Protein 9C0Z (pdb70)

Nearest PDB structures (foldseek):
  5ods-assembly2_B  TM=9.819E-01  e=1.131E-63  Mus musculus
  5ods-assembly1_A  TM=9.819E-01  e=9.928E-63  Mus musculus
  1bpo-assembly1_B  TM=9.802E-01  e=6.627E-63  Rattus norvegicus
  3iyv-assembly1_A  TM=9.802E-01  e=5.651E-61  Bos taurus
  6qnp-assembly3_C  TM=9.916E-01  e=7.432E-60  Homo sapiens

B-factor: mean 15.0, std 8.66, range [6.13, 69.0]

Organism: Homo sapiens (NCBI:txid9606)

Solvent-accessible surface area: 17523 Å² total; per-residue (Å²): 106,182,60,78,0,9,130,80,35,90,58,24,59,0,79,127,39,55,6,81,61,87,22,4,18,89,89,27,2,27,1,23,15,16,68,14,0,2,0,51,8,144,76,61,163,89,42,26,8,0,18,0,48,34,137,66,35,83,88,42,99,88,143,61,66,93,14,78,24,3,2,5,1,20,55,46,73,9,9,0,24,28,56,39,82,62,0,48,0,50,36,28,138,129,149,53,130,64,18,54,41,90,14,122,51,77,6,85,26,15,38,9,32,33,116,51,15,0,0,0,0,0,104,76,1,0,40,16,2,34,27,100,59,169,54,118,21,88,111,46,10,86,33,58,95,54,0,81,73,22,99,12,40,33,1,47,23,4,83,127,60,80,35,0,0,0,2,0,32,34,89,82,172,138,95,56,26,2,16,0,1,16,27,6,39,99,136,160,86,37,107,66,26,90,0,2,5,7,4,18,14,45,5,117,25,124,78,5,87,90,84,0,14,0,0,0,22,0,14,48,24,153,86,26,9,68,0,51,0,38,27,12,30,110,37,43,143,78,20,117,81,9,83,166,44,70,39,96,5,111,20,22,108,131,0,124,107,2,24,1,35,16,3,12,20,2,164,91,11,13,1,0,0,0,3,0,85,72,0,39,0,3,0,0,1,0,19,51,0,36,40,2,22,77,69,115,24,6,58,54,29,2,37,25,15,2,74,20,126,94,35,18,3,4,3,2,0,5,113,83,0,30,0,4,1,0,8,6,47,48,138,36,0,36,56,24,0,62,94,68,60,133,38,86,105,7,11,116,90,9,54,118,54,117,63,37,61,66,98,175,148,179,237

Secondary structure (DSSP, 8-state):
----SEEEEEEEEGGGGT--GGG-STTTEEEEETTEEEEEEEETTEEEEEEEETTSTTS-EEEE---SEEEE-SSSSEEEEEETTEEEEEETTTTEEEEEEE-SS---EEEE-SSSEEEEE-SSEEEEEESSTTPPPEEEEEPPGGGTTPEEEEEEE-TTS-EEEEEEEEEETTEEEEEEEEEETTTTEEEEE--SEEEEEEE--TT-SS-EEEEEEEEEETTEEEEEEEE-SS--TTPPPPPPEEEE----TT-TT--EEEEEEETTTTEEEEEETTSEEEEEETTT--EEEEEE--SS-EEEEEEEGGGTEEEEEETT-EEEEEEE-TTTHHHHIIIII--HHHHHHHHHHT-S--S----

Foldseek 3Di:
DPDDQKDKDFQDFVVVLVDDLVFQFDQAWADQAVQWIKGWDCDPNFIKIWIAGSVHRNDIDIDRDDASDKDQQHDAQWIWGHDFQKIWIAHPVVRGTQAIDGDPFGFLDKGHQDNFWIWTDGQWFIWIHGSDDHDDTHTQATDDPVCHPFRWQDWYAFPVRQKIKTKGWDDDPNAIWIWMWIAGSVVRDIDIDTFAEKDWAWAADVVHPGTFIWIWTWWQDPVGIKIKIAGPDDDDPRDDGQDIEMDGDDDDPVPPRKIWHYWDAQHLQQWIWTAIQQQKIWIARNRHRHTQDIDRDDNFGFRHWHQDVVQSWIWTAGSSRTIMIMHGPLVCSLVCCCPPVVDVVVSVVSVVSVSRDDDDDPD

GO terms:
  GO:0150093 amyloid-beta clearance by transcytosis (P, IMP)
  GO:0072583 clathrin-dependent endocytosis (P, IMP)
  GO:0050750 low-density lipoprotein particle receptor binding (F, IPI)
  GO:0005515 protein binding (F, IPI)
  GO:0003725 double-stranded RNA binding (F, IDA)
  GO:0032991 protein-containing complex (C, IDA)
  GO:1990498 mitotic spindle microtubule (C, IDA)
  GO:0005819 spindle (C, IDA)
  GO:0030136 clathrin-coated vesicle (C, IDA)
  GO:1900126 negative regulation of hyaluronan biosynthetic process (P, IDA)
  GO:1900126 negative regulation of hyaluronan biosynthetic process (P, IMP)
  GO:0060236 regulation of mitotic spindle organization (P, IMP)
  GO:0006898 receptor-mediated endocytosis (P, IMP)
  GO:0000278 mitotic cell cycle (P, IMP)
  GO:0071439 clathrin complex (C, IDA)
  GO:0032051 clathrin light chain binding (F, IPI)
  GO:0032588 trans-Golgi network membrane (C, TAS)
  GO:0036020 endolysosome membrane (C, TAS)
  GO:0005829 cytosol (C, TAS)
  GO:0005886 plasma membrane (C, TAS)

Sequence (363 aa):
AQILPIRFQEHLQLQNLGINPANIGFSTLTMESDKFICIREKVGEQAQVVIIDMNDPSSNPIRRPISADDSAIMNPASSKVIALKAGKTTLQIFNIEMKSKMKAHTMTDDVTFWKWISLNTVVALVTDDNAVYHWSMEGESQPVKMFDRHSSLAGCCQIINYRTDAKQKWLLLTGISAQQQNRVVGAMQLYSVDRKVSQPIEGHAASFAQFKMEGNAEESTLFCCFAVRGQAGGKLHIIEVGTTPPTGNQPFPKKAVDVFFPPEAQNDFPVAMQISEKHDVVVFLITKYGYIHLYDLETGTCIYMNRISGETTIFVTAPHEATAGIIGVNRKGQVLSVCVEEENIIPYITNVLQNPDLALRRMAVRNNLAGAEELF

InterPro domains:
  IPR000547 Clathrin, heavy chain/VPS, 7-fold repeat [PS50236] (537-683)
  IPR000547 Clathrin, heavy chain/VPS, 7-fold repeat [PS50236] (686-828)
  IPR000547 Clathrin, heavy chain/VPS, 7-fold repeat [PS50236] (833-972)
  IPR000547 Clathrin, heavy chain/VPS, 7-fold repeat [PS50236] (979-1124)
  IPR000547 Clathrin, heavy chain/VPS, 7-fold repeat [PS50236] (1128-1269)
  IPR000547 Clathrin, heavy chain/VPS, 7-fold repeat [PS50236] (1274-1420)
  IPR000547 Clathrin, heavy chain/VPS, 7-fold repeat [PS50236] (1423-1566)
  IPR000547 Clathrin, heavy chain/VPS, 7-fold repeat [SM00299] (537-679)
  IPR000547 Clathrin, heavy chain/VPS, 7-fold repeat [SM00299] (686-828)
  IPR000547 Clathrin, heavy chain/VPS, 7-fold repeat [SM00299] (833-972)
  IPR000547 Clathrin, heavy chain/VPS, 7-fold repeat [SM00299] (979-1124)
  IPR000547 Clathrin, heavy chain/VPS, 7-fold repeat [SM00299] (1128-1269)
  IPR000547 Clathrin, heavy chain/VPS, 7-fold repeat [SM00299] (1274-1420)
  IPR000547 Clathrin, heavy chain/VPS, 7-fold repeat [SM00299] (1423-1582)
  IPR011990 Tetratricopeptide-like helical domain superfamily [G3DSA:1.25.40.10] (444-655)
  IPR011990 Tetratricopeptide-like helical domain superfamily [G3DSA:1.25.40.10] (656-912)
  IPR011990 Tetratricopeptide-like helical domain superfamily [G3DSA:1.25.40.10] (1037-1182)
  IPR011990 Tetratricopeptide-like helical domain superfamily [G3DSA:1.25.40.10] (1183-1522)
  IPR015348 Clathrin, heavy chain, linker, core motif [PF09268] (331-354)
  IPR016024 Armadillo-type fold [SSF48371] (332-487)

Structure (mmCIF, N/CA/C/O backbone):
data_9C0Z
#
_entry.id   9C0Z
#
_cell.length_a   70.826
_cell.length_b   74.486
_cell.length_c   82.297
_cell.angle_alpha   90.00
_cell.angle_beta   90.00
_cell.angle_gamma   90.00
#
_symmetry.space_group_name_H-M   'P 21 21 21'
#
loop_
_entity.id
_entity.type
_entity.pdbx_description
1 polymer 'Clathrin heavy chain 1'
2 non-polymer 'DIMETHYL SULFOXIDE'
3 non-polymer 2-AMINO-2-HYDROXYMETHYL-PROPANE-1,3-DIOL
4 non-polymer DI(HYDROXYETHYL)ETHER
5 non-polymer 'ACETATE ION'
6 non-polymer 1,2-ETHANEDIOL
7 non-polymer GLYCEROL
8 non-polymer ~{N}-[4-oxidanylidene-5-[(2-phenoxyphenyl)methylidene]-1,3-thiazol-2-yl]naphthalene-1-sulfonamide
9 water water
#
loop_
_atom_site.group_PDB
_atom_site.id
_atom_site.type_symbol
_atom_site.label_atom_id
_atom_site.label_alt_id
_atom_site.label_comp_id
_atom_site.label_asym_id
_atom_site.label_entity_id
_atom_site.label_seq_id
_atom_site.pdbx_PDB_ins_code
_atom_site.Cartn_x
_atom_site.Cartn_y
_atom_site.Cartn_z
_atom_site.occupancy
_atom_site.B_iso_or_equiv
_atom_site.auth_seq_id
_atom_site.auth_comp_id
_atom_site.auth_asym_id
_atom_site.auth_atom_id
_atom_site.pdbx_PDB_model_num
ATOM 1 N N . ALA A 1 1 ? 16.415 29.725 6.365 1.00 42.04 2 ALA A N 1
ATOM 2 C CA . ALA A 1 1 ? 16.640 28.709 7.432 1.00 42.94 2 ALA A CA 1
ATOM 3 C C . ALA A 1 1 ? 18.153 28.542 7.676 1.00 42.68 2 ALA A C 1
ATOM 4 O O . ALA A 1 1 ? 18.897 28.667 6.708 1.00 46.34 2 ALA A O 1
ATOM 6 N N . GLN A 1 2 ? 18.604 28.393 8.961 1.00 33.33 3 GLN A N 1
ATOM 7 C CA . GLN A 1 2 ? 20.008 28.136 9.371 1.00 26.99 3 GLN A CA 1
ATOM 8 C C . GLN A 1 2 ? 20.175 26.708 9.954 1.00 17.42 3 GLN A C 1
ATOM 9 O O . GLN A 1 2 ? 21.185 26.330 10.534 1.00 19.84 3 GLN A O 1
ATOM 15 N N . ILE A 1 3 ? 19.113 25.944 9.920 1.00 15.73 4 ILE A N 1
ATOM 16 C CA . ILE A 1 3 ? 19.117 24.546 10.330 1.00 14.42 4 ILE A CA 1
ATOM 17 C C . ILE A 1 3 ? 19.802 23.742 9.229 1.00 12.89 4 ILE A C 1
ATOM 18 O O . ILE A 1 3 ? 19.861 24.114 8.065 1.00 12.85 4 ILE A O 1
ATOM 23 N N . LEU A 1 4 ? 20.416 22.651 9.680 1.00 9.87 5 LEU A N 1
ATOM 24 C CA . LEU A 1 4 ? 21.051 21.674 8.807 1.00 9.34 5 LEU A CA 1
ATOM 25 C C . LEU A 1 4 ? 20.327 20.339 8.875 1.00 8.00 5 LEU A C 1
ATOM 26 O O . LEU A 1 4 ? 19.699 19.991 9.868 1.00 8.06 5 LEU A O 1
ATOM 31 N N . PRO A 1 5 ? 20.500 19.480 7.853 1.00 7.63 6 PRO A N 1
ATOM 32 C CA . PRO A 1 5 ? 19.943 18.134 7.919 1.00 7.78 6 PRO A CA 1
ATOM 33 C C . PRO A 1 5 ? 20.838 17.159 8.671 1.00 7.57 6 PRO A C 1
ATOM 34 O O . PRO A 1 5 ? 20.455 16.022 8.835 1.00 7.64 6 PRO A O 1
ATOM 38 N N . ILE A 1 6 ? 21.979 17.645 9.169 1.00 7.71 7 ILE A N 1
ATOM 39 C CA . ILE A 1 6 ? 22.975 16.812 9.824 1.00 7.54 7 ILE A CA 1
ATOM 40 C C . ILE A 1 6 ? 23.363 17.442 11.156 1.00 7.94 7 ILE A C 1
ATOM 41 O O . ILE A 1 6 ? 23.156 18.663 11.396 1.00 7.79 7 ILE A O 1
ATOM 46 N N . ARG A 1 7 ? 23.966 16.604 12.001 1.00 7.43 8 ARG A N 1
ATOM 47 C CA . ARG A 1 7 ? 24.735 17.066 13.167 1.00 7.25 8 ARG A CA 1
ATOM 48 C C . ARG A 1 7 ? 26.171 16.602 13.004 1.00 7.36 8 ARG A C 1
ATOM 49 O O . ARG A 1 7 ? 26.419 15.396 12.828 1.00 7.86 8 ARG A O 1
ATOM 57 N N . PHE A 1 8 ? 27.099 17.550 13.085 1.00 7.30 9 PHE A N 1
ATOM 58 C CA . PHE A 1 8 ? 28.528 17.301 13.098 1.00 7.90 9 PHE A CA 1
ATOM 59 C C . PHE A 1 8 ? 28.981 17.220 14.552 1.00 8.84 9 PHE A C 1
ATOM 60 O O . PHE A 1 8 ? 28.596 18.059 15.390 1.00 8.66 9 PHE A O 1
ATOM 68 N N . GLN A 1 9 ? 29.848 16.256 14.872 1.00 8.48 10 GLN A N 1
ATOM 69 C CA . GLN A 1 9 ? 30.439 16.161 16.196 1.00 8.80 10 GLN A CA 1
ATOM 70 C C . GLN A 1 9 ? 31.928 15.905 16.097 1.00 9.70 10 GLN A C 1
ATOM 71 O O . GLN A 1 9 ? 32.407 15.219 15.179 1.00 9.48 10 GLN A O 1
ATOM 77 N N . GLU A 1 10 ? 32.667 16.527 17.020 1.00 8.38 11 GLU A N 1
ATOM 78 C CA . GLU A 1 10 ? 34.047 16.157 17.321 1.00 8.81 11 GLU A CA 1
ATOM 79 C C . GLU A 1 10 ? 34.054 15.321 18.583 1.00 8.84 11 GLU A C 1
ATOM 80 O O . GLU A 1 10 ? 33.523 15.731 19.606 1.00 10.42 11 GLU A O 1
ATOM 86 N N . HIS A 1 11 ? 34.617 14.119 18.513 1.00 8.45 12 HIS A N 1
ATOM 87 C CA . HIS A 1 11 ? 34.649 13.215 19.651 1.00 9.59 12 HIS A CA 1
ATOM 88 C C . HIS A 1 11 ? 35.970 13.252 20.408 1.00 9.57 12 HIS A C 1
ATOM 89 O O . HIS A 1 11 ? 35.963 13.134 21.649 1.00 11.55 12 HIS A O 1
ATOM 96 N N . LEU A 1 12 ? 37.082 13.429 19.695 1.00 9.79 13 LEU A N 1
ATOM 97 C CA . LEU A 1 12 ? 38.399 13.319 20.320 1.00 10.50 13 LEU A CA 1
ATOM 98 C C . LEU A 1 12 ? 39.405 14.070 19.458 1.00 9.74 13 LEU A C 1
ATOM 99 O O . LEU A 1 12 ? 39.180 14.243 18.258 1.00 8.89 13 LEU A O 1
ATOM 104 N N . GLN A 1 13 ? 40.536 14.472 20.070 1.00 9.62 14 GLN A N 1
ATOM 105 C CA . GLN A 1 13 ? 41.740 14.858 19.371 1.00 9.50 14 GLN A CA 1
ATOM 106 C C . GLN A 1 13 ? 42.845 13.926 19.812 1.00 9.68 14 GLN A C 1
ATOM 107 O O . GLN A 1 13 ? 43.300 13.987 20.970 1.00 10.51 14 GLN A O 1
ATOM 113 N N . LEU A 1 14 ? 43.251 13.019 18.929 1.00 9.17 15 LEU A N 1
ATOM 114 C CA . LEU A 1 14 ? 44.219 12.011 19.301 1.00 9.93 15 LEU A CA 1
ATOM 115 C C . LEU A 1 14 ? 45.541 12.638 19.739 1.00 9.95 15 LEU A C 1
ATOM 116 O O . LEU A 1 14 ? 46.250 12.013 20.539 1.00 10.86 15 LEU A O 1
ATOM 121 N N . GLN A 1 15 ? 45.928 13.781 19.169 1.00 9.25 16 GLN A N 1
ATOM 122 C CA . GLN A 1 15 ? 47.191 14.368 19.636 1.00 11.65 16 GLN A CA 1
ATOM 123 C C . GLN A 1 15 ? 47.103 14.737 21.124 1.00 13.67 16 GLN A C 1
ATOM 124 O O . GLN A 1 15 ? 48.151 14.826 21.802 1.00 14.56 16 GLN A O 1
ATOM 130 N N . ASN A 1 16 ? 45.903 14.978 21.659 1.00 13.58 17 ASN A N 1
ATOM 131 C CA . ASN A 1 16 ? 45.758 15.266 23.075 1.00 14.73 17 ASN A CA 1
ATOM 132 C C . ASN A 1 16 ? 45.803 14.023 23.951 1.00 17.18 17 ASN A C 1
ATOM 133 O O . ASN A 1 16 ? 45.769 14.136 25.179 1.00 19.45 17 ASN A O 1
ATOM 138 N N . LEU A 1 17 ? 45.913 12.825 23.347 1.00 14.36 18 LEU A N 1
ATOM 139 C CA . LEU A 1 17 ? 45.960 11.581 24.097 1.00 17.71 18 LEU A CA 1
ATOM 140 C C . LEU A 1 17 ? 47.330 10.960 23.905 1.00 18.13 18 LEU A C 1
ATOM 141 O O . LEU A 1 17 ? 47.440 9.760 24.079 1.00 25.73 18 LEU A O 1
ATOM 146 N N . GLY A 1 18 ? 48.312 11.746 23.462 1.00 16.66 19 GLY A N 1
ATOM 147 C CA . GLY A 1 18 ? 49.676 11.277 23.423 1.00 20.43 19 GLY A CA 1
ATOM 148 C C . GLY A 1 18 ? 50.052 10.496 22.170 1.00 18.04 19 GLY A C 1
ATOM 149 O O . GLY A 1 18 ? 51.037 9.759 22.179 1.00 18.06 19 GLY A O 1
ATOM 150 N N . ILE A 1 19 ? 49.290 10.669 21.087 1.00 13.59 20 ILE A N 1
ATOM 151 C CA . ILE A 1 19 ? 49.599 10.038 19.821 1.00 12.48 20 ILE A CA 1
ATOM 152 C C . ILE A 1 19 ? 50.450 10.982 18.989 1.00 12.00 20 ILE A C 1
ATOM 153 O O . ILE A 1 19 ? 50.077 12.152 18.822 1.00 13.32 20 ILE A O 1
ATOM 158 N N . ASN A 1 20 ? 51.542 10.465 18.432 1.00 11.63 21 ASN A N 1
ATOM 159 C CA . ASN A 1 20 ? 52.418 11.211 17.536 1.00 12.18 21 ASN A CA 1
ATOM 160 C C . ASN A 1 20 ? 51.684 11.424 16.214 1.00 13.43 21 ASN A C 1
ATOM 161 O O . ASN A 1 20 ? 51.238 10.456 15.624 1.00 12.51 21 ASN A O 1
ATOM 166 N N . PRO A 1 21 ? 51.530 12.663 15.689 1.00 14.68 22 PRO A N 1
ATOM 167 C CA . PRO A 1 21 ? 50.858 12.846 14.406 1.00 14.51 22 PRO A CA 1
ATOM 168 C C . PRO A 1 21 ? 51.466 12.058 13.260 1.00 12.35 22 PRO A C 1
ATOM 169 O O . PRO A 1 21 ? 50.787 11.736 12.284 1.00 12.91 22 PRO A O 1
ATOM 173 N N . ALA A 1 22 ? 52.733 11.663 13.396 1.00 13.07 23 ALA A N 1
ATOM 174 C CA . ALA A 1 22 ? 53.346 10.886 12.343 1.00 13.14 23 ALA A CA 1
ATOM 175 C C . ALA A 1 22 ? 52.679 9.517 12.172 1.00 12.52 23 ALA A C 1
ATOM 176 O O . ALA A 1 22 ? 52.800 8.899 11.134 1.00 14.74 23 ALA A O 1
ATOM 178 N N . ASN A 1 23 ? 52.013 9.040 13.218 1.00 10.50 24 ASN A N 1
ATOM 179 C CA . ASN A 1 23 ? 51.365 7.753 13.219 1.00 10.57 24 ASN A CA 1
ATOM 180 C C . ASN A 1 23 ? 49.863 7.860 12.961 1.00 9.40 24 ASN A C 1
ATOM 181 O O . ASN A 1 23 ? 49.150 6.865 13.033 1.00 8.79 24 ASN A O 1
ATOM 186 N N . ILE A 1 24 ? 49.356 9.055 12.649 1.00 9.45 25 ILE A N 1
ATOM 187 C CA . ILE A 1 24 ? 47.949 9.206 12.381 1.00 8.92 25 ILE A CA 1
ATOM 188 C C . ILE A 1 24 ? 47.744 9.111 10.859 1.00 9.79 25 ILE A C 1
ATOM 189 O O . ILE A 1 24 ? 47.808 10.109 10.109 1.00 10.94 25 ILE A O 1
ATOM 194 N N . GLY A 1 25 ? 47.613 7.881 10.366 1.00 8.26 26 GLY A N 1
ATOM 195 C CA . GLY A 1 25 ? 47.518 7.625 8.954 1.00 8.07 26 GLY A CA 1
ATOM 196 C C . GLY A 1 25 ? 47.189 6.162 8.701 1.00 8.13 26 GLY A C 1
ATOM 197 O O . GLY A 1 25 ? 47.172 5.345 9.621 1.00 7.12 26 GLY A O 1
ATOM 198 N N . PHE A 1 26 ? 46.913 5.884 7.439 1.00 7.78 27 PHE A N 1
ATOM 199 C CA . PHE A 1 26 ? 46.336 4.614 7.036 1.00 8.75 27 PHE A CA 1
ATOM 200 C C . PHE A 1 26 ? 47.200 3.423 7.388 1.00 9.15 27 PHE A C 1
ATOM 201 O O . PHE A 1 26 ? 46.662 2.351 7.631 1.00 11.29 27 PHE A O 1
ATOM 209 N N . SER A 1 27 ? 48.524 3.572 7.336 1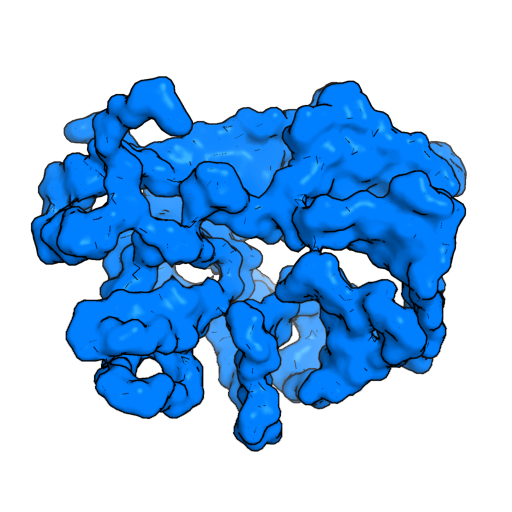.00 9.83 28 SER A N 1
ATOM 210 C CA . SER A 1 27 ? 49.382 2.421 7.569 1.00 10.56 28 SER A CA 1
ATOM 211 C C . SER A 1 27 ? 49.590 2.076 9.058 1.00 11.45 28 SER A C 1
ATOM 212 O O . SER A 1 27 ? 50.110 0.983 9.316 1.00 12.48 28 SER A O 1
ATOM 215 N N . THR A 1 28 ? 49.188 2.940 9.997 1.00 8.63 29 THR A N 1
ATOM 216 C CA . THR A 1 28 ? 49.498 2.803 11.413 1.00 8.83 29 THR A CA 1
ATOM 217 C C . THR A 1 28 ? 48.302 2.962 12.326 1.00 8.48 29 THR A C 1
ATOM 218 O O . THR A 1 28 ? 48.434 2.658 13.497 1.00 9.22 29 THR A O 1
ATOM 222 N N . LEU A 1 29 ? 47.130 3.409 11.824 1.00 7.29 30 LEU A N 1
ATOM 223 C CA . LEU A 1 29 ? 45.986 3.693 12.659 1.00 7.44 30 LEU A CA 1
ATOM 224 C C . LEU A 1 29 ? 44.817 2.985 12.000 1.00 7.25 30 LEU A C 1
ATOM 225 O O . LEU A 1 29 ? 44.571 3.208 10.795 1.00 8.11 30 LEU A O 1
ATOM 230 N N . THR A 1 30 ? 44.104 2.184 12.796 1.00 6.71 31 THR A N 1
ATOM 231 C CA . THR A 1 30 ? 42.937 1.460 12.299 1.00 6.54 31 THR A CA 1
ATOM 232 C C . THR A 1 30 ? 41.741 1.742 13.185 1.00 6.47 31 THR A C 1
ATOM 233 O O . THR A 1 30 ? 41.856 2.036 14.381 1.00 6.45 31 THR A O 1
ATOM 237 N N . MET A 1 31 ? 40.574 1.747 12.554 1.00 6.40 32 MET A N 1
ATOM 238 C CA . MET A 1 31 ? 39.322 2.027 13.236 1.00 7.26 32 MET A CA 1
ATOM 239 C C . MET A 1 31 ? 38.296 1.133 12.542 1.00 7.78 32 MET A C 1
ATOM 240 O O . MET A 1 31 ? 37.661 1.523 11.558 1.00 9.02 32 MET A O 1
ATOM 245 N N . GLU A 1 32 ? 38.181 -0.103 13.037 1.00 7.25 33 GLU A N 1
ATOM 246 C CA . GLU A 1 32 ? 37.396 -1.145 12.388 1.00 7.31 33 GLU A CA 1
ATOM 247 C C . GLU A 1 32 ? 35.916 -1.085 12.736 1.00 7.56 33 GLU A C 1
ATOM 248 O O . GLU A 1 32 ? 35.125 -1.824 12.174 1.00 8.44 33 GLU A O 1
ATOM 254 N N . SER A 1 33 ? 35.599 -0.249 13.716 1.00 7.41 34 SER A N 1
ATOM 255 C CA . SER A 1 33 ? 34.256 0.074 14.138 1.00 7.59 34 SER A CA 1
ATOM 256 C C . SER A 1 33 ? 34.351 1.322 14.985 1.00 7.56 34 SER A C 1
ATOM 257 O O . SER A 1 33 ? 35.470 1.773 15.314 1.00 8.81 34 SER A O 1
ATOM 260 N N . ASP A 1 34 ? 33.198 1.802 15.452 1.00 7.80 35 ASP A N 1
ATOM 261 C CA . ASP A 1 34 ? 33.183 2.983 16.282 1.00 8.21 35 ASP A CA 1
ATOM 262 C C . ASP A 1 34 ? 33.593 2.705 17.735 1.00 8.88 35 ASP A C 1
ATOM 263 O O . ASP A 1 34 ? 33.560 3.614 18.565 1.00 9.49 35 ASP A O 1
ATOM 268 N N . LYS A 1 35 ? 34.000 1.471 18.060 1.00 8.54 36 LYS A N 1
ATOM 269 C CA . LYS A 1 35 ? 34.241 1.124 19.463 1.00 8.99 36 LYS A CA 1
ATOM 270 C C . LYS A 1 35 ? 35.692 1.290 19.902 1.00 8.26 36 LYS A C 1
ATOM 271 O O . LYS A 1 35 ? 35.933 1.565 21.092 1.00 9.22 36 LYS A O 1
ATOM 277 N N . PHE A 1 36 ? 36.649 1.268 18.961 1.00 7.18 37 PHE A N 1
ATOM 278 C CA . PHE A 1 36 ? 38.046 1.320 19.305 1.00 6.85 37 PHE A CA 1
ATOM 279 C C . PHE A 1 36 ? 38.819 1.986 18.173 1.00 6.69 37 PHE A C 1
ATOM 280 O O . PHE A 1 36 ? 38.434 1.877 17.012 1.00 6.94 37 PHE A O 1
ATOM 288 N N . ILE A 1 37 ? 39.930 2.630 18.548 1.00 7.21 38 ILE A N 1
ATOM 289 C CA . ILE A 1 37 ? 40.967 3.015 17.596 1.00 7.69 38 ILE A CA 1
ATOM 290 C C . ILE A 1 37 ? 42.273 2.387 18.049 1.00 7.90 38 ILE A C 1
ATOM 291 O O . ILE A 1 37 ? 42.596 2.425 19.233 1.00 9.12 38 ILE A O 1
ATOM 296 N N . CYS A 1 38 ? 43.054 1.862 17.086 1.00 7.48 39 CYS A N 1
ATOM 297 C CA . CYS A 1 38 ? 44.300 1.193 17.398 1.00 7.96 39 CYS A CA 1
ATOM 298 C C . CYS A 1 38 ? 45.426 1.852 16.613 1.00 8.25 39 CYS A C 1
ATOM 299 O O . CYS A 1 38 ? 45.323 1.968 15.397 1.00 7.51 39 CYS A O 1
ATOM 302 N N . ILE A 1 39 ? 46.509 2.228 17.297 1.00 8.19 40 ILE A N 1
ATOM 303 C CA . ILE A 1 39 ? 47.625 2.926 16.685 1.00 8.32 40 ILE A CA 1
ATOM 304 C C . ILE A 1 39 ? 48.909 2.166 16.985 1.00 8.86 40 ILE A C 1
ATOM 305 O O . ILE A 1 39 ? 49.161 1.884 18.142 1.00 8.93 40 ILE A O 1
ATOM 310 N N . ARG A 1 40 ? 49.717 1.949 15.967 1.00 8.59 41 ARG A N 1
ATOM 311 C CA . ARG A 1 40 ? 51.070 1.418 16.090 1.00 9.36 41 ARG A CA 1
ATOM 312 C C . ARG A 1 40 ? 52.065 2.574 16.082 1.00 9.92 41 ARG A C 1
ATOM 313 O O . ARG A 1 40 ? 52.055 3.397 15.162 1.00 10.42 41 ARG A O 1
ATOM 321 N N . GLU A 1 41 ? 52.915 2.634 17.126 1.00 9.49 42 GLU A N 1
ATOM 322 C CA . GLU A 1 41 ? 53.878 3.725 17.244 1.00 11.21 42 GLU A CA 1
ATOM 323 C C . GLU A 1 41 ? 55.230 3.115 17.568 1.00 13.58 42 GLU A C 1
ATOM 324 O O . GLU A 1 41 ? 55.300 2.259 18.422 1.00 16.32 42 GLU A O 1
ATOM 330 N N . LYS A 1 42 ? 56.271 3.618 16.945 1.00 13.58 43 LYS A N 1
ATOM 331 C CA . LYS A 1 42 ? 57.621 3.207 17.315 1.00 16.04 43 LYS A CA 1
ATOM 332 C C . LYS A 1 42 ? 58.196 4.341 18.148 1.00 15.87 43 LYS A C 1
ATOM 333 O O . LYS A 1 42 ? 58.351 5.453 17.647 1.00 17.09 43 LYS A O 1
ATOM 339 N N . VAL A 1 43 ? 58.499 4.059 19.415 1.00 19.11 44 VAL A N 1
ATOM 340 C CA . VAL A 1 43 ? 58.977 5.081 20.334 1.00 19.18 44 VAL A CA 1
ATOM 341 C C . VAL A 1 43 ? 60.365 4.686 20.815 1.00 20.08 44 VAL A C 1
ATOM 342 O O . VAL A 1 43 ? 60.529 3.626 21.403 1.00 20.68 44 VAL A O 1
ATOM 346 N N . GLY A 1 44 ? 61.375 5.506 20.493 1.00 25.40 45 GLY A N 1
ATOM 347 C CA . GLY A 1 44 ? 62.741 5.011 20.532 1.00 27.20 45 GLY A CA 1
ATOM 348 C C . GLY A 1 44 ? 62.910 3.792 19.626 1.00 29.34 45 GLY A C 1
ATOM 349 O O . GLY A 1 44 ? 62.566 3.834 18.458 1.00 28.78 45 GLY A O 1
ATOM 350 N N . GLU A 1 45 ? 63.422 2.675 20.154 1.00 31.52 46 GLU A N 1
ATOM 351 C CA . GLU A 1 45 ? 63.572 1.507 19.309 1.00 32.72 46 GLU A CA 1
ATOM 352 C C . GLU A 1 45 ? 62.414 0.548 19.551 1.00 28.31 46 GLU A C 1
ATOM 353 O O . GLU A 1 45 ? 62.365 -0.501 18.931 1.00 31.66 46 GLU A O 1
ATOM 359 N N . GLN A 1 46 ? 61.434 0.947 20.364 1.00 22.89 47 GLN A N 1
ATOM 360 C CA . GLN A 1 46 ? 60.441 -0.007 20.817 1.00 20.13 47 GLN A CA 1
ATOM 361 C C . GLN A 1 46 ? 59.114 0.139 20.069 1.00 18.68 47 GLN A C 1
ATOM 362 O O . GLN A 1 46 ? 58.454 1.183 20.148 1.00 18.86 47 GLN A O 1
ATOM 368 N N . ALA A 1 47 ? 58.686 -0.957 19.464 1.00 16.21 48 ALA A N 1
ATOM 369 C CA . ALA A 1 47 ? 57.348 -1.002 18.891 1.00 15.16 48 ALA A CA 1
ATOM 370 C C . ALA A 1 47 ? 56.289 -1.008 19.991 1.00 15.11 48 ALA A C 1
ATOM 371 O O . ALA A 1 47 ? 56.286 -1.861 20.890 1.00 14.91 48 ALA A O 1
ATOM 373 N N . GLN A 1 48 ? 55.323 -0.070 19.899 1.00 12.70 49 GLN A N 1
ATOM 374 C CA . GLN A 1 48 ? 54.238 0.008 20.837 1.00 12.03 49 GLN A CA 1
ATOM 375 C C . GLN A 1 48 ? 52.914 -0.016 20.092 1.00 12.40 49 GLN A C 1
ATOM 376 O O . GLN A 1 48 ? 52.838 0.451 18.983 1.00 12.80 49 GLN A O 1
ATOM 382 N N . VAL A 1 49 ? 51.902 -0.594 20.721 1.00 10.76 50 VAL A N 1
ATOM 383 C CA . VAL A 1 49 ? 50.546 -0.499 20.198 1.00 11.31 50 VAL A CA 1
ATOM 384 C C . VAL A 1 49 ? 49.669 0.168 21.256 1.00 11.31 50 VAL A C 1
ATOM 385 O O . VAL A 1 49 ? 49.745 -0.143 22.458 1.00 12.05 50 VAL A O 1
ATOM 389 N N . VAL A 1 50 ? 48.785 1.082 20.787 1.00 9.65 51 VAL A N 1
ATOM 390 C CA . VAL A 1 50 ? 47.847 1.808 21.627 1.00 9.99 51 VAL A CA 1
ATOM 391 C C . VAL A 1 50 ? 46.423 1.427 21.209 1.00 9.52 51 VAL A C 1
ATOM 392 O O . VAL A 1 50 ? 46.083 1.475 20.004 1.00 10.21 51 VAL A O 1
ATOM 396 N N . ILE A 1 51 ? 45.606 1.026 22.189 1.00 9.54 52 ILE A N 1
ATOM 397 C CA . ILE A 1 51 ? 44.172 0.835 22.000 1.00 9.02 52 ILE A CA 1
ATOM 398 C C . ILE A 1 51 ? 43.409 1.942 22.747 1.00 10.38 52 ILE A C 1
ATOM 399 O O . ILE A 1 51 ? 43.584 2.106 23.958 1.00 12.68 52 ILE A O 1
ATOM 404 N N . ILE A 1 52 ? 42.617 2.729 21.993 1.00 9.33 53 ILE A N 1
ATOM 405 C CA . ILE A 1 52 ? 41.716 3.709 22.550 1.00 10.72 53 ILE A CA 1
ATOM 406 C C . ILE A 1 52 ? 40.323 3.112 22.534 1.00 11.66 53 ILE A C 1
ATOM 407 O O . ILE A 1 52 ? 39.788 2.777 21.476 1.00 10.67 53 ILE A O 1
ATOM 412 N N . ASP A 1 53 ? 39.774 2.953 23.740 1.00 11.07 54 ASP A N 1
ATOM 413 C CA . ASP A 1 53 ? 38.410 2.506 23.938 1.00 11.58 54 ASP A CA 1
ATOM 414 C C . ASP A 1 53 ? 37.525 3.737 23.854 1.00 12.23 54 ASP A C 1
ATOM 415 O O . ASP A 1 53 ? 37.744 4.670 24.628 1.00 13.65 54 ASP A O 1
ATOM 420 N N . MET A 1 54 ? 36.618 3.790 22.869 1.00 11.03 55 MET A N 1
ATOM 421 C CA . MET A 1 54 ? 35.933 5.054 22.623 1.00 12.01 55 MET A CA 1
ATOM 422 C C . MET A 1 54 ? 34.954 5.362 23.747 1.00 15.20 55 MET A C 1
ATOM 423 O O . MET A 1 54 ? 34.471 6.490 23.812 1.00 17.86 55 MET A O 1
ATOM 428 N N . ASN A 1 55 ? 34.671 4.390 24.605 1.00 16.09 56 ASN A N 1
ATOM 429 C CA . ASN A 1 55 ? 33.873 4.613 25.802 1.00 19.67 56 ASN A CA 1
ATOM 430 C C . ASN A 1 55 ? 34.722 5.071 26.985 1.00 20.41 56 ASN A C 1
ATOM 431 O O . ASN A 1 55 ? 34.155 5.511 27.990 1.00 22.36 56 ASN A O 1
ATOM 436 N N . ASP A 1 56 ? 36.042 5.053 26.858 1.00 17.60 57 ASP A N 1
ATOM 437 C CA . ASP A 1 56 ? 36.939 5.448 27.937 1.00 19.00 57 ASP A CA 1
ATOM 438 C C . ASP A 1 56 ? 38.213 6.046 27.342 1.00 17.06 57 ASP A C 1
ATOM 439 O O . ASP A 1 56 ? 39.320 5.592 27.609 1.00 16.96 57 ASP A O 1
ATOM 444 N N . PRO A 1 57 ? 38.079 7.102 26.520 1.00 17.23 58 PRO A N 1
ATOM 445 C CA . PRO A 1 57 ? 39.180 7.585 25.692 1.00 18.67 58 PRO A CA 1
ATOM 446 C C . PRO A 1 57 ? 40.349 8.212 26.406 1.00 21.19 58 PRO A C 1
ATOM 447 O O . PRO A 1 57 ? 41.444 8.234 25.869 1.00 20.00 58 PRO A O 1
ATOM 451 N N A SER A 1 58 ? 40.126 8.691 27.638 0.42 21.27 59 SER A N 1
ATOM 452 N N B SER A 1 58 ? 40.117 8.678 27.637 0.58 22.39 59 SER A N 1
ATOM 453 C CA A SER A 1 58 ? 41.179 9.355 28.385 0.42 22.57 59 SER A CA 1
ATOM 454 C CA B SER A 1 58 ? 41.162 9.345 28.384 0.58 24.82 59 SER A CA 1
ATOM 455 C C A SER A 1 58 ? 42.158 8.350 28.979 0.42 23.33 59 SER A C 1
ATOM 456 C C B SER A 1 58 ? 42.132 8.354 29.009 0.58 24.76 59 SER A C 1
ATOM 457 O O A SER A 1 58 ? 43.205 8.752 29.480 0.42 24.86 59 SER A O 1
ATOM 458 O O B SER A 1 58 ? 43.167 8.765 29.528 0.58 26.87 59 SER A O 1
ATOM 463 N N . ASN A 1 59 ? 41.816 7.053 28.918 1.00 23.35 60 ASN A N 1
ATOM 464 C CA . ASN A 1 59 ? 42.660 5.998 29.454 1.00 23.55 60 ASN A CA 1
ATOM 465 C C . ASN A 1 59 ? 43.064 5.016 28.350 1.00 19.21 60 ASN A C 1
ATOM 466 O O . ASN A 1 59 ? 42.692 3.847 28.401 1.00 20.54 60 ASN A O 1
ATOM 471 N N . PRO A 1 60 ? 43.902 5.456 27.386 1.00 18.89 61 PRO A N 1
ATOM 472 C CA . PRO A 1 60 ? 44.414 4.558 26.347 1.00 19.09 61 PRO A CA 1
ATOM 473 C C . PRO A 1 60 ? 45.278 3.488 26.986 1.00 20.06 61 PRO A C 1
ATOM 474 O O . PRO A 1 60 ? 45.900 3.719 28.035 1.00 19.69 61 PRO A O 1
ATOM 478 N N . ILE A 1 61 ? 45.264 2.308 26.371 1.00 16.13 62 ILE A N 1
ATOM 479 C CA . ILE A 1 61 ? 46.089 1.199 26.823 1.00 15.75 62 ILE A CA 1
ATOM 480 C C . ILE A 1 61 ? 47.241 1.064 25.851 1.00 14.53 62 ILE A C 1
ATOM 481 O O . ILE A 1 61 ? 47.029 0.805 24.668 1.00 13.17 62 ILE A O 1
ATOM 486 N N . ARG A 1 62 ? 48.470 1.225 26.353 1.00 13.63 63 ARG A N 1
ATOM 487 C CA . ARG A 1 62 ? 49.637 1.230 25.501 1.00 12.33 63 ARG A CA 1
ATOM 488 C C . ARG A 1 62 ? 50.562 0.119 26.002 1.00 13.44 63 ARG A C 1
ATOM 489 O O . ARG A 1 62 ? 50.824 0.062 27.218 1.00 14.17 63 ARG A O 1
ATOM 497 N N . ARG A 1 63 ? 51.051 -0.718 25.090 1.00 12.43 64 ARG A N 1
ATOM 498 C CA . ARG A 1 63 ? 51.892 -1.856 25.452 1.00 12.37 64 ARG A CA 1
ATOM 499 C C . ARG A 1 63 ? 52.944 -2.059 24.389 1.00 13.32 64 ARG A C 1
ATOM 500 O O . ARG A 1 63 ? 52.772 -1.713 23.209 1.00 12.69 64 ARG A O 1
ATOM 508 N N . PRO A 1 64 ? 54.088 -2.664 24.775 1.00 13.46 65 PRO A N 1
ATOM 509 C CA . PRO A 1 64 ? 55.136 -3.037 23.829 1.00 14.62 65 PRO A CA 1
ATOM 510 C C . PRO A 1 64 ? 54.759 -4.326 23.097 1.00 15.79 65 PRO A C 1
ATOM 511 O O . PRO A 1 64 ? 54.885 -5.442 23.605 1.00 21.09 65 PRO A O 1
ATOM 515 N N . ILE A 1 65 ? 54.233 -4.186 21.899 1.00 13.82 66 ILE A N 1
ATOM 516 C CA . ILE A 1 65 ? 53.700 -5.283 21.107 1.00 15.50 66 ILE A CA 1
ATOM 517 C C . ILE A 1 65 ? 54.291 -5.102 19.709 1.00 16.86 66 ILE A C 1
ATOM 518 O O . ILE A 1 65 ? 54.206 -4.007 19.132 1.00 17.84 66 ILE A O 1
ATOM 523 N N . SER A 1 66 ? 54.972 -6.115 19.201 1.00 19.27 67 SER A N 1
ATOM 524 C CA . SER A 1 66 ? 55.520 -6.021 17.859 1.00 21.00 67 SER A CA 1
ATOM 525 C C . SER A 1 66 ? 54.504 -6.617 16.873 1.00 17.87 67 SER A C 1
ATOM 526 O O . SER A 1 66 ? 53.940 -7.687 17.048 1.00 23.81 67 SER A O 1
ATOM 529 N N . ALA A 1 67 ? 54.090 -5.787 15.935 1.00 15.34 68 ALA A N 1
ATOM 530 C CA . ALA A 1 67 ? 53.142 -6.180 14.897 1.00 13.14 68 ALA A CA 1
ATOM 531 C C . ALA A 1 67 ? 53.353 -5.233 13.725 1.00 12.63 68 ALA A C 1
ATOM 532 O O . ALA A 1 67 ? 53.577 -4.056 13.964 1.00 13.61 68 ALA A O 1
ATOM 534 N N . ASP A 1 68 ? 53.275 -5.735 12.493 1.00 11.44 69 ASP A N 1
ATOM 535 C CA A ASP A 1 68 ? 53.289 -4.975 11.252 0.58 11.00 69 ASP A CA 1
ATOM 536 C CA B ASP A 1 68 ? 53.327 -4.788 11.389 0.42 11.31 69 ASP A CA 1
ATOM 537 C C . ASP A 1 68 ? 51.931 -4.302 11.007 1.00 10.95 69 ASP A C 1
ATOM 538 O O . ASP A 1 68 ? 51.825 -3.416 10.164 1.00 11.10 69 ASP A O 1
ATOM 547 N N . SER A 1 69 ? 50.865 -4.872 11.611 1.00 9.58 70 SER A N 1
ATOM 548 C CA . SER A 1 69 ? 49.508 -4.382 11.400 1.00 8.95 70 SER A CA 1
ATOM 549 C C . SER A 1 69 ? 48.688 -4.883 12.581 1.00 8.85 70 SER A C 1
ATOM 550 O O . SER A 1 69 ? 48.952 -5.999 13.069 1.00 9.36 70 SER A O 1
ATOM 553 N N . ALA A 1 70 ? 47.711 -4.088 13.034 1.00 8.77 71 ALA A N 1
ATOM 554 C CA . ALA A 1 70 ? 46.889 -4.418 14.198 1.00 8.15 71 ALA A CA 1
ATOM 555 C C . ALA A 1 70 ? 45.461 -3.934 13.961 1.00 8.90 71 ALA A C 1
ATOM 556 O O . ALA A 1 70 ? 45.288 -2.752 13.691 1.00 8.84 71 ALA A O 1
ATOM 558 N N . ILE A 1 71 ? 44.465 -4.813 14.091 1.00 7.64 72 ILE A N 1
ATOM 559 C CA . ILE A 1 71 ? 43.070 -4.441 13.896 1.00 7.60 72 ILE A CA 1
ATOM 560 C C . ILE A 1 71 ? 42.246 -5.041 15.016 1.00 7.89 72 ILE A C 1
ATOM 561 O O . ILE A 1 71 ? 42.177 -6.272 15.168 1.00 7.99 72 ILE A O 1
ATOM 566 N N . MET A 1 72 ? 41.591 -4.157 15.775 1.00 7.38 73 MET A N 1
ATOM 567 C CA . MET A 1 72 ? 40.656 -4.578 16.799 1.00 7.91 73 MET A CA 1
ATOM 568 C C . MET A 1 72 ? 39.382 -5.133 16.160 1.00 7.68 73 MET A C 1
ATOM 569 O O . MET A 1 72 ? 38.816 -4.649 15.173 1.00 8.39 73 MET A O 1
ATOM 574 N N . ASN A 1 73 ? 38.856 -6.171 16.816 1.00 7.85 74 ASN A N 1
ATOM 575 C CA . ASN A 1 73 ? 37.527 -6.675 16.551 1.00 7.91 74 ASN A CA 1
ATOM 576 C C . ASN A 1 73 ? 36.496 -5.536 16.612 1.00 7.11 74 ASN A C 1
ATOM 577 O O . ASN A 1 73 ? 36.653 -4.584 17.347 1.00 7.38 74 ASN A O 1
ATOM 582 N N . PRO A 1 74 ? 35.413 -5.597 15.830 1.00 7.41 75 PRO A N 1
ATOM 583 C CA . PRO A 1 74 ? 34.383 -4.551 15.879 1.00 7.69 75 PRO A CA 1
ATOM 584 C C . PRO A 1 74 ? 33.672 -4.372 17.193 1.00 8.73 75 PRO A C 1
ATOM 585 O O . PRO A 1 74 ? 33.150 -3.289 17.440 1.00 8.88 75 PRO A O 1
ATOM 589 N N . ALA A 1 75 ? 33.641 -5.415 18.030 1.00 9.81 76 ALA A N 1
ATOM 590 C CA . ALA A 1 75 ? 32.857 -5.359 19.256 1.00 11.74 76 ALA A CA 1
ATOM 591 C C . ALA A 1 75 ? 33.593 -5.901 20.476 1.00 12.47 76 ALA A C 1
ATOM 592 O O . ALA A 1 75 ? 33.472 -5.338 21.559 1.00 15.43 76 ALA A O 1
ATOM 594 N N . SER A 1 76 ? 34.294 -7.030 20.338 1.00 12.18 77 SER A N 1
ATOM 595 C CA A SER A 1 76 ? 34.916 -7.725 21.456 0.68 12.54 77 SER A CA 1
ATOM 596 C CA B SER A 1 76 ? 34.874 -7.643 21.526 0.32 11.38 77 SER A CA 1
ATOM 597 C C . SER A 1 76 ? 36.313 -7.177 21.753 1.00 11.29 77 SER A C 1
ATOM 598 O O . SER A 1 76 ? 36.945 -6.604 20.858 1.00 10.22 77 SER A O 1
ATOM 603 N N . LYS A 1 77 ? 36.816 -7.486 22.955 1.00 10.98 78 LYS A N 1
ATOM 604 C CA . LYS A 1 77 ? 38.192 -7.209 23.340 1.00 11.60 78 LYS A CA 1
ATOM 605 C C . LYS A 1 77 ? 39.091 -8.304 22.766 1.00 10.71 78 LYS A C 1
ATOM 606 O O . LYS A 1 77 ? 39.646 -9.154 23.481 1.00 11.42 78 LYS A O 1
ATOM 612 N N . VAL A 1 78 ? 39.197 -8.268 21.426 1.00 8.91 79 VAL A N 1
ATOM 613 C CA . VAL A 1 78 ? 39.869 -9.241 20.584 1.00 8.29 79 VAL A CA 1
ATOM 614 C C . VAL A 1 78 ? 40.638 -8.429 19.534 1.00 8.78 79 VAL A C 1
ATOM 615 O O . VAL A 1 78 ? 40.071 -7.462 18.975 1.00 8.73 79 VAL A O 1
ATOM 619 N N . ILE A 1 79 ? 41.885 -8.812 19.268 1.00 7.62 80 ILE A N 1
ATOM 620 C CA . ILE A 1 79 ? 42.703 -8.093 18.292 1.00 7.80 80 ILE A CA 1
ATOM 621 C C . ILE A 1 79 ? 43.397 -9.050 17.363 1.00 7.72 80 ILE A C 1
ATOM 622 O O . ILE A 1 79 ? 43.785 -10.139 17.809 1.00 8.67 80 ILE A O 1
ATOM 627 N N . ALA A 1 80 ? 43.478 -8.682 16.074 1.00 7.69 81 ALA A N 1
ATOM 628 C CA . ALA A 1 80 ? 44.266 -9.448 15.123 1.00 7.58 81 ALA A CA 1
ATOM 629 C C . ALA A 1 80 ? 45.566 -8.705 14.872 1.00 8.15 81 ALA A C 1
ATOM 630 O O . ALA A 1 80 ? 45.564 -7.500 14.649 1.00 8.05 81 ALA A O 1
ATOM 632 N N . LEU A 1 81 ? 46.667 -9.488 14.916 1.00 7.58 82 LEU A N 1
ATOM 633 C CA . LEU A 1 81 ? 48.024 -8.974 14.815 1.00 8.93 82 LEU A CA 1
ATOM 634 C C . LEU A 1 81 ? 48.779 -9.754 13.753 1.00 8.98 82 LEU A C 1
ATOM 635 O O . LEU A 1 81 ? 48.667 -10.964 13.684 1.00 10.12 82 LEU A O 1
ATOM 640 N N . LYS A 1 82 ? 49.546 -9.058 12.916 1.00 9.98 83 LYS A N 1
ATOM 641 C CA . LYS A 1 82 ? 50.309 -9.686 11.851 1.00 12.35 83 LYS A CA 1
ATOM 642 C C . LYS A 1 82 ? 51.782 -9.354 12.007 1.00 12.53 83 LYS A C 1
ATOM 643 O O . LYS A 1 82 ? 52.095 -8.229 12.361 1.00 13.22 83 LYS A O 1
ATOM 649 N N . ALA A 1 83 ? 52.648 -10.347 11.769 1.00 13.77 84 ALA A N 1
ATOM 650 C CA . ALA A 1 83 ? 54.085 -10.089 11.681 1.00 17.19 84 ALA A CA 1
ATOM 651 C C . ALA A 1 83 ? 54.619 -10.982 10.567 1.00 16.07 84 ALA A C 1
ATOM 652 O O . ALA A 1 83 ? 54.595 -12.218 10.670 1.00 15.91 84 ALA A O 1
ATOM 654 N N . GLY A 1 84 ? 54.965 -10.337 9.461 1.00 18.01 85 GLY A N 1
ATOM 655 C CA . GLY A 1 84 ? 55.338 -11.063 8.271 1.00 18.15 85 GLY A CA 1
ATOM 656 C C . GLY A 1 84 ? 54.133 -11.809 7.715 1.00 16.42 85 GLY A C 1
ATOM 657 O O . GLY A 1 84 ? 53.042 -11.257 7.584 1.00 19.13 85 GLY A O 1
ATOM 658 N N . LYS A 1 85 ? 54.296 -13.104 7.500 1.00 15.07 86 LYS A N 1
ATOM 659 C CA . LYS A 1 85 ? 53.204 -13.920 7.001 1.00 15.84 86 LYS A CA 1
ATOM 660 C C . LYS A 1 85 ? 52.473 -14.639 8.143 1.00 12.00 86 LYS A C 1
ATOM 661 O O . LYS A 1 85 ? 51.564 -15.421 7.843 1.00 13.82 86 LYS A O 1
ATOM 667 N N . THR A 1 86 ? 52.841 -14.379 9.395 1.00 13.69 87 THR A N 1
ATOM 668 C CA A THR A 1 86 ? 52.144 -15.033 10.485 0.64 12.11 87 THR A CA 1
ATOM 669 C CA B THR A 1 86 ? 52.245 -14.977 10.587 0.36 12.27 87 THR A CA 1
ATOM 670 C C . THR A 1 86 ? 51.123 -14.074 11.117 1.00 11.24 87 THR A C 1
ATOM 671 O O . THR A 1 86 ? 51.381 -12.937 11.432 1.00 13.32 87 THR A O 1
ATOM 678 N N . LEU A 1 87 ? 49.900 -14.584 11.238 1.00 9.83 88 LEU A N 1
ATOM 679 C CA . LEU A 1 87 ? 48.742 -13.871 11.770 1.00 9.84 88 LEU A CA 1
ATOM 680 C C . LEU A 1 87 ? 48.330 -14.503 13.104 1.00 10.32 88 LEU A C 1
ATOM 681 O O . LEU A 1 87 ? 48.349 -15.730 13.230 1.00 12.37 88 LEU A O 1
ATOM 686 N N . GLN A 1 88 ? 47.886 -13.682 14.059 1.00 9.50 89 GLN A N 1
ATOM 687 C CA . GLN A 1 88 ? 47.355 -14.170 15.314 1.00 10.97 89 GLN A CA 1
ATOM 688 C C . GLN A 1 88 ? 46.083 -13.418 15.641 1.00 10.72 89 GLN A C 1
ATOM 689 O O . GLN A 1 88 ? 46.009 -12.206 15.388 1.00 11.62 89 GLN A O 1
ATOM 695 N N . ILE A 1 89 ? 45.116 -14.110 16.214 1.00 7.89 90 ILE A N 1
ATOM 696 C CA . ILE A 1 89 ? 43.982 -13.457 16.841 1.00 8.21 90 ILE A CA 1
ATOM 697 C C . ILE A 1 89 ? 44.102 -13.693 18.339 1.00 8.66 90 ILE A C 1
ATOM 698 O O . ILE A 1 89 ? 44.250 -14.851 18.734 1.00 8.07 90 ILE A O 1
ATOM 703 N N . PHE A 1 90 ? 44.017 -12.623 19.129 1.00 8.76 91 PHE A N 1
ATOM 704 C CA . PHE A 1 90 ? 44.363 -12.659 20.540 1.00 8.65 91 PHE A CA 1
ATOM 705 C C . PHE A 1 90 ? 43.182 -12.139 21.349 1.00 9.34 91 PHE A C 1
ATOM 706 O O . PHE A 1 90 ? 42.596 -11.102 21.032 1.00 8.84 91 PHE A O 1
ATOM 714 N N . ASN A 1 91 ? 42.813 -12.879 22.387 1.00 7.68 92 ASN A N 1
ATOM 715 C CA . ASN A 1 91 ? 41.773 -12.491 23.319 1.00 9.11 92 ASN A CA 1
ATOM 716 C C . ASN A 1 91 ? 42.392 -11.628 24.421 1.00 9.57 92 ASN A C 1
ATOM 717 O O . ASN A 1 91 ? 43.117 -12.138 25.267 1.00 8.64 92 ASN A O 1
ATOM 722 N N . ILE A 1 92 ? 42.166 -10.317 24.364 1.00 9.10 93 ILE A N 1
ATOM 723 C CA . ILE A 1 92 ? 42.804 -9.404 25.305 1.00 8.87 93 ILE A CA 1
ATOM 724 C C . ILE A 1 92 ? 42.290 -9.635 26.735 1.00 9.50 93 ILE A C 1
ATOM 725 O O . ILE A 1 92 ? 43.090 -9.640 27.660 1.00 11.15 93 ILE A O 1
ATOM 730 N N . GLU A 1 93 ? 40.980 -9.783 26.919 1.00 11.33 94 GLU A N 1
ATOM 731 C CA . GLU A 1 93 ? 40.407 -9.918 28.235 1.00 14.21 94 GLU A CA 1
ATOM 732 C C . GLU A 1 93 ? 41.006 -11.134 28.963 1.00 12.37 94 GLU A C 1
ATOM 733 O O . GLU A 1 93 ? 41.327 -11.103 30.145 1.00 13.96 94 GLU A O 1
ATOM 739 N N . MET A 1 94 ? 41.198 -12.227 28.208 1.00 10.46 95 MET A N 1
ATOM 740 C CA . MET A 1 94 ? 41.697 -13.465 28.762 1.00 10.50 95 MET A CA 1
ATOM 741 C C . MET A 1 94 ? 43.190 -13.669 28.556 1.00 9.11 95 MET A C 1
ATOM 742 O O . MET A 1 94 ? 43.717 -14.751 28.884 1.00 9.21 95 MET A O 1
ATOM 747 N N . LYS A 1 95 ? 43.893 -12.648 28.036 1.00 8.58 96 LYS A N 1
ATOM 748 C CA . LYS A 1 95 ? 45.323 -12.651 27.806 1.00 9.20 96 LYS A CA 1
ATOM 749 C C . LYS A 1 95 ? 45.760 -13.961 27.175 1.00 9.48 96 LYS A C 1
ATOM 750 O O . LYS A 1 95 ? 46.775 -14.542 27.560 1.00 9.67 96 LYS A O 1
ATOM 756 N N . SER A 1 96 ? 45.044 -14.369 26.112 1.00 8.00 97 SER A N 1
ATOM 757 C CA . SER A 1 96 ? 45.271 -15.699 25.533 1.00 7.75 97 SER A CA 1
ATOM 758 C C . SER A 1 96 ? 45.164 -15.668 24.021 1.00 8.04 97 SER A C 1
ATOM 759 O O . SER A 1 96 ? 44.249 -15.058 23.487 1.00 8.55 97 SER A O 1
ATOM 762 N N . LYS A 1 97 ? 46.056 -16.374 23.358 1.00 8.46 98 LYS A N 1
ATOM 763 C CA . LYS A 1 97 ? 45.965 -16.614 21.927 1.00 9.30 98 LYS A CA 1
ATOM 764 C C . LYS A 1 97 ? 44.719 -17.422 21.588 1.00 8.79 98 LYS A C 1
ATOM 765 O O . LYS A 1 97 ? 44.420 -18.458 22.196 1.00 9.08 98 LYS A O 1
ATOM 771 N N . MET A 1 98 ? 43.921 -16.924 20.613 1.00 8.15 99 MET A N 1
ATOM 772 C CA . MET A 1 98 ? 42.753 -17.647 20.108 1.00 8.14 99 MET A CA 1
ATOM 773 C C . MET A 1 98 ? 43.188 -18.547 18.951 1.00 9.72 99 MET A C 1
ATOM 774 O O . MET A 1 98 ? 42.955 -19.755 18.977 1.00 9.82 99 MET A O 1
ATOM 779 N N . LYS A 1 99 ? 43.794 -17.977 17.910 1.00 9.97 100 LYS A N 1
ATOM 780 C CA . LYS A 1 99 ? 44.140 -18.696 16.701 1.00 10.79 100 LYS A CA 1
ATOM 781 C C . LYS A 1 99 ? 45.378 -18.062 16.082 1.00 10.13 100 LYS A C 1
ATOM 782 O O . LYS A 1 99 ? 45.646 -16.883 16.290 1.00 9.28 100 LYS A O 1
ATOM 788 N N . ALA A 1 100 ? 46.111 -18.847 15.286 1.00 10.30 101 ALA A N 1
ATOM 789 C CA . ALA A 1 100 ? 47.237 -18.339 14.525 1.00 10.29 101 ALA A CA 1
ATOM 790 C C . ALA A 1 100 ? 47.304 -19.098 13.210 1.00 10.12 101 ALA A C 1
ATOM 791 O O . ALA A 1 100 ? 46.806 -20.215 13.115 1.00 12.36 101 ALA A O 1
ATOM 793 N N . HIS A 1 101 ? 47.862 -18.429 12.199 1.00 9.25 102 HIS A N 1
ATOM 794 C CA . HIS A 1 101 ? 47.956 -18.997 10.883 1.00 10.12 102 HIS A CA 1
ATOM 795 C C . HIS A 1 101 ? 49.155 -18.380 10.193 1.00 10.99 102 HIS A C 1
ATOM 796 O O . HIS A 1 101 ? 49.382 -17.190 10.326 1.00 12.53 102 HIS A O 1
ATOM 803 N N . THR A 1 102 ? 49.907 -19.199 9.430 1.00 11.15 103 THR A N 1
ATOM 804 C CA . THR A 1 102 ? 50.984 -18.691 8.604 1.00 12.35 103 THR A CA 1
ATOM 805 C C . THR A 1 102 ? 50.603 -18.826 7.126 1.00 12.48 103 THR A C 1
ATOM 806 O O . THR A 1 102 ? 50.315 -19.916 6.615 1.00 12.58 103 THR A O 1
ATOM 810 N N . MET A 1 103 ? 50.434 -17.68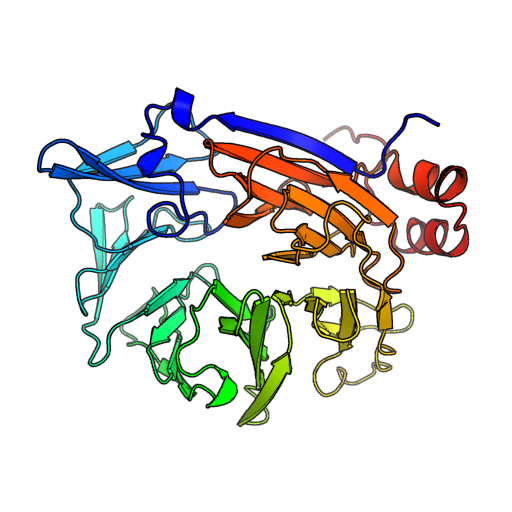4 6.454 1.00 13.83 104 MET A N 1
ATOM 811 C CA . MET A 1 103 ? 50.093 -17.597 5.035 1.00 14.69 104 MET A CA 1
ATOM 812 C C . MET A 1 103 ? 51.340 -17.898 4.179 1.00 13.47 104 MET A C 1
ATOM 813 O O . MET A 1 103 ? 52.439 -17.723 4.670 1.00 16.05 104 MET A O 1
ATOM 818 N N . THR A 1 104 ? 51.105 -18.378 2.968 1.00 14.57 105 THR A N 1
ATOM 819 C CA . THR A 1 104 ? 52.135 -18.551 1.953 1.00 15.85 105 THR A CA 1
ATOM 820 C C . THR A 1 104 ? 52.440 -17.215 1.285 1.00 15.94 105 THR A C 1
ATOM 821 O O . THR A 1 104 ? 53.593 -16.836 1.085 1.00 15.83 105 THR A O 1
ATOM 825 N N . ASP A 1 105 ? 51.380 -16.430 1.039 1.00 14.31 106 ASP A N 1
ATOM 826 C CA . ASP A 1 105 ? 51.491 -15.128 0.385 1.00 14.97 106 ASP A CA 1
ATOM 827 C C . ASP A 1 105 ? 51.302 -14.022 1.420 1.00 14.21 106 ASP A C 1
ATOM 828 O O . ASP A 1 105 ? 50.511 -14.150 2.354 1.00 14.73 106 ASP A O 1
ATOM 833 N N . ASP A 1 106 ? 51.946 -12.879 1.185 1.00 14.00 107 ASP A N 1
ATOM 834 C CA . ASP A 1 106 ? 51.816 -11.724 2.038 1.00 14.32 107 ASP A CA 1
ATOM 835 C C . ASP A 1 106 ? 50.372 -11.204 2.011 1.00 12.86 107 ASP A C 1
ATOM 836 O O . ASP A 1 106 ? 49.706 -11.172 0.969 1.00 13.39 107 ASP A O 1
ATOM 841 N N . VAL A 1 107 ? 49.921 -10.815 3.201 1.00 11.47 108 VAL A N 1
ATOM 842 C CA . VAL A 1 107 ? 48.604 -10.214 3.336 1.00 11.37 108 VAL A CA 1
ATOM 843 C C . VAL A 1 107 ? 48.842 -8.713 3.229 1.00 10.22 108 VAL A C 1
ATOM 844 O O . VAL A 1 107 ? 49.521 -8.125 4.062 1.00 13.39 108 VAL A O 1
ATOM 848 N N . THR A 1 108 ? 48.324 -8.092 2.155 1.00 9.99 109 THR A N 1
ATOM 849 C CA . THR A 1 108 ? 48.576 -6.687 1.903 1.00 10.26 109 THR A CA 1
ATOM 850 C C . THR A 1 108 ? 47.511 -5.795 2.501 1.00 10.24 109 THR A C 1
ATOM 851 O O . THR A 1 108 ? 47.753 -4.608 2.683 1.00 12.76 109 THR A O 1
ATOM 855 N N . PHE A 1 109 ? 46.358 -6.365 2.844 1.00 9.58 110 PHE A N 1
ATOM 856 C CA . PHE A 1 109 ? 45.282 -5.597 3.451 1.00 8.59 110 PHE A CA 1
ATOM 857 C C . PHE A 1 109 ? 44.424 -6.588 4.206 1.00 8.04 110 PHE A C 1
ATOM 858 O O . PHE A 1 109 ? 44.199 -7.699 3.702 1.00 7.57 110 PHE A O 1
ATOM 866 N N . TRP A 1 110 ? 43.947 -6.189 5.369 1.00 7.37 111 TRP A N 1
ATOM 867 C CA . TRP A 1 110 ? 43.000 -7.034 6.069 1.00 7.53 111 TRP A CA 1
ATOM 868 C C . TRP A 1 110 ? 42.021 -6.175 6.866 1.00 7.21 111 TRP A C 1
ATOM 869 O O . TRP A 1 110 ? 42.322 -5.026 7.192 1.00 6.88 111 TRP A O 1
ATOM 880 N N . LYS A 1 111 ? 40.875 -6.769 7.191 1.00 7.51 112 LYS A N 1
ATOM 881 C CA . LYS A 1 111 ? 39.802 -6.015 7.813 1.00 7.09 112 LYS A CA 1
ATOM 882 C C . LYS A 1 111 ? 38.782 -6.948 8.432 1.00 7.24 112 LYS A C 1
ATOM 883 O O . LYS A 1 111 ? 38.392 -7.937 7.782 1.00 7.76 112 LYS A O 1
ATOM 889 N N . TRP A 1 112 ? 38.264 -6.579 9.619 1.00 6.42 113 TRP A N 1
ATOM 890 C CA . TRP A 1 112 ? 37.126 -7.307 10.169 1.00 6.88 113 TRP A CA 1
ATOM 891 C C . TRP A 1 112 ? 35.886 -6.996 9.345 1.00 7.40 113 TRP A C 1
ATOM 892 O O . TRP A 1 112 ? 35.521 -5.835 9.237 1.00 9.62 113 TRP A O 1
ATOM 903 N N . ILE A 1 113 ? 35.184 -8.004 8.852 1.00 7.42 114 ILE A N 1
ATOM 904 C CA . ILE A 1 113 ? 33.990 -7.799 8.026 1.00 8.55 114 ILE A CA 1
ATOM 905 C C . ILE A 1 113 ? 32.721 -8.112 8.820 1.00 9.40 114 ILE A C 1
ATOM 906 O O . ILE A 1 113 ? 31.611 -7.869 8.320 1.00 11.15 114 ILE A O 1
ATOM 911 N N . SER A 1 114 ? 32.849 -8.621 10.029 1.00 8.82 115 SER A N 1
ATOM 912 C CA . SER A 1 114 ? 31.748 -8.963 10.896 1.00 10.02 115 SER A CA 1
ATOM 913 C C . SER A 1 114 ? 32.274 -9.028 12.321 1.00 10.00 115 SER A C 1
ATOM 914 O O . SER A 1 114 ? 33.472 -8.840 12.573 1.00 9.95 115 SER A O 1
ATOM 917 N N . LEU A 1 115 ? 31.388 -9.350 13.253 1.00 10.88 116 LEU A N 1
ATOM 918 C CA . LEU A 1 115 ? 31.820 -9.527 14.630 1.00 11.19 116 LEU A CA 1
ATOM 919 C C . LEU A 1 115 ? 32.782 -10.690 14.842 1.00 10.54 116 LEU A C 1
ATOM 920 O O . LEU A 1 115 ? 33.400 -10.757 15.905 1.00 10.81 116 LEU A O 1
ATOM 925 N N . ASN A 1 116 ? 32.863 -11.629 13.902 1.00 9.98 117 ASN A N 1
ATOM 926 C CA . ASN A 1 116 ? 33.687 -12.789 14.141 1.00 9.78 117 ASN A CA 1
ATOM 927 C C . ASN A 1 116 ? 34.556 -13.216 12.976 1.00 9.50 117 ASN A C 1
ATOM 928 O O . ASN A 1 116 ? 35.236 -14.245 13.135 1.00 10.71 117 ASN A O 1
ATOM 933 N N . THR A 1 117 ? 34.652 -12.411 11.895 1.00 9.05 118 THR A N 1
ATOM 934 C CA . THR A 1 117 ? 35.429 -12.846 10.734 1.00 7.88 118 THR A CA 1
ATOM 935 C C . THR A 1 117 ? 36.313 -11.716 10.242 1.00 7.86 118 THR A C 1
ATOM 936 O O . THR A 1 117 ? 35.843 -10.576 10.117 1.00 7.66 118 THR A O 1
ATOM 940 N N . VAL A 1 118 ? 37.556 -12.095 9.921 1.00 7.83 119 VAL A N 1
ATOM 941 C CA A VAL A 1 118 ? 38.480 -11.158 9.331 0.50 7.98 119 VAL A CA 1
ATOM 942 C CA B VAL A 1 118 ? 38.594 -11.232 9.362 0.50 8.13 119 VAL A CA 1
ATOM 943 C C . VAL A 1 118 ? 38.745 -11.595 7.893 1.00 8.49 119 VAL A C 1
ATOM 944 O O . VAL A 1 118 ? 38.896 -12.782 7.569 1.00 9.35 119 VAL A O 1
ATOM 951 N N . ALA A 1 119 ? 38.764 -10.596 7.004 1.00 7.86 120 ALA A N 1
ATOM 952 C CA . ALA A 1 119 ? 39.053 -10.827 5.616 1.00 8.28 120 ALA A CA 1
ATOM 953 C C . ALA A 1 119 ? 40.533 -10.547 5.396 1.00 7.47 120 ALA A C 1
ATOM 954 O O . ALA A 1 119 ? 41.090 -9.561 5.881 1.00 7.38 120 ALA A O 1
ATOM 956 N N . LEU A 1 120 ? 41.156 -11.403 4.589 1.00 8.10 121 LEU A N 1
ATOM 957 C CA . LEU A 1 120 ? 42.569 -11.318 4.247 1.00 7.61 121 LEU A CA 1
ATOM 958 C C . LEU A 1 120 ? 42.706 -11.128 2.734 1.00 7.73 121 LEU A C 1
ATOM 959 O O . LEU A 1 120 ? 42.192 -11.949 1.986 1.00 9.23 121 LEU A O 1
ATOM 964 N N . VAL A 1 121 ? 43.407 -10.090 2.302 1.00 7.76 122 VAL A N 1
ATOM 965 C CA . VAL A 1 121 ? 43.666 -9.839 0.890 1.00 8.09 122 VAL A CA 1
ATOM 966 C C . VAL A 1 121 ? 45.157 -10.062 0.669 1.00 8.96 122 VAL A C 1
ATOM 967 O O . VAL A 1 121 ? 45.983 -9.417 1.325 1.00 9.26 122 VAL A O 1
ATOM 971 N N . THR A 1 122 ? 45.472 -10.910 -0.326 1.00 9.58 123 THR A N 1
ATOM 972 C CA . THR A 1 122 ? 46.836 -11.126 -0.821 1.00 10.05 123 THR A CA 1
ATOM 973 C C . THR A 1 122 ? 46.896 -10.489 -2.203 1.00 11.11 123 THR A C 1
ATOM 974 O O . THR A 1 122 ? 45.932 -9.920 -2.660 1.00 11.16 123 THR A O 1
ATOM 978 N N A ASP A 1 123 ? 48.048 -10.617 -2.857 0.50 11.03 124 ASP A N 1
ATOM 979 N N B ASP A 1 123 ? 48.030 -10.588 -2.894 0.50 12.24 124 ASP A N 1
ATOM 980 C CA A ASP A 1 123 ? 48.232 -10.075 -4.185 0.50 11.93 124 ASP A CA 1
ATOM 981 C CA B ASP A 1 123 ? 48.121 -10.058 -4.244 0.50 14.24 124 ASP A CA 1
ATOM 982 C C A ASP A 1 123 ? 47.312 -10.762 -5.184 0.50 12.71 124 ASP A C 1
ATOM 983 C C B ASP A 1 123 ? 47.156 -10.744 -5.188 0.50 14.25 124 ASP A C 1
ATOM 984 O O A ASP A 1 123 ? 47.026 -10.136 -6.208 0.50 14.39 124 ASP A O 1
ATOM 985 O O B ASP A 1 123 ? 46.735 -10.165 -6.193 0.50 16.28 124 ASP A O 1
ATOM 994 N N . ASN A 1 124 ? 46.837 -11.993 -4.897 1.00 13.52 125 ASN A N 1
ATOM 995 C CA . ASN A 1 124 ? 46.056 -12.715 -5.877 1.00 14.60 125 ASN A CA 1
ATOM 996 C C . ASN A 1 124 ? 44.723 -13.270 -5.415 1.00 12.11 125 ASN A C 1
ATOM 997 O O . ASN A 1 124 ? 44.008 -13.797 -6.264 1.00 11.32 125 ASN A O 1
ATOM 1002 N N . ALA A 1 125 ? 44.302 -13.055 -4.146 1.00 11.35 126 ALA A N 1
ATOM 1003 C CA . ALA A 1 125 ? 43.065 -13.686 -3.711 1.00 10.01 126 ALA A CA 1
ATOM 1004 C C . ALA A 1 125 ? 42.548 -12.993 -2.458 1.00 8.78 126 ALA A C 1
ATOM 1005 O O . ALA A 1 125 ? 43.296 -12.248 -1.812 1.00 9.83 126 ALA A O 1
ATOM 1007 N N . VAL A 1 126 ? 41.314 -13.302 -2.089 1.00 8.84 127 VAL A N 1
ATOM 1008 C CA . VAL A 1 126 ? 40.702 -12.825 -0.853 1.00 8.55 127 VAL A CA 1
ATOM 1009 C C . VAL A 1 126 ? 40.190 -14.037 -0.074 1.00 8.09 127 VAL A C 1
ATOM 1010 O O . VAL A 1 126 ? 39.602 -14.980 -0.642 1.00 9.75 127 VAL A O 1
ATOM 1014 N N . TYR A 1 127 ? 40.498 -14.059 1.224 1.00 7.57 128 TYR A N 1
ATOM 1015 C CA . TYR A 1 127 ? 40.112 -15.126 2.136 1.00 8.32 128 TYR A CA 1
ATOM 1016 C C . TYR A 1 127 ? 39.260 -14.550 3.264 1.00 7.97 128 TYR A C 1
ATOM 1017 O O . TYR A 1 127 ? 39.405 -13.374 3.621 1.00 8.89 128 TYR A O 1
ATOM 1026 N N . HIS A 1 128 ? 38.418 -15.416 3.864 1.00 7.74 129 HIS A N 1
ATOM 1027 C CA . HIS A 1 128 ? 37.688 -15.118 5.082 1.00 8.34 129 HIS A CA 1
ATOM 1028 C C . HIS A 1 128 ? 38.185 -16.042 6.188 1.00 9.39 129 HIS A C 1
ATOM 1029 O O . HIS A 1 128 ? 38.329 -17.238 5.924 1.00 9.48 129 HIS A O 1
ATOM 1036 N N . TRP A 1 129 ? 38.474 -15.483 7.356 1.00 9.11 130 TRP A N 1
ATOM 1037 C CA . TRP A 1 129 ? 39.019 -16.260 8.480 1.00 8.64 130 TRP A CA 1
ATOM 1038 C C . TRP A 1 129 ? 38.175 -16.027 9.729 1.00 8.19 130 TRP A C 1
ATOM 1039 O O . TRP A 1 129 ? 38.145 -14.914 10.263 1.00 8.42 130 TRP A O 1
ATOM 1050 N N . SER A 1 130 ? 37.472 -17.062 10.200 1.00 8.32 131 SER A N 1
ATOM 1051 C CA . SER A 1 130 ? 36.712 -16.985 11.424 1.00 8.74 131 SER A CA 1
ATOM 1052 C C . SER A 1 130 ? 37.663 -16.892 12.611 1.00 8.86 131 SER A C 1
ATOM 1053 O O . SER A 1 130 ? 38.686 -17.580 12.666 1.00 10.45 131 SER A O 1
ATOM 1056 N N . MET A 1 131 ? 37.283 -16.119 13.635 1.00 9.25 132 MET A N 1
ATOM 1057 C CA . MET A 1 131 ? 38.017 -16.097 14.877 1.00 9.49 132 MET A CA 1
ATOM 1058 C C . MET A 1 131 ? 37.660 -17.274 15.789 1.00 10.15 132 MET A C 1
ATOM 1059 O O . MET A 1 131 ? 38.308 -17.445 16.861 1.00 11.66 132 MET A O 1
ATOM 1064 N N . GLU A 1 132 ? 36.624 -18.041 15.407 1.00 10.20 133 GLU A N 1
ATOM 1065 C CA . GLU A 1 132 ? 36.116 -19.111 16.244 1.00 11.88 133 GLU A CA 1
ATOM 1066 C C . GLU A 1 132 ? 36.723 -20.439 15.801 1.00 11.24 133 GLU A C 1
ATOM 1067 O O . GLU A 1 132 ? 36.972 -20.703 14.614 1.00 11.22 133 GLU A O 1
ATOM 1073 N N . GLY A 1 133 ? 36.831 -21.359 16.765 1.00 11.22 134 GLY A N 1
ATOM 1074 C CA . GLY A 1 133 ? 37.142 -22.746 16.394 1.00 11.13 134 GLY A CA 1
ATOM 1075 C C . GLY A 1 133 ? 38.531 -22.906 15.782 1.00 10.98 134 GLY A C 1
ATOM 1076 O O . GLY A 1 133 ? 39.420 -22.110 15.998 1.00 11.27 134 GLY A O 1
ATOM 1077 N N . GLU A 1 134 ? 38.692 -24.005 15.034 1.00 10.92 135 GLU A N 1
ATOM 1078 C CA . GLU A 1 134 ? 39.981 -24.378 14.484 1.00 12.38 135 GLU A CA 1
ATOM 1079 C C . GLU A 1 134 ? 40.150 -23.917 13.034 1.00 11.82 135 GLU A C 1
ATOM 1080 O O . GLU A 1 134 ? 41.255 -24.050 12.527 1.00 12.72 135 GLU A O 1
ATOM 1086 N N . SER A 1 135 ? 39.105 -23.378 12.385 1.00 11.33 136 SER A N 1
ATOM 1087 C CA . SER A 1 135 ? 39.134 -23.235 10.938 1.00 10.54 136 SER A CA 1
ATOM 1088 C C . SER A 1 135 ? 40.269 -22.298 10.504 1.00 9.76 136 SER A C 1
ATOM 1089 O O . SER A 1 135 ? 40.609 -21.315 11.147 1.00 11.19 136 SER A O 1
ATOM 1092 N N . GLN A 1 136 ? 40.869 -22.670 9.382 1.00 9.15 137 GLN A N 1
ATOM 1093 C CA . GLN A 1 136 ? 41.887 -21.873 8.738 1.00 9.43 137 GLN A CA 1
ATOM 1094 C C . GLN A 1 136 ? 41.208 -20.862 7.811 1.00 9.06 137 GLN A C 1
ATOM 1095 O O . GLN A 1 136 ? 40.015 -20.985 7.525 1.00 10.50 137 GLN A O 1
ATOM 1101 N N . PRO A 1 137 ? 41.962 -19.896 7.246 1.00 9.63 138 PRO A N 1
ATOM 1102 C CA . PRO A 1 137 ? 41.348 -18.989 6.261 1.00 9.29 138 PRO A CA 1
ATOM 1103 C C . PRO A 1 137 ? 40.806 -19.790 5.079 1.00 10.29 138 PRO A C 1
ATOM 1104 O O . PRO A 1 137 ? 41.443 -20.763 4.648 1.00 10.70 138 PRO A O 1
ATOM 1108 N N . VAL A 1 138 ? 39.681 -19.326 4.509 1.00 9.92 139 VAL A N 1
ATOM 1109 C CA . VAL A 1 138 ? 38.981 -19.954 3.407 1.00 11.06 139 VAL A CA 1
ATOM 1110 C C . VAL A 1 138 ? 39.048 -18.998 2.221 1.00 10.52 139 VAL A C 1
ATOM 1111 O O . VAL A 1 138 ? 38.633 -17.824 2.356 1.00 9.80 139 VAL A O 1
ATOM 1115 N N . LYS A 1 139 ? 39.540 -19.468 1.065 1.00 10.31 140 LYS A N 1
ATOM 1116 C CA . LYS A 1 139 ? 39.566 -18.608 -0.106 1.00 10.18 140 LYS A CA 1
ATOM 1117 C C . LYS A 1 139 ? 38.163 -18.379 -0.653 1.00 11.13 140 LYS A C 1
ATOM 1118 O O . LYS A 1 139 ? 37.387 -19.330 -0.818 1.00 10.90 140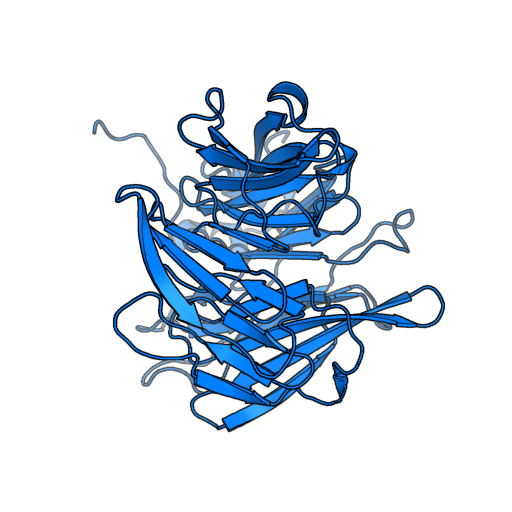 LYS A O 1
ATOM 1124 N N . MET A 1 140 ? 37.785 -17.092 -0.751 1.00 10.32 141 MET A N 1
ATOM 1125 C CA . MET A 1 140 ? 36.503 -16.692 -1.283 1.00 10.34 141 MET A CA 1
ATOM 1126 C C . MET A 1 140 ? 36.503 -16.508 -2.808 1.00 9.80 141 MET A C 1
ATOM 1127 O O . MET A 1 140 ? 35.539 -16.890 -3.471 1.00 11.39 141 MET A O 1
ATOM 1132 N N . PHE A 1 141 ? 37.544 -15.885 -3.357 1.00 9.23 142 PHE A N 1
ATOM 1133 C CA . PHE A 1 141 ? 37.639 -15.649 -4.786 1.00 9.79 142 PHE A CA 1
ATOM 1134 C C . PHE A 1 141 ? 39.087 -15.305 -5.116 1.00 10.24 142 PHE A C 1
ATOM 1135 O O . PHE A 1 141 ? 39.880 -14.853 -4.289 1.00 10.28 142 PHE A O 1
ATOM 1143 N N . ASP A 1 142 ? 39.423 -15.433 -6.405 1.00 11.60 143 ASP A N 1
ATOM 1144 C CA . ASP A 1 142 ? 40.670 -14.952 -6.949 1.00 11.22 143 ASP A CA 1
ATOM 1145 C C . ASP A 1 142 ? 40.506 -13.507 -7.426 1.00 9.80 143 ASP A C 1
ATOM 1146 O O . ASP A 1 142 ? 39.486 -13.148 -7.998 1.00 10.39 143 ASP A O 1
ATOM 1151 N N . ARG A 1 143 ? 41.534 -12.713 -7.214 1.00 10.20 144 ARG A N 1
ATOM 1152 C CA . ARG A 1 143 ? 41.515 -11.313 -7.615 1.00 10.81 144 ARG A CA 1
ATOM 1153 C C . ARG A 1 143 ? 41.464 -11.163 -9.137 1.00 11.64 144 ARG A C 1
ATOM 1154 O O . ARG A 1 143 ? 42.112 -11.942 -9.861 1.00 13.22 144 ARG A O 1
ATOM 1162 N N . HIS A 1 144 ? 40.738 -10.135 -9.570 1.00 10.56 145 HIS A N 1
ATOM 1163 C CA . HIS A 1 144 ? 40.604 -9.838 -10.999 1.00 11.19 145 HIS A CA 1
ATOM 1164 C C . HIS A 1 144 ? 41.792 -9.026 -11.474 1.00 12.40 145 HIS A C 1
ATOM 1165 O O . HIS A 1 144 ? 42.318 -8.194 -10.740 1.00 11.55 145 HIS A O 1
ATOM 1172 N N . SER A 1 145 ? 42.222 -9.247 -12.730 1.00 13.19 146 SER A N 1
ATOM 1173 C CA . SER A 1 145 ? 43.420 -8.598 -13.265 1.00 13.51 146 SER A CA 1
ATOM 1174 C C . SER A 1 145 ? 43.309 -7.073 -13.284 1.00 13.06 146 SER A C 1
ATOM 1175 O O . SER A 1 145 ? 44.344 -6.374 -13.273 1.00 12.82 146 SER A O 1
ATOM 1178 N N . SER A 1 146 ? 42.079 -6.531 -13.351 1.00 11.29 147 SER A N 1
ATOM 1179 C CA . SER A 1 146 ? 41.899 -5.080 -13.350 1.00 11.16 147 SER A CA 1
ATOM 1180 C C . SER A 1 146 ? 42.411 -4.411 -12.059 1.00 10.78 147 SER A C 1
ATOM 1181 O O . SER A 1 146 ? 42.594 -3.188 -12.024 1.00 12.21 147 SER A O 1
ATOM 1184 N N . LEU A 1 147 ? 42.555 -5.174 -10.960 1.00 10.50 148 LEU A N 1
ATOM 1185 C CA . LEU A 1 147 ? 43.094 -4.626 -9.721 1.00 10.64 148 LEU A CA 1
ATOM 1186 C C . LEU A 1 147 ? 44.589 -4.861 -9.537 1.00 10.41 148 LEU A C 1
ATOM 1187 O O . LEU A 1 147 ? 45.151 -4.583 -8.460 1.00 10.61 148 LEU A O 1
ATOM 1192 N N . ALA A 1 148 ? 45.271 -5.403 -10.563 1.00 11.19 149 ALA A N 1
ATOM 1193 C CA . ALA A 1 148 ? 46.655 -5.777 -10.434 1.00 11.39 149 ALA A CA 1
ATOM 1194 C C . ALA A 1 148 ? 47.484 -4.537 -10.150 1.00 12.36 149 ALA A C 1
ATOM 1195 O O . ALA A 1 148 ? 47.458 -3.550 -10.902 1.00 13.61 149 ALA A O 1
ATOM 1197 N N . GLY A 1 149 ? 48.268 -4.624 -9.070 1.00 12.19 150 GLY A N 1
ATOM 1198 C CA . GLY A 1 149 ? 49.170 -3.539 -8.738 1.00 13.27 150 GLY A CA 1
ATOM 1199 C C . GLY A 1 149 ? 48.518 -2.363 -8.019 1.00 13.97 150 GLY A C 1
ATOM 1200 O O . GLY A 1 149 ? 49.184 -1.372 -7.708 1.00 16.25 150 GLY A O 1
ATOM 1201 N N A CYS A 1 150 ? 47.219 -2.466 -7.767 0.72 12.60 151 CYS A N 1
ATOM 1202 N N B CYS A 1 150 ? 47.213 -2.416 -7.772 0.28 12.72 151 CYS A N 1
ATOM 1203 C CA A CYS A 1 150 ? 46.546 -1.392 -7.039 0.72 11.56 151 CYS A CA 1
ATOM 1204 C CA B CYS A 1 150 ? 46.578 -1.281 -7.117 0.28 11.55 151 CYS A CA 1
ATOM 1205 C C A CYS A 1 150 ? 47.032 -1.324 -5.583 0.72 10.73 151 CYS A C 1
ATOM 1206 C C B CYS A 1 150 ? 46.796 -1.356 -5.603 0.28 11.06 151 CYS A C 1
ATOM 1207 O O A CYS A 1 150 ? 47.552 -2.280 -5.003 0.72 12.40 151 CYS A O 1
ATOM 1208 O O B CYS A 1 150 ? 46.924 -2.450 -5.031 0.28 11.13 151 CYS A O 1
ATOM 1213 N N . GLN A 1 151 ? 46.774 -0.178 -4.960 1.00 10.78 152 GLN A N 1
ATOM 1214 C CA . GLN A 1 151 ? 46.746 -0.110 -3.524 1.00 10.16 152 GLN A CA 1
ATOM 1215 C C . GLN A 1 151 ? 45.321 -0.440 -3.067 1.00 9.62 152 GLN A C 1
ATOM 1216 O O . GLN A 1 151 ? 44.418 0.316 -3.390 1.00 9.95 152 GLN A O 1
ATOM 1222 N N . ILE A 1 152 ? 45.190 -1.516 -2.293 1.00 8.90 153 ILE A N 1
ATOM 1223 C CA . ILE A 1 152 ? 43.889 -1.901 -1.774 1.00 9.10 153 ILE A CA 1
ATOM 1224 C C . ILE A 1 152 ? 43.534 -0.930 -0.658 1.00 9.29 153 ILE A C 1
ATOM 1225 O O . ILE A 1 152 ? 44.314 -0.683 0.272 1.00 10.37 153 ILE A O 1
ATOM 1230 N N . ILE A 1 153 ? 42.332 -0.413 -0.732 1.00 8.32 154 ILE A N 1
ATOM 1231 C CA . ILE A 1 153 ? 41.864 0.559 0.244 1.00 8.43 154 ILE A CA 1
ATOM 1232 C C . ILE A 1 153 ? 40.629 0.103 1.010 1.00 7.68 154 ILE A C 1
ATOM 1233 O O . ILE A 1 153 ? 40.319 0.723 2.026 1.00 8.67 154 ILE A O 1
ATOM 1238 N N . ASN A 1 154 ? 39.887 -0.911 0.544 1.00 7.33 155 ASN A N 1
ATOM 1239 C CA . ASN A 1 154 ? 38.732 -1.350 1.303 1.00 7.96 155 ASN A CA 1
ATOM 1240 C C . ASN A 1 154 ? 38.370 -2.762 0.848 1.00 7.61 155 ASN A C 1
ATOM 1241 O O . ASN A 1 154 ? 38.674 -3.157 -0.289 1.00 6.71 155 ASN A O 1
ATOM 1246 N N . TYR A 1 155 ? 37.690 -3.493 1.717 1.00 7.25 156 TYR A N 1
ATOM 1247 C CA . TYR A 1 155 ? 37.007 -4.733 1.403 1.00 7.82 156 TYR A CA 1
ATOM 1248 C C . TYR A 1 155 ? 35.772 -4.790 2.292 1.00 9.08 156 TYR A C 1
ATOM 1249 O O . TYR A 1 155 ? 35.871 -4.509 3.484 1.00 9.75 156 TYR A O 1
ATOM 1258 N N . ARG A 1 156 ? 34.622 -5.132 1.709 1.00 8.74 157 ARG A N 1
ATOM 1259 C CA . ARG A 1 156 ? 33.407 -5.187 2.513 1.00 9.53 157 ARG A CA 1
ATOM 1260 C C . ARG A 1 156 ? 32.398 -6.120 1.843 1.00 9.09 157 ARG A C 1
ATOM 1261 O O . ARG A 1 156 ? 32.547 -6.514 0.688 1.00 8.09 157 ARG A O 1
ATOM 1269 N N . THR A 1 157 ? 31.392 -6.478 2.623 1.00 8.62 158 THR A N 1
ATOM 1270 C CA . THR A 1 157 ? 30.360 -7.402 2.154 1.00 9.05 158 THR A CA 1
ATOM 1271 C C . THR A 1 157 ? 28.980 -6.827 2.448 1.00 9.12 158 THR A C 1
ATOM 1272 O O . THR A 1 157 ? 28.815 -5.912 3.224 1.00 10.50 158 THR A O 1
ATOM 1276 N N . ASP A 1 158 ? 27.983 -7.428 1.813 1.00 9.58 159 ASP A N 1
ATOM 1277 C CA . ASP A 1 158 ? 26.620 -7.218 2.254 1.00 10.39 159 ASP A CA 1
ATOM 1278 C C . ASP A 1 158 ? 26.408 -7.964 3.577 1.00 10.97 159 ASP A C 1
ATOM 1279 O O . ASP A 1 158 ? 27.223 -8.772 4.008 1.00 11.11 159 ASP A O 1
ATOM 1284 N N . ALA A 1 159 ? 25.252 -7.700 4.201 1.00 14.02 160 ALA A N 1
ATOM 1285 C CA . ALA A 1 159 ? 24.922 -8.322 5.484 1.00 14.77 160 ALA A CA 1
ATOM 1286 C C . ALA A 1 159 ? 24.937 -9.850 5.428 1.00 16.03 160 ALA A C 1
ATOM 1287 O O . ALA A 1 159 ? 25.484 -10.507 6.327 1.00 17.98 160 ALA A O 1
ATOM 1289 N N . LYS A 1 160 ? 24.484 -10.431 4.305 1.00 14.88 161 LYS A N 1
ATOM 1290 C CA . LYS A 1 160 ? 24.366 -11.880 4.220 1.00 16.15 161 LYS A CA 1
ATOM 1291 C C . LYS A 1 160 ? 25.635 -12.533 3.700 1.00 14.32 161 LYS A C 1
ATOM 1292 O O . LYS A 1 160 ? 25.694 -13.738 3.619 1.00 15.61 161 LYS A O 1
ATOM 1298 N N . GLN A 1 161 ? 26.694 -11.754 3.393 1.00 12.24 162 GLN A N 1
ATOM 1299 C CA . GLN A 1 161 ? 27.960 -12.258 2.904 1.00 12.71 162 GLN A CA 1
ATOM 1300 C C . GLN A 1 161 ? 27.729 -13.045 1.614 1.00 11.86 162 GLN A C 1
ATOM 1301 O O . GLN A 1 161 ? 28.439 -14.000 1.371 1.00 14.65 162 GLN A O 1
ATOM 1307 N N . LYS A 1 162 ? 26.820 -12.559 0.761 1.00 12.55 163 LYS A N 1
ATOM 1308 C CA . LYS A 1 162 ? 26.623 -13.132 -0.569 1.00 13.70 163 LYS A CA 1
ATOM 1309 C C . LYS A 1 162 ? 27.241 -12.261 -1.688 1.00 10.90 163 LYS A C 1
ATOM 1310 O O . LYS A 1 162 ? 27.455 -12.725 -2.822 1.00 11.51 163 LYS A O 1
ATOM 1316 N N . TRP A 1 163 ? 27.621 -11.022 -1.336 1.00 9.89 164 TRP A N 1
ATOM 1317 C CA . TRP A 1 163 ? 28.221 -10.100 -2.261 1.00 9.10 164 TRP A CA 1
ATOM 1318 C C . TRP A 1 163 ? 29.459 -9.507 -1.589 1.00 8.03 164 TRP A C 1
ATOM 1319 O O . TRP A 1 163 ? 29.350 -8.952 -0.501 1.00 8.74 164 TRP A O 1
ATOM 1330 N N . LEU A 1 164 ? 30.604 -9.664 -2.266 1.00 8.34 165 LEU A N 1
ATOM 1331 C CA . LEU A 1 164 ? 31.913 -9.304 -1.722 1.00 8.34 165 LEU A CA 1
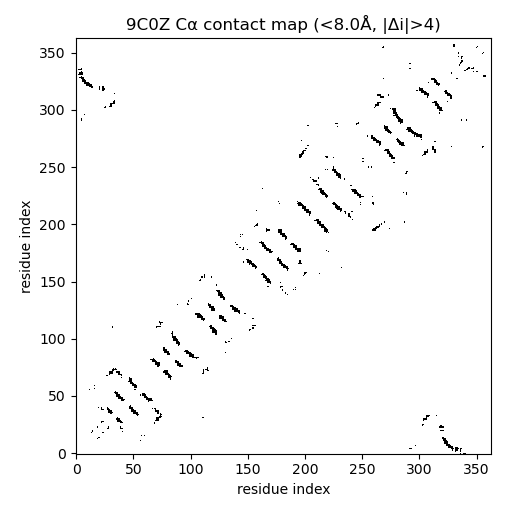ATOM 1332 C C . LEU A 1 164 ? 32.489 -8.230 -2.643 1.00 9.16 165 LEU A C 1
ATOM 1333 O O . LEU A 1 164 ? 32.474 -8.361 -3.862 1.00 8.98 165 LEU A O 1
ATOM 1338 N N . LEU A 1 165 ? 33.082 -7.207 -2.082 1.00 7.58 166 LEU A N 1
ATOM 1339 C CA . LEU A 1 165 ? 33.601 -6.090 -2.856 1.00 7.99 166 LEU A CA 1
ATOM 1340 C C . LEU A 1 165 ? 35.004 -5.710 -2.394 1.00 7.49 166 LEU A C 1
ATOM 1341 O O . LEU A 1 165 ? 35.207 -5.284 -1.262 1.00 8.28 166 LEU A O 1
ATOM 1346 N N . LEU A 1 166 ? 35.955 -5.771 -3.328 1.00 7.14 167 LEU A N 1
ATOM 1347 C CA . LEU A 1 166 ? 37.327 -5.322 -3.099 1.00 7.53 167 LEU A CA 1
ATOM 1348 C C . LEU A 1 166 ? 37.588 -4.034 -3.864 1.00 8.13 167 LEU A C 1
ATOM 1349 O O . LEU A 1 166 ? 37.184 -3.942 -5.009 1.00 7.20 167 LEU A O 1
ATOM 1354 N N . THR A 1 167 ? 38.205 -3.048 -3.206 1.00 7.80 168 THR A N 1
ATOM 1355 C CA . THR A 1 167 ? 38.415 -1.742 -3.818 1.00 8.17 168 THR A CA 1
ATOM 1356 C C . THR A 1 167 ? 39.871 -1.372 -3.730 1.00 8.45 168 THR A C 1
ATOM 1357 O O . THR A 1 167 ? 40.473 -1.436 -2.654 1.00 8.29 168 THR A O 1
ATOM 1361 N N . GLY A 1 168 ? 40.411 -0.944 -4.882 1.00 8.11 169 GLY A N 1
ATOM 1362 C CA . GLY A 1 168 ? 41.762 -0.418 -4.940 1.00 8.44 169 GLY A CA 1
ATOM 1363 C C . GLY A 1 168 ? 41.843 0.859 -5.762 1.00 8.57 169 GLY A C 1
ATOM 1364 O O . GLY A 1 168 ? 40.913 1.238 -6.469 1.00 9.49 169 GLY A O 1
ATOM 1365 N N . ILE A 1 169 ? 42.991 1.514 -5.644 1.00 8.51 170 ILE A N 1
ATOM 1366 C CA . ILE A 1 169 ? 43.279 2.700 -6.437 1.00 9.39 170 ILE A CA 1
ATOM 1367 C C . ILE A 1 169 ? 44.672 2.539 -7.039 1.00 9.15 170 ILE A C 1
ATOM 1368 O O . ILE A 1 169 ? 45.546 1.868 -6.508 1.00 10.04 170 ILE A O 1
ATOM 1373 N N . SER A 1 170 ? 44.898 3.252 -8.147 1.00 9.36 171 SER A N 1
ATOM 1374 C CA . SER A 1 170 ? 46.207 3.280 -8.784 1.00 11.06 171 SER A CA 1
ATOM 1375 C C . SER A 1 170 ? 46.420 4.672 -9.374 1.00 12.84 171 SER A C 1
ATOM 1376 O O . SER A 1 170 ? 45.492 5.388 -9.724 1.00 12.45 171 SER A O 1
ATOM 1379 N N . ALA A 1 171 ? 47.684 5.041 -9.504 1.00 13.32 172 ALA A N 1
ATOM 1380 C CA . ALA A 1 171 ? 48.079 6.279 -10.137 1.00 14.20 172 ALA A CA 1
ATOM 1381 C C . ALA A 1 171 ? 48.240 6.041 -11.621 1.00 13.76 172 ALA A C 1
ATOM 1382 O O . ALA A 1 171 ? 48.954 5.102 -12.005 1.00 18.34 172 ALA A O 1
ATOM 1384 N N . GLN A 1 172 ? 47.622 6.874 -12.443 1.00 11.90 173 GLN A N 1
ATOM 1385 C CA . GLN A 1 172 ? 47.836 6.922 -13.878 1.00 13.81 173 GLN A CA 1
ATOM 1386 C C . GLN A 1 172 ? 48.004 8.384 -14.256 1.00 12.13 173 GLN A C 1
ATOM 1387 O O . GLN A 1 172 ? 47.096 9.172 -14.023 1.00 11.52 173 GLN A O 1
ATOM 1393 N N . GLN A 1 173 ? 49.147 8.751 -14.857 1.00 11.97 174 GLN A N 1
ATOM 1394 C CA A GLN A 1 173 ? 49.463 10.156 -15.069 0.53 11.75 174 GLN A CA 1
ATOM 1395 C CA B GLN A 1 173 ? 49.485 10.151 -15.058 0.47 11.49 174 GLN A CA 1
ATOM 1396 C C . GLN A 1 173 ? 49.335 10.858 -13.701 1.00 11.12 174 GLN A C 1
ATOM 1397 O O . GLN A 1 173 ? 49.839 10.387 -12.695 1.00 12.52 174 GLN A O 1
ATOM 1408 N N . ASN A 1 174 ? 48.553 11.941 -13.650 1.00 9.98 175 ASN A N 1
ATOM 1409 C CA . ASN A 1 174 ? 48.334 12.690 -12.414 1.00 9.76 175 ASN A CA 1
ATOM 1410 C C . ASN A 1 174 ? 46.945 12.416 -11.818 1.00 9.73 175 ASN A C 1
ATOM 1411 O O . ASN A 1 174 ? 46.412 13.221 -11.047 1.00 10.95 175 ASN A O 1
ATOM 1416 N N . ARG A 1 175 ? 46.351 11.273 -12.204 1.00 10.00 176 ARG A N 1
ATOM 1417 C CA . ARG A 1 175 ? 45.006 10.888 -11.767 1.00 10.71 176 ARG A CA 1
ATOM 1418 C C . ARG A 1 175 ? 45.091 9.716 -10.770 1.00 10.01 176 ARG A C 1
ATOM 1419 O O . ARG A 1 175 ? 46.014 8.905 -10.774 1.00 10.26 176 ARG A O 1
ATOM 1427 N N . VAL A 1 176 ? 44.049 9.619 -9.939 1.00 10.16 177 VAL A N 1
ATOM 1428 C CA . VAL A 1 176 ? 43.860 8.483 -9.052 1.00 11.00 177 VAL A CA 1
ATOM 1429 C C . VAL A 1 176 ? 42.639 7.719 -9.564 1.00 10.91 177 VAL A C 1
ATOM 1430 O O . VAL A 1 176 ? 41.526 8.227 -9.566 1.00 11.82 177 VAL A O 1
ATOM 1434 N N . VAL A 1 177 ? 42.855 6.502 -10.051 1.00 10.30 178 VAL A N 1
ATOM 1435 C CA . VAL A 1 177 ? 41.818 5.733 -10.714 1.00 10.89 178 VAL A CA 1
ATOM 1436 C C . VAL A 1 177 ? 41.396 4.600 -9.774 1.00 9.68 178 VAL A C 1
ATOM 1437 O O . VAL A 1 177 ? 42.236 3.870 -9.270 1.00 10.10 178 VAL A O 1
ATOM 1441 N N . GLY A 1 178 ? 40.086 4.476 -9.592 1.00 9.79 179 GLY A N 1
ATOM 1442 C CA . GLY A 1 178 ? 39.511 3.499 -8.680 1.00 9.43 179 GLY A CA 1
ATOM 1443 C C . GLY A 1 178 ? 39.159 2.233 -9.468 1.00 9.46 179 GLY A C 1
ATOM 1444 O O . GLY A 1 178 ? 38.620 2.315 -10.556 1.00 9.75 179 GLY A O 1
ATOM 1445 N N . ALA A 1 179 ? 39.477 1.075 -8.881 1.00 8.93 180 ALA A N 1
ATOM 1446 C CA . ALA A 1 179 ? 39.086 -0.191 -9.477 1.00 8.97 180 ALA A CA 1
ATOM 1447 C C . ALA A 1 179 ? 38.457 -1.068 -8.407 1.00 8.43 180 ALA A C 1
ATOM 1448 O O . ALA A 1 179 ? 39.036 -1.247 -7.342 1.00 9.97 180 ALA A O 1
ATOM 1450 N N . MET A 1 180 ? 37.267 -1.607 -8.693 1.00 8.08 181 MET A N 1
ATOM 1451 C CA . MET A 1 180 ? 36.554 -2.488 -7.786 1.00 8.28 181 MET A CA 1
ATOM 1452 C C . MET A 1 180 ? 36.327 -3.841 -8.459 1.00 7.82 181 MET A C 1
ATOM 1453 O O . MET A 1 180 ? 36.190 -3.943 -9.683 1.00 8.94 181 MET A O 1
ATOM 1458 N N . GLN A 1 181 ? 36.238 -4.860 -7.611 1.00 8.11 182 GLN A N 1
ATOM 1459 C CA . GLN A 1 181 ? 35.850 -6.196 -7.997 1.00 8.46 182 GLN A CA 1
ATOM 1460 C C . GLN A 1 181 ? 34.669 -6.585 -7.119 1.00 7.76 182 GLN A C 1
ATOM 1461 O O . GLN A 1 181 ? 34.826 -6.710 -5.906 1.00 7.84 182 GLN A O 1
ATOM 1467 N N . LEU A 1 182 ? 33.519 -6.779 -7.771 1.00 8.30 183 LEU A N 1
ATOM 1468 C CA . LEU A 1 182 ? 32.305 -7.289 -7.126 1.00 8.38 183 LEU A CA 1
ATOM 1469 C C . LEU A 1 182 ? 32.194 -8.786 -7.426 1.00 9.42 183 LEU A C 1
ATOM 1470 O O . LEU A 1 182 ? 32.249 -9.180 -8.579 1.00 10.51 183 LEU A O 1
ATOM 1475 N N . TYR A 1 183 ? 32.055 -9.604 -6.390 1.00 9.74 184 TYR A N 1
ATOM 1476 C CA . TYR A 1 183 ? 32.007 -11.057 -6.523 1.00 9.59 184 TYR A CA 1
ATOM 1477 C C . TYR A 1 183 ? 30.706 -11.560 -5.936 1.00 9.92 184 TYR A C 1
ATOM 1478 O O . TYR A 1 183 ? 30.338 -11.210 -4.814 1.00 9.27 184 TYR A O 1
ATOM 1487 N N . SER A 1 184 ? 29.995 -12.384 -6.727 1.00 10.29 185 SER A N 1
ATOM 1488 C CA . SER A 1 184 ? 28.780 -13.047 -6.292 1.00 11.19 185 SER A CA 1
ATOM 1489 C C . SER A 1 184 ? 29.098 -14.445 -5.772 1.00 11.47 185 SER A C 1
ATOM 1490 O O . SER A 1 184 ? 29.608 -15.274 -6.522 1.00 12.03 185 SER A O 1
ATOM 1493 N N . VAL A 1 185 ? 28.803 -14.665 -4.474 1.00 11.75 186 VAL A N 1
ATOM 1494 C CA . VAL A 1 185 ? 29.083 -15.960 -3.874 1.00 13.85 186 VAL A CA 1
ATOM 1495 C C . VAL A 1 185 ? 28.191 -17.005 -4.547 1.00 15.37 186 VAL A C 1
ATOM 1496 O O . VAL A 1 185 ? 28.713 -18.077 -4.805 1.00 17.28 186 VAL A O 1
ATOM 1500 N N . ASP A 1 186 ? 26.930 -16.672 -4.781 1.00 17.08 187 ASP A N 1
ATOM 1501 C CA . ASP A 1 186 ? 25.948 -17.625 -5.335 1.00 18.49 187 ASP A CA 1
ATOM 1502 C C . ASP A 1 186 ? 26.309 -17.946 -6.790 1.00 21.65 187 ASP A C 1
ATOM 1503 O O . ASP A 1 186 ? 26.268 -19.105 -7.204 1.00 22.45 187 ASP A O 1
ATOM 1508 N N . ARG A 1 187 ? 26.750 -16.949 -7.578 1.00 18.21 188 ARG A N 1
ATOM 1509 C CA . ARG A 1 187 ? 26.982 -17.167 -9.001 1.00 16.89 188 ARG A CA 1
ATOM 1510 C C . ARG A 1 187 ? 28.413 -17.561 -9.313 1.00 17.59 188 ARG A C 1
ATOM 1511 O O . ARG A 1 187 ? 28.684 -18.029 -10.405 1.00 18.87 188 ARG A O 1
ATOM 1519 N N . LYS A 1 188 ? 29.362 -17.328 -8.389 1.00 16.83 189 LYS A N 1
ATOM 1520 C CA . LYS A 1 188 ? 30.771 -17.566 -8.633 1.00 17.08 189 LYS A CA 1
ATOM 1521 C C . LYS A 1 188 ? 31.276 -16.748 -9.823 1.00 18.02 189 LYS A C 1
ATOM 1522 O O . LYS A 1 188 ? 32.073 -17.231 -10.630 1.00 17.32 189 LYS A O 1
ATOM 1528 N N . VAL A 1 189 ? 30.833 -15.471 -9.894 1.00 13.72 190 VAL A N 1
ATOM 1529 C CA . VAL A 1 189 ? 31.194 -14.562 -10.959 1.00 15.77 190 VAL A CA 1
ATOM 1530 C C . VAL A 1 189 ? 31.707 -13.266 -10.344 1.00 13.44 190 VAL A C 1
ATOM 1531 O O . VAL A 1 189 ? 31.113 -12.824 -9.376 1.00 12.21 190 VAL A O 1
ATOM 1535 N N . SER A 1 190 ? 32.738 -12.681 -10.962 1.00 12.39 191 SER A N 1
ATOM 1536 C CA . SER A 1 190 ? 33.256 -11.371 -10.616 1.00 12.04 191 SER A CA 1
ATOM 1537 C C . SER A 1 190 ? 32.875 -10.382 -11.709 1.00 13.14 191 SER A C 1
ATOM 1538 O O . SER A 1 190 ? 32.851 -10.708 -12.901 1.00 14.02 191 SER A O 1
ATOM 1541 N N . GLN A 1 191 ? 32.732 -9.106 -11.337 1.00 11.63 192 GLN A N 1
ATOM 1542 C CA . GLN A 1 191 ? 32.501 -8.041 -12.294 1.00 10.97 192 GLN A CA 1
ATOM 1543 C C . GLN A 1 191 ? 33.453 -6.904 -11.921 1.00 10.79 192 GLN A C 1
ATOM 1544 O O . GLN A 1 191 ? 33.402 -6.388 -10.778 1.00 10.78 192 GLN A O 1
ATOM 1550 N N . PRO A 1 192 ? 34.264 -6.401 -12.859 1.00 11.29 193 PRO A N 1
ATOM 1551 C CA . PRO A 1 192 ? 35.070 -5.223 -12.584 1.00 11.02 193 PRO A CA 1
ATOM 1552 C C . PRO A 1 192 ? 34.226 -3.962 -12.741 1.00 11.52 193 PRO A C 1
ATOM 1553 O O . PRO A 1 192 ? 33.393 -3.867 -13.670 1.00 12.30 193 PRO A O 1
ATOM 1557 N N . ILE A 1 193 ? 34.476 -2.977 -11.863 1.00 10.49 194 ILE A N 1
ATOM 1558 C CA . ILE A 1 193 ? 33.735 -1.745 -11.845 1.00 11.43 194 ILE A CA 1
ATOM 1559 C C . ILE A 1 193 ? 34.739 -0.633 -11.599 1.00 10.78 194 ILE A C 1
ATOM 1560 O O . ILE A 1 193 ? 35.589 -0.758 -10.723 1.00 10.42 194 ILE A O 1
ATOM 1565 N N . GLU A 1 194 ? 34.633 0.468 -12.353 1.00 10.11 195 GLU A N 1
ATOM 1566 C CA . GLU A 1 194 ? 35.418 1.643 -12.041 1.00 10.28 195 GLU A CA 1
ATOM 1567 C C . GLU A 1 194 ? 34.729 2.433 -10.923 1.00 10.48 195 GLU A C 1
ATOM 1568 O O . GLU A 1 194 ? 33.665 2.997 -11.164 1.00 12.06 195 GLU A O 1
ATOM 1574 N N . GLY A 1 195 ? 35.309 2.449 -9.707 1.00 8.59 196 GLY A N 1
ATOM 1575 C CA . GLY A 1 195 ? 34.669 3.053 -8.528 1.00 7.79 196 GLY A CA 1
ATOM 1576 C C . GLY A 1 195 ? 35.723 3.434 -7.499 1.00 7.53 196 GLY A C 1
ATOM 1577 O O . GLY A 1 195 ? 36.760 2.762 -7.395 1.00 7.61 196 GLY A O 1
ATOM 1578 N N . HIS A 1 196 ? 35.434 4.499 -6.745 1.00 7.66 197 HIS A N 1
ATOM 1579 C CA . HIS A 1 196 ? 36.339 5.002 -5.732 1.00 7.69 197 HIS A CA 1
ATOM 1580 C C . HIS A 1 196 ? 35.900 4.683 -4.310 1.00 8.01 197 HIS A C 1
ATOM 1581 O O . HIS A 1 196 ? 36.758 4.537 -3.461 1.00 8.50 197 HIS A O 1
ATOM 1588 N N . ALA A 1 197 ? 34.585 4.612 -4.058 1.00 7.58 198 ALA A N 1
ATOM 1589 C CA . ALA A 1 197 ? 34.048 4.318 -2.733 1.00 7.76 198 ALA A CA 1
ATOM 1590 C C . ALA A 1 197 ? 32.700 3.656 -2.890 1.00 7.44 198 ALA A C 1
ATOM 1591 O O . ALA A 1 197 ? 31.979 3.955 -3.817 1.00 8.20 198 ALA A O 1
ATOM 1593 N N . ALA A 1 198 ? 32.350 2.817 -1.916 1.00 7.75 199 ALA A N 1
ATOM 1594 C CA . ALA A 1 198 ? 31.112 2.040 -2.029 1.00 7.91 199 ALA A CA 1
ATOM 1595 C C . ALA A 1 198 ? 30.702 1.513 -0.666 1.00 7.85 199 ALA A C 1
ATOM 1596 O O . ALA A 1 198 ? 31.502 1.398 0.260 1.00 9.13 199 ALA A O 1
ATOM 1598 N N . SER A 1 199 ? 29.459 1.028 -0.653 1.00 7.78 200 SER A N 1
ATOM 1599 C CA . SER A 1 199 ? 28.865 0.356 0.496 1.00 8.35 200 SER A CA 1
ATOM 1600 C C . SER A 1 199 ? 27.702 -0.510 0.013 1.00 8.62 200 SER A C 1
ATOM 1601 O O . SER A 1 199 ? 27.095 -0.210 -0.983 1.00 9.25 200 SER A O 1
ATOM 1604 N N . PHE A 1 200 ? 27.278 -1.457 0.846 1.00 8.41 201 PHE A N 1
ATOM 1605 C CA . PHE A 1 200 ? 26.020 -2.187 0.652 1.00 8.48 201 PHE A CA 1
ATOM 1606 C C . PHE A 1 200 ? 25.006 -1.629 1.642 1.00 9.66 201 PHE A C 1
ATOM 1607 O O . PHE A 1 200 ? 25.349 -0.957 2.625 1.00 11.41 201 PHE A O 1
ATOM 1615 N N . ALA A 1 201 ? 23.738 -1.942 1.388 1.00 9.05 202 ALA A N 1
ATOM 1616 C CA . ALA A 1 201 ? 22.654 -1.548 2.270 1.00 10.00 202 ALA A CA 1
ATOM 1617 C C . ALA A 1 201 ? 21.479 -2.491 2.067 1.00 10.65 202 ALA A C 1
ATOM 1618 O O . ALA A 1 201 ? 21.352 -3.079 1.006 1.00 11.19 202 ALA A O 1
ATOM 1620 N N . GLN A 1 202 ? 20.660 -2.605 3.104 1.00 10.17 203 GLN A N 1
ATOM 1621 C CA . GLN A 1 202 ? 19.387 -3.320 3.007 1.00 11.05 203 GLN A CA 1
ATOM 1622 C C . GLN A 1 202 ? 18.285 -2.270 3.016 1.00 11.83 203 GLN A C 1
ATOM 1623 O O . GLN A 1 202 ? 18.281 -1.382 3.885 1.00 12.80 203 GLN A O 1
ATOM 1629 N N . PHE A 1 203 ? 17.390 -2.345 2.025 1.00 10.49 204 PHE A N 1
ATOM 1630 C CA . PHE A 1 203 ? 16.364 -1.337 1.845 1.00 10.32 204 PHE A CA 1
ATOM 1631 C C . PHE A 1 203 ? 15.032 -2.022 1.544 1.00 10.88 204 PHE A C 1
ATOM 1632 O O . PHE A 1 203 ? 14.951 -2.801 0.608 1.00 12.58 204 PHE A O 1
ATOM 1640 N N . LYS A 1 204 ? 13.983 -1.668 2.302 1.00 11.92 205 LYS A N 1
ATOM 1641 C CA . LYS A 1 204 ? 12.676 -2.283 2.109 1.00 14.68 205 LYS A CA 1
ATOM 1642 C C . LYS A 1 204 ? 11.845 -1.307 1.273 1.00 16.09 205 LYS A C 1
ATOM 1643 O O . LYS A 1 204 ? 11.430 -0.235 1.763 1.00 16.22 205 LYS A O 1
ATOM 1649 N N . MET A 1 205 ? 11.623 -1.654 0.023 1.00 14.36 206 MET A N 1
ATOM 1650 C CA . MET A 1 205 ? 10.863 -0.805 -0.870 1.00 15.47 206 MET A CA 1
ATOM 1651 C C . MET A 1 205 ? 9.404 -0.796 -0.441 1.00 18.92 206 MET A C 1
ATOM 1652 O O . MET A 1 205 ? 8.874 -1.790 0.057 1.00 18.20 206 MET A O 1
ATOM 1657 N N . GLU A 1 206 ? 8.782 0.357 -0.618 1.00 21.28 207 GLU A N 1
ATOM 1658 C CA . GLU A 1 206 ? 7.331 0.421 -0.584 1.00 26.95 207 GLU A CA 1
ATOM 1659 C C . GLU A 1 206 ? 6.796 -0.642 -1.537 1.00 24.39 207 GLU A C 1
ATOM 1660 O O . GLU A 1 206 ? 7.189 -0.719 -2.701 1.00 24.96 207 GLU A O 1
ATOM 1666 N N . GLY A 1 207 ? 5.891 -1.459 -1.031 1.00 26.60 208 GLY A N 1
ATOM 1667 C CA . GLY A 1 207 ? 5.235 -2.430 -1.873 1.00 26.91 208 GLY A CA 1
ATOM 1668 C C . GLY A 1 207 ? 5.823 -3.814 -1.650 1.00 26.49 208 GLY A C 1
ATOM 1669 O O . GLY A 1 207 ? 5.251 -4.814 -2.073 1.00 27.26 208 GLY A O 1
ATOM 1670 N N . ASN A 1 208 ? 7.036 -3.868 -1.100 1.00 22.09 209 ASN A N 1
ATOM 1671 C CA . ASN A 1 208 ? 7.708 -5.148 -0.931 1.00 19.70 209 ASN A CA 1
ATOM 1672 C C . ASN A 1 208 ? 7.695 -5.580 0.540 1.00 19.24 209 ASN A C 1
ATOM 1673 O O . ASN A 1 208 ? 7.869 -4.776 1.481 1.00 19.67 209 ASN A O 1
ATOM 1678 N N . ALA A 1 209 ? 7.598 -6.906 0.742 1.00 17.19 210 ALA A N 1
ATOM 1679 C CA . ALA A 1 209 ? 7.656 -7.489 2.056 1.00 19.33 210 ALA A CA 1
ATOM 1680 C C . ALA A 1 209 ? 9.100 -7.681 2.522 1.00 20.56 210 ALA A C 1
ATOM 1681 O O . ALA A 1 209 ? 9.341 -7.599 3.716 1.00 23.66 210 ALA A O 1
ATOM 1683 N N . GLU A 1 210 ? 10.037 -7.900 1.582 1.00 19.79 211 GLU A N 1
ATOM 1684 C CA . GLU A 1 210 ? 11.400 -8.278 1.931 1.00 19.41 211 GLU A CA 1
ATOM 1685 C C . GLU A 1 210 ? 12.342 -7.141 1.525 1.00 15.25 211 GLU A C 1
ATOM 1686 O O . GLU A 1 210 ? 12.106 -6.426 0.557 1.00 15.31 211 GLU A O 1
ATOM 1692 N N . GLU A 1 211 ? 13.420 -7.007 2.296 1.00 14.66 212 GLU A N 1
ATOM 1693 C CA . GLU A 1 211 ? 14.444 -6.015 1.958 1.00 14.39 212 GLU A CA 1
ATOM 1694 C C . GLU A 1 211 ? 15.160 -6.389 0.665 1.00 12.54 212 GLU A C 1
ATOM 1695 O O . GLU A 1 211 ? 15.432 -7.574 0.436 1.00 14.47 212 GLU A O 1
ATOM 1701 N N . SER A 1 212 ? 15.542 -5.362 -0.106 1.00 10.19 213 SER A N 1
ATOM 1702 C CA . SER A 1 212 ? 16.417 -5.461 -1.251 1.00 10.75 213 SER A CA 1
ATOM 1703 C C . SER A 1 212 ? 17.856 -5.288 -0.755 1.00 9.86 213 SER A C 1
ATOM 1704 O O . SER A 1 212 ? 18.086 -4.465 0.141 1.00 10.57 213 SER A O 1
ATOM 1707 N N . THR A 1 213 ? 18.796 -6.003 -1.373 1.00 8.85 214 THR A N 1
ATOM 1708 C CA . THR A 1 213 ? 20.221 -5.799 -1.146 1.00 9.11 214 THR A CA 1
ATOM 1709 C C . THR A 1 213 ? 20.732 -4.824 -2.192 1.00 8.64 214 THR A C 1
ATOM 1710 O O . THR A 1 213 ? 20.738 -5.105 -3.405 1.00 8.83 214 THR A O 1
ATOM 1714 N N . LEU A 1 214 ? 21.149 -3.621 -1.725 1.00 9.34 215 LEU A N 1
ATOM 1715 C CA . LEU A 1 214 ? 21.591 -2.551 -2.587 1.00 10.03 215 LEU A CA 1
ATOM 1716 C C . LEU A 1 214 ? 23.107 -2.403 -2.500 1.00 10.15 215 LEU A C 1
ATOM 1717 O O . LEU A 1 214 ? 23.713 -2.611 -1.463 1.00 10.69 215 LEU A O 1
ATOM 1722 N N .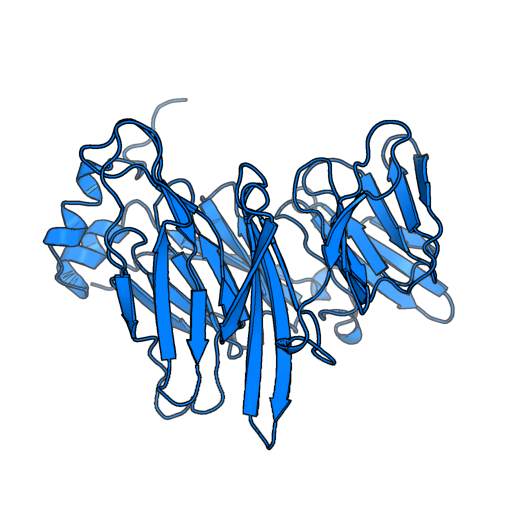 PHE A 1 215 ? 23.671 -2.055 -3.633 1.00 9.73 216 PHE A N 1
ATOM 1723 C CA . PHE A 1 215 ? 25.090 -1.737 -3.784 1.00 9.72 216 PHE A CA 1
ATOM 1724 C C . PHE A 1 215 ? 25.148 -0.305 -4.300 1.00 9.32 216 PHE A C 1
ATOM 1725 O O . PHE A 1 215 ? 24.531 0.038 -5.305 1.00 10.75 216 PHE A O 1
ATOM 1733 N N . CYS A 1 216 ? 25.842 0.562 -3.551 1.00 9.32 217 CYS A N 1
ATOM 1734 C CA A CYS A 1 216 ? 26.010 1.948 -3.916 0.84 8.96 217 CYS A CA 1
ATOM 1735 C CA B CYS A 1 216 ? 26.010 1.949 -3.921 0.16 9.29 217 CYS A CA 1
ATOM 1736 C C . CYS A 1 216 ? 27.498 2.203 -4.124 1.00 8.67 217 CYS A C 1
ATOM 1737 O O . CYS A 1 216 ? 28.301 1.838 -3.262 1.00 9.73 217 CYS A O 1
ATOM 1742 N N . PHE A 1 217 ? 27.842 2.779 -5.259 1.00 8.34 218 PHE A N 1
ATOM 1743 C CA . PHE A 1 217 ? 29.229 3.192 -5.443 1.00 8.52 218 PHE A CA 1
ATOM 1744 C C . PHE A 1 217 ? 29.298 4.569 -6.067 1.00 8.36 218 PHE A C 1
ATOM 1745 O O . PHE A 1 217 ? 28.404 5.017 -6.794 1.00 9.74 218 PHE A O 1
ATOM 1753 N N . ALA A 1 218 ? 30.400 5.243 -5.780 1.00 7.67 219 ALA A N 1
ATOM 1754 C CA . ALA A 1 218 ? 30.694 6.564 -6.318 1.00 8.44 219 ALA A CA 1
ATOM 1755 C C . ALA A 1 218 ? 32.053 6.548 -6.994 1.00 8.16 219 ALA A C 1
ATOM 1756 O O . ALA A 1 218 ? 32.976 5.865 -6.531 1.00 7.96 219 ALA A O 1
ATOM 1758 N N . VAL A 1 219 ? 32.182 7.385 -8.020 1.00 9.08 220 VAL A N 1
ATOM 1759 C CA . VAL A 1 219 ? 33.403 7.473 -8.779 1.00 9.39 220 VAL A CA 1
ATOM 1760 C C . VAL A 1 219 ? 33.545 8.888 -9.313 1.00 9.89 220 VAL A C 1
ATOM 1761 O O . VAL A 1 219 ? 32.543 9.560 -9.587 1.00 10.46 220 VAL A O 1
ATOM 1765 N N . ARG A 1 220 ? 34.795 9.285 -9.541 1.00 9.26 221 ARG A N 1
ATOM 1766 C CA . ARG A 1 220 ? 35.077 10.461 -10.330 1.00 9.80 221 ARG A CA 1
ATOM 1767 C C . ARG A 1 220 ? 36.064 10.036 -11.406 1.00 13.84 221 ARG A C 1
ATOM 1768 O O . ARG A 1 220 ? 37.265 10.007 -11.171 1.00 16.39 221 ARG A O 1
ATOM 1776 N N . GLY A 1 221 ? 35.516 9.719 -12.561 1.00 16.94 222 GLY A N 1
ATOM 1777 C CA . GLY A 1 221 ? 36.347 9.285 -13.687 1.00 19.03 222 GLY A CA 1
ATOM 1778 C C . GLY A 1 221 ? 36.219 10.285 -14.823 1.00 23.32 222 GLY A C 1
ATOM 1779 O O . GLY A 1 221 ? 36.078 11.479 -14.567 1.00 23.40 222 GLY A O 1
ATOM 1780 N N . GLN A 1 222 ? 36.242 9.785 -16.059 1.00 27.59 223 GLN A N 1
ATOM 1781 C CA . GLN A 1 222 ? 36.401 10.678 -17.199 1.00 32.37 223 GLN A CA 1
ATOM 1782 C C . GLN A 1 222 ? 35.103 11.426 -17.460 1.00 31.18 223 GLN A C 1
ATOM 1783 O O . GLN A 1 222 ? 35.161 12.540 -17.978 1.00 33.99 223 GLN A O 1
ATOM 1789 N N . ALA A 1 223 ? 33.970 10.837 -17.050 1.00 32.02 224 ALA A N 1
ATOM 1790 C CA . ALA A 1 223 ? 32.652 11.448 -17.177 1.00 31.96 224 ALA A CA 1
ATOM 1791 C C . ALA A 1 223 ? 32.334 12.357 -15.987 1.00 27.68 224 ALA A C 1
ATOM 1792 O O . ALA A 1 223 ? 31.259 12.940 -15.915 1.00 30.41 224 ALA A O 1
ATOM 1794 N N . GLY A 1 224 ? 33.258 12.486 -15.034 1.00 20.16 225 GLY A N 1
ATOM 1795 C CA . GLY A 1 224 ? 33.009 13.328 -13.879 1.00 16.78 225 GLY A CA 1
ATOM 1796 C C . GLY A 1 224 ? 32.493 12.457 -12.728 1.00 13.50 225 GLY A C 1
ATOM 1797 O O . GLY A 1 224 ? 32.576 11.233 -12.770 1.00 14.42 225 GLY A O 1
ATOM 1798 N N . GLY A 1 225 ? 31.974 13.144 -11.723 1.00 11.48 226 GLY A N 1
ATOM 1799 C CA . GLY A 1 225 ? 31.471 12.480 -10.517 1.00 10.82 226 GLY A CA 1
ATOM 1800 C C . GLY A 1 225 ? 30.094 11.852 -10.707 1.00 10.50 226 GLY A C 1
ATOM 1801 O O . GLY A 1 225 ? 29.165 12.510 -11.192 1.00 10.41 226 GLY A O 1
ATOM 1802 N N . LYS A 1 226 ? 29.998 10.581 -10.347 1.00 10.30 227 LYS A N 1
ATOM 1803 C CA . LYS A 1 226 ? 28.783 9.810 -10.513 1.00 11.40 227 LYS A CA 1
ATOM 1804 C C . LYS A 1 226 ? 28.571 8.904 -9.310 1.00 10.02 227 LYS A C 1
ATOM 1805 O O . LYS A 1 226 ? 29.542 8.395 -8.742 1.00 10.56 227 LYS A O 1
ATOM 1811 N N . LEU A 1 227 ? 27.313 8.769 -8.884 1.00 9.66 228 LEU A N 1
ATOM 1812 C CA . LEU A 1 227 ? 26.913 7.840 -7.841 1.00 9.69 228 LEU A CA 1
ATOM 1813 C C . LEU A 1 227 ? 25.831 6.924 -8.421 1.00 10.39 228 LEU A C 1
ATOM 1814 O O . LEU A 1 227 ? 24.884 7.421 -9.013 1.00 10.36 228 LEU A O 1
ATOM 1819 N N . HIS A 1 228 ? 25.969 5.645 -8.149 1.00 9.16 229 HIS A N 1
ATOM 1820 C CA . HIS A 1 228 ? 25.035 4.619 -8.633 1.00 9.05 229 HIS A CA 1
ATOM 1821 C C . HIS A 1 228 ? 24.472 3.869 -7.429 1.00 8.99 229 HIS A C 1
ATOM 1822 O O . HIS A 1 228 ? 25.218 3.524 -6.513 1.00 9.33 229 HIS A O 1
ATOM 1829 N N . ILE A 1 229 ? 23.168 3.567 -7.492 1.00 9.54 230 ILE A N 1
AT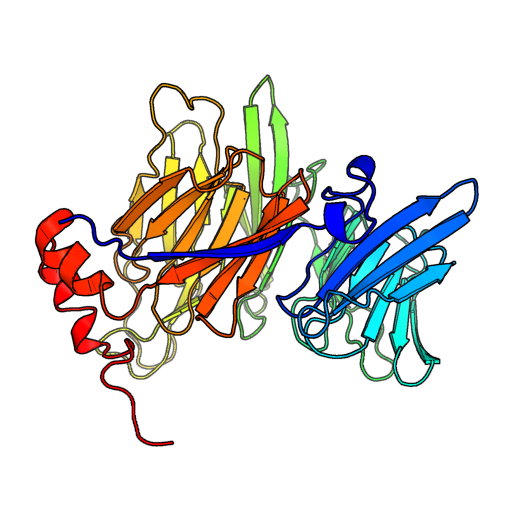OM 1830 C CA . ILE A 1 229 ? 22.513 2.723 -6.502 1.00 8.68 230 ILE A CA 1
ATOM 1831 C C . ILE A 1 229 ? 21.774 1.615 -7.247 1.00 9.75 230 ILE A C 1
ATOM 1832 O O . ILE A 1 229 ? 20.840 1.934 -7.973 1.00 10.49 230 ILE A O 1
ATOM 1837 N N . ILE A 1 230 ? 22.153 0.379 -7.020 1.00 9.83 231 ILE A N 1
ATOM 1838 C CA . ILE A 1 230 ? 21.650 -0.742 -7.812 1.00 12.00 231 ILE A CA 1
ATOM 1839 C C . ILE A 1 230 ? 21.395 -1.922 -6.895 1.00 11.61 231 ILE A C 1
ATOM 1840 O O . ILE A 1 230 ? 22.122 -2.209 -5.948 1.00 13.03 231 ILE A O 1
ATOM 1845 N N . GLU A 1 231 ? 20.326 -2.672 -7.193 1.00 10.54 232 GLU A N 1
ATOM 1846 C CA . GLU A 1 231 ? 20.105 -3.924 -6.507 1.00 10.35 232 GLU A CA 1
ATOM 1847 C C . GLU A 1 231 ? 21.016 -4.986 -7.117 1.00 10.96 232 GLU A C 1
ATOM 1848 O O . GLU A 1 231 ? 21.126 -5.043 -8.341 1.00 11.56 232 GLU A O 1
ATOM 1854 N N . VAL A 1 232 ? 21.683 -5.776 -6.280 1.00 10.63 233 VAL A N 1
ATOM 1855 C CA . VAL A 1 232 ? 22.537 -6.819 -6.816 1.00 13.06 233 VAL A CA 1
ATOM 1856 C C . VAL A 1 232 ? 21.765 -8.121 -6.879 1.00 14.89 233 VAL A C 1
ATOM 1857 O O . VAL A 1 232 ? 21.078 -8.451 -5.939 1.00 14.98 233 VAL A O 1
ATOM 1861 N N . GLY A 1 233 ? 21.945 -8.829 -7.999 1.00 18.87 234 GLY A N 1
ATOM 1862 C CA . GLY A 1 233 ? 21.411 -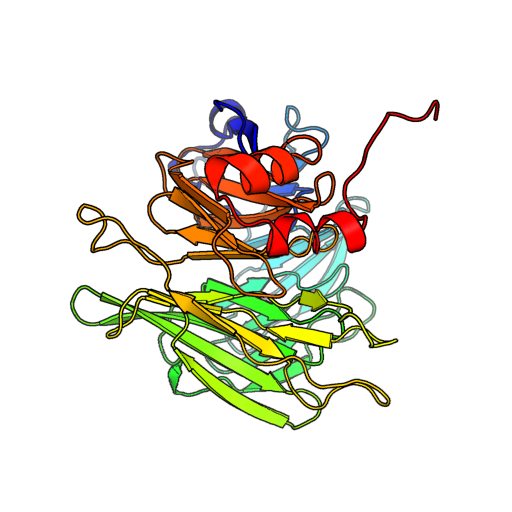10.173 -8.131 1.00 19.02 234 GLY A CA 1
ATOM 1863 C C . GLY A 1 233 ? 19.905 -10.156 -8.380 1.00 21.60 234 GLY A C 1
ATOM 1864 O O . GLY A 1 233 ? 19.375 -9.162 -8.898 1.00 23.11 234 GLY A O 1
ATOM 1865 N N . THR A 1 234 ? 19.272 -11.282 -8.012 1.00 21.30 235 THR A N 1
ATOM 1866 C CA A THR A 1 234 ? 17.856 -11.540 -8.222 0.52 18.91 235 THR A CA 1
ATOM 1867 C CA B THR A 1 234 ? 17.850 -11.428 -8.275 0.48 19.33 235 THR A CA 1
ATOM 1868 C C . THR A 1 234 ? 17.079 -11.021 -7.022 1.00 17.03 235 THR A C 1
ATOM 1869 O O . THR A 1 234 ? 17.428 -11.321 -5.871 1.00 16.05 235 THR A O 1
ATOM 1876 N N . PRO A 1 235 ? 15.967 -10.273 -7.174 1.00 14.07 236 PRO A N 1
ATOM 1877 C CA . PRO A 1 235 ? 15.221 -9.904 -5.977 1.00 14.60 236 PRO A CA 1
ATOM 1878 C C . PRO A 1 235 ? 14.706 -11.112 -5.199 1.00 14.77 236 PRO A C 1
ATOM 1879 O O . PRO A 1 235 ? 14.414 -12.130 -5.850 1.00 15.14 236 PRO A O 1
ATOM 1883 N N . PRO A 1 236 ? 14.554 -10.986 -3.871 1.00 14.83 237 PRO A N 1
ATOM 1884 C CA . PRO A 1 236 ? 13.813 -11.919 -3.010 1.00 15.67 237 PRO A CA 1
ATOM 1885 C C . PRO A 1 236 ? 12.485 -12.324 -3.662 1.00 15.18 237 PRO A C 1
ATOM 1886 O O . PRO A 1 236 ? 11.836 -11.514 -4.338 1.00 13.68 237 PRO A O 1
ATOM 1890 N N . THR A 1 237 ? 12.109 -13.589 -3.468 1.00 14.49 238 THR A N 1
ATOM 1891 C CA . THR A 1 237 ? 10.798 -14.046 -3.952 1.00 12.64 238 THR A CA 1
ATOM 1892 C C . THR A 1 237 ? 9.674 -13.127 -3.464 1.00 13.19 238 THR A C 1
ATOM 1893 O O . THR A 1 237 ? 9.540 -12.905 -2.256 1.00 15.08 238 THR A O 1
ATOM 1897 N N . GLY A 1 238 ? 8.873 -12.606 -4.389 1.00 12.36 239 GLY A N 1
ATOM 1898 C CA . GLY A 1 238 ? 7.745 -11.757 -4.059 1.00 14.48 239 GLY A CA 1
ATOM 1899 C C . GLY A 1 238 ? 8.049 -10.264 -4.246 1.00 16.05 239 GLY A C 1
ATOM 1900 O O . GLY A 1 238 ? 7.129 -9.436 -4.448 1.00 17.74 239 GLY A O 1
ATOM 1901 N N . ASN A 1 239 ? 9.339 -9.937 -4.364 1.00 14.14 240 ASN A N 1
ATOM 1902 C CA . ASN A 1 239 ? 9.701 -8.539 -4.532 1.00 15.48 240 ASN A CA 1
ATOM 1903 C C . ASN A 1 239 ? 9.663 -8.088 -5.978 1.00 13.37 240 ASN A C 1
ATOM 1904 O O . ASN A 1 239 ? 10.113 -8.787 -6.894 1.00 13.50 240 ASN A O 1
ATOM 1909 N N . GLN A 1 240 ? 9.314 -6.789 -6.088 1.00 15.25 241 GLN A N 1
ATOM 1910 C CA . GLN A 1 240 ? 9.621 -5.995 -7.251 1.00 16.07 241 GLN A CA 1
ATOM 1911 C C . GLN A 1 240 ? 11.092 -5.595 -7.225 1.00 14.09 241 GLN A C 1
ATOM 1912 O O . GLN A 1 240 ? 11.661 -5.400 -6.133 1.00 15.19 241 GLN A O 1
ATOM 1918 N N . PRO A 1 241 ? 11.729 -5.471 -8.396 1.00 14.70 242 PRO A N 1
ATOM 1919 C CA . PRO A 1 241 ? 13.123 -5.042 -8.469 1.00 13.72 242 PRO A CA 1
ATOM 1920 C C . PRO A 1 241 ? 13.244 -3.578 -8.074 1.00 13.35 242 PRO A C 1
ATOM 1921 O O . PRO A 1 241 ? 12.419 -2.744 -8.407 1.00 14.58 242 PRO A O 1
ATOM 1925 N N . PHE A 1 242 ? 14.384 -3.218 -7.468 1.00 12.68 243 PHE A N 1
ATOM 1926 C CA . PHE A 1 242 ? 14.687 -1.811 -7.226 1.00 11.98 243 PHE A CA 1
ATOM 1927 C C . PHE A 1 242 ? 15.142 -1.138 -8.523 1.00 12.04 243 PHE A C 1
ATOM 1928 O O . PHE A 1 242 ? 16.095 -1.582 -9.176 1.00 13.45 243 PHE A O 1
ATOM 1936 N N . PRO A 1 243 ? 14.478 -0.072 -8.970 1.00 12.60 244 PRO A N 1
ATOM 1937 C CA . PRO A 1 243 ? 14.939 0.620 -10.181 1.00 14.00 244 PRO A CA 1
ATOM 1938 C C . PRO A 1 243 ? 16.309 1.281 -9.942 1.00 14.50 244 PRO A C 1
ATOM 1939 O O . PRO A 1 243 ? 16.503 2.024 -8.971 1.00 12.47 244 PRO A O 1
ATOM 1943 N N . LYS A 1 244 ? 17.247 0.997 -10.843 1.00 14.12 245 LYS A N 1
ATOM 1944 C CA . LYS A 1 244 ? 18.604 1.544 -10.737 1.00 14.65 245 LYS A CA 1
ATOM 1945 C C . LYS A 1 244 ? 18.588 3.060 -10.686 1.00 13.07 245 LYS A C 1
ATOM 1946 O O . LYS A 1 244 ? 17.869 3.698 -11.461 1.00 13.91 245 LYS A O 1
ATOM 1952 N N . LYS A 1 245 ? 19.364 3.667 -9.745 1.00 11.31 246 LYS A N 1
ATOM 1953 C CA . LYS A 1 245 ? 19.488 5.124 -9.719 1.00 11.67 246 LYS A CA 1
ATOM 1954 C C . LYS A 1 245 ? 20.897 5.545 -10.100 1.00 12.70 246 LYS A C 1
ATOM 1955 O O . LYS A 1 245 ? 21.883 4.845 -9.820 1.00 11.48 246 LYS A O 1
ATOM 1961 N N . ALA A 1 246 ? 20.983 6.699 -10.768 1.00 12.78 247 ALA A N 1
ATOM 1962 C CA . ALA A 1 246 ? 22.277 7.270 -11.133 1.00 15.16 247 ALA A CA 1
ATOM 1963 C C . ALA A 1 246 ? 22.184 8.775 -11.034 1.00 16.58 247 ALA A C 1
ATOM 1964 O O . ALA A 1 246 ? 21.282 9.390 -11.622 1.00 17.68 247 ALA A O 1
ATOM 1966 N N . VAL A 1 247 ? 23.098 9.372 -10.258 1.00 12.05 248 VAL A N 1
ATOM 1967 C CA . VAL A 1 247 ? 23.093 10.805 -10.052 1.00 13.15 248 VAL A CA 1
ATOM 1968 C C . VAL A 1 247 ? 24.512 11.343 -10.108 1.00 12.22 248 VAL A C 1
ATOM 1969 O O . VAL A 1 247 ? 25.479 10.616 -9.987 1.00 11.72 248 VAL A O 1
ATOM 1973 N N . ASP A 1 248 ? 24.587 12.651 -10.325 1.00 11.03 249 ASP A N 1
ATOM 1974 C CA . ASP A 1 248 ? 25.867 13.331 -10.343 1.00 12.04 249 ASP A CA 1
ATOM 1975 C C . ASP A 1 248 ? 26.410 13.508 -8.934 1.00 12.26 249 ASP A C 1
ATOM 1976 O O . ASP A 1 248 ? 25.685 13.649 -7.936 1.00 12.15 249 ASP A O 1
ATOM 1981 N N . VAL A 1 249 ? 27.745 13.407 -8.855 1.00 9.98 250 VAL A N 1
ATOM 1982 C CA . VAL A 1 249 ? 28.478 13.774 -7.651 1.00 10.00 250 VAL A CA 1
ATOM 1983 C C . VAL A 1 249 ? 29.214 15.085 -7.956 1.00 9.69 250 VAL A C 1
ATOM 1984 O O . VAL A 1 249 ? 30.135 15.096 -8.746 1.00 9.86 250 VAL A O 1
ATOM 1988 N N . PHE A 1 250 ? 28.794 16.146 -7.281 1.00 9.10 251 PHE A N 1
ATOM 1989 C CA . PHE A 1 250 ? 29.305 17.487 -7.562 1.00 9.59 251 PHE A CA 1
ATOM 1990 C C . PHE A 1 250 ? 30.653 17.742 -6.884 1.00 9.80 251 PHE A C 1
ATOM 1991 O O . PHE A 1 250 ? 30.867 17.449 -5.715 1.00 9.96 251 PHE A O 1
ATOM 1999 N N . PHE A 1 251 ? 31.538 18.415 -7.628 1.00 8.59 252 PHE A N 1
ATOM 2000 C CA . PHE A 1 251 ? 32.760 18.976 -7.093 1.00 9.04 252 PHE A CA 1
ATOM 2001 C C . PHE A 1 251 ? 32.841 20.421 -7.528 1.00 10.21 252 PHE A C 1
ATOM 2002 O O . PHE A 1 251 ? 32.684 20.687 -8.721 1.00 11.63 252 PHE A O 1
ATOM 2010 N N . PRO A 1 252 ? 33.163 21.339 -6.627 1.00 10.57 253 PRO A N 1
ATOM 2011 C CA . PRO A 1 252 ? 33.253 22.749 -7.019 1.00 11.26 253 PRO A CA 1
ATOM 2012 C C . PRO A 1 252 ? 34.478 23.023 -7.870 1.00 11.26 253 PRO A C 1
ATOM 2013 O O . PRO A 1 252 ? 35.400 22.217 -7.964 1.00 10.06 253 PRO A O 1
ATOM 2017 N N . PRO A 1 253 ? 34.516 24.180 -8.553 1.00 13.31 254 PRO A N 1
ATOM 2018 C CA . PRO A 1 253 ? 35.617 24.461 -9.460 1.00 14.38 254 PRO A CA 1
ATOM 2019 C C . PRO A 1 253 ? 37.030 24.456 -8.873 1.00 14.22 254 PRO A C 1
ATOM 2020 O O . PRO A 1 253 ? 37.957 24.138 -9.612 1.00 15.98 254 PRO A O 1
ATOM 2024 N N . GLU A 1 254 ? 37.150 24.801 -7.581 1.00 13.06 255 GLU A N 1
ATOM 2025 C CA . GLU A 1 254 ? 38.428 24.828 -6.895 1.00 12.24 255 GLU A CA 1
ATOM 2026 C C . GLU A 1 254 ? 38.839 23.447 -6.378 1.00 11.14 255 GLU A C 1
ATOM 2027 O O . GLU A 1 254 ? 39.849 23.307 -5.706 1.00 12.00 255 GLU A O 1
ATOM 2033 N N . ALA A 1 255 ? 38.077 22.399 -6.733 1.00 9.90 256 ALA A N 1
ATOM 2034 C CA . ALA A 1 255 ? 38.333 21.047 -6.231 1.00 9.49 256 ALA A CA 1
ATOM 2035 C C . ALA A 1 255 ? 38.463 20.051 -7.390 1.00 10.40 256 ALA A C 1
ATOM 2036 O O . ALA A 1 255 ? 37.995 18.906 -7.344 1.00 9.53 256 ALA A O 1
ATOM 2038 N N . GLN A 1 256 ? 39.178 20.423 -8.447 1.00 12.41 257 GLN A N 1
ATOM 2039 C CA . GLN A 1 256 ? 39.308 19.549 -9.603 1.00 13.31 257 GLN A CA 1
ATOM 2040 C C . GLN A 1 256 ? 40.059 18.245 -9.271 1.00 10.76 257 GLN A C 1
ATOM 2041 O O . GLN A 1 256 ? 39.861 17.246 -9.956 1.00 11.85 257 GLN A O 1
ATOM 2047 N N . ASN A 1 257 ? 40.856 18.205 -8.190 1.00 9.65 258 ASN A N 1
ATOM 2048 C CA . ASN A 1 257 ? 41.621 17.008 -7.874 1.00 9.79 258 ASN A CA 1
ATOM 2049 C C . ASN A 1 257 ? 40.989 16.187 -6.728 1.00 9.26 258 ASN A C 1
ATOM 2050 O O . ASN A 1 257 ? 41.564 15.216 -6.311 1.00 9.97 258 ASN A O 1
ATOM 2055 N N . ASP A 1 258 ? 39.790 16.573 -6.280 1.00 8.19 259 ASP A N 1
ATOM 2056 C CA . ASP A 1 258 ? 39.085 15.847 -5.246 1.00 7.51 259 ASP A CA 1
ATOM 2057 C C . ASP A 1 258 ? 38.401 14.638 -5.873 1.00 7.87 259 ASP A C 1
ATOM 2058 O O . ASP A 1 258 ? 38.131 14.581 -7.073 1.00 8.51 259 ASP A O 1
ATOM 2063 N N . PHE A 1 259 ? 38.148 13.635 -5.044 1.00 7.45 260 PHE A N 1
ATOM 2064 C CA . PHE A 1 259 ? 37.477 12.418 -5.495 1.00 7.21 260 PHE A CA 1
ATOM 2065 C C . PHE A 1 259 ? 36.912 11.694 -4.259 1.00 6.94 260 PHE A C 1
ATOM 2066 O O . PHE A 1 259 ? 37.292 11.972 -3.105 1.00 7.51 260 PHE A O 1
ATOM 2074 N N . PRO A 1 260 ? 35.971 10.746 -4.415 1.00 6.88 261 PRO A N 1
ATOM 2075 C CA . PRO A 1 260 ? 35.422 10.037 -3.256 1.00 6.56 261 PRO A CA 1
ATOM 2076 C C . PRO A 1 260 ? 36.456 9.124 -2.612 1.00 6.92 261 PRO A C 1
ATOM 2077 O O . PRO A 1 260 ? 37.201 8.454 -3.324 1.00 6.56 261 PRO A O 1
ATOM 2081 N N . VAL A 1 261 ? 36.393 8.994 -1.278 1.00 6.43 262 VAL A N 1
ATOM 2082 C CA . VAL A 1 261 ? 37.309 8.092 -0.560 1.00 6.35 262 VAL A CA 1
ATOM 2083 C C . VAL A 1 261 ? 36.607 7.136 0.411 1.00 7.08 262 VAL A C 1
ATOM 2084 O O . VAL A 1 261 ? 37.217 6.140 0.785 1.00 7.60 262 VAL A O 1
ATOM 2088 N N . ALA A 1 262 ? 35.410 7.451 0.854 1.00 7.01 263 ALA A N 1
ATOM 2089 C CA . ALA A 1 262 ? 34.737 6.622 1.844 1.00 6.85 263 ALA A CA 1
ATOM 2090 C C . ALA A 1 262 ? 33.234 6.768 1.746 1.00 6.84 263 ALA A C 1
ATOM 2091 O O . ALA A 1 262 ? 32.742 7.789 1.299 1.00 6.95 263 ALA A O 1
ATOM 2093 N N . MET A 1 263 ? 32.522 5.691 2.096 1.00 7.00 264 MET A N 1
ATOM 2094 C CA . MET A 1 263 ? 31.075 5.677 2.107 1.00 6.97 264 MET A CA 1
ATOM 2095 C C . MET A 1 263 ? 30.602 4.821 3.280 1.00 6.76 264 MET A C 1
ATOM 2096 O O . MET A 1 263 ? 31.119 3.730 3.516 1.00 7.85 264 MET A O 1
ATOM 2101 N N . GLN A 1 264 ? 29.532 5.294 3.922 1.00 6.59 265 GLN A N 1
ATOM 2102 C CA . GLN A 1 264 ? 28.772 4.516 4.871 1.00 6.82 265 GLN A CA 1
ATOM 2103 C C . GLN A 1 264 ? 27.315 4.814 4.609 1.00 7.10 265 GLN A C 1
ATOM 2104 O O . GLN A 1 264 ? 27.002 5.925 4.218 1.00 8.04 265 GLN A O 1
ATOM 2110 N N . ILE A 1 265 ? 26.437 3.852 4.887 1.00 8.01 266 ILE A N 1
ATOM 2111 C CA . ILE A 1 265 ? 25.002 4.034 4.687 1.00 8.63 266 ILE A CA 1
ATOM 2112 C C . ILE A 1 265 ? 24.313 3.850 6.035 1.00 9.21 266 ILE A C 1
ATOM 2113 O O . ILE A 1 265 ? 24.502 2.817 6.699 1.00 11.42 266 ILE A O 1
ATOM 2118 N N . SER A 1 266 ? 23.431 4.787 6.389 1.00 7.99 267 SER A N 1
ATOM 2119 C CA . SER A 1 266 ? 22.598 4.676 7.585 1.00 8.66 267 SER A CA 1
ATOM 2120 C C . SER A 1 266 ? 21.575 3.574 7.445 1.00 10.51 267 SER A C 1
ATOM 2121 O O . SER A 1 266 ? 20.733 3.690 6.586 1.00 10.67 267 SER A O 1
ATOM 2124 N N . GLU A 1 267 ? 21.670 2.585 8.335 1.00 11.69 268 GLU A N 1
ATOM 2125 C CA . GLU A 1 267 ? 20.666 1.509 8.376 1.00 13.94 268 GLU A CA 1
ATOM 2126 C C . GLU A 1 267 ? 19.300 2.100 8.728 1.00 13.91 268 GLU A C 1
ATOM 2127 O O . GLU A 1 267 ? 18.304 1.747 8.113 1.00 15.34 268 GLU A O 1
ATOM 2133 N N . LYS A 1 268 ? 19.256 3.010 9.696 1.00 12.22 269 LYS A N 1
ATOM 2134 C CA . LYS A 1 268 ? 17.980 3.539 10.194 1.00 11.40 269 LYS A CA 1
ATOM 2135 C C . LYS A 1 268 ? 17.355 4.553 9.240 1.00 10.06 269 LYS A C 1
ATOM 2136 O O . LYS A 1 268 ? 16.140 4.540 9.010 1.00 12.21 269 LYS A O 1
ATOM 2142 N N . HIS A 1 269 ? 18.177 5.440 8.621 1.00 9.85 270 HIS A N 1
ATOM 2143 C CA . HIS A 1 269 ? 17.657 6.577 7.896 1.00 9.25 270 HIS A CA 1
ATOM 2144 C C . HIS A 1 269 ? 17.653 6.441 6.364 1.00 9.17 270 HIS A C 1
ATOM 2145 O O . HIS A 1 269 ? 17.198 7.336 5.664 1.00 11.07 270 HIS A O 1
ATOM 2152 N N . ASP A 1 270 ? 18.275 5.376 5.839 1.00 9.05 271 ASP A N 1
ATOM 2153 C CA . ASP A 1 270 ? 18.322 5.180 4.383 1.00 9.34 271 ASP A CA 1
ATOM 2154 C C . ASP A 1 270 ? 18.921 6.398 3.683 1.00 9.37 271 ASP A C 1
ATOM 2155 O O . ASP A 1 270 ? 18.396 6.934 2.708 1.00 8.55 271 ASP A O 1
ATOM 2160 N N . VAL A 1 271 ? 20.092 6.778 4.194 1.00 8.38 272 VAL A N 1
ATOM 2161 C CA A VAL A 1 271 ? 20.899 7.890 3.699 0.67 7.92 272 VAL A CA 1
ATOM 2162 C CA B VAL A 1 271 ? 20.869 7.845 3.584 0.33 7.67 272 VAL A CA 1
ATOM 2163 C C . VAL A 1 271 ? 22.307 7.376 3.436 1.00 7.69 272 VAL A C 1
ATOM 2164 O O . VAL A 1 271 ? 22.826 6.615 4.249 1.00 8.58 272 VAL A O 1
ATOM 2171 N N . VAL A 1 272 ? 22.904 7.823 2.341 1.00 7.18 273 VAL A N 1
ATOM 2172 C CA . VAL A 1 272 ? 24.277 7.506 1.975 1.00 7.24 273 VAL A CA 1
ATOM 2173 C C . VAL A 1 272 ? 25.156 8.666 2.402 1.00 6.79 273 VAL A C 1
ATOM 2174 O O . VAL A 1 272 ? 24.873 9.820 2.063 1.00 7.12 273 VAL A O 1
ATOM 2178 N N . PHE A 1 273 ? 26.191 8.363 3.188 1.00 6.21 274 PHE A N 1
ATOM 2179 C CA . PHE A 1 273 ? 27.198 9.365 3.527 1.00 6.62 274 PHE A CA 1
ATOM 2180 C C . PHE A 1 273 ? 28.413 9.125 2.643 1.00 6.88 274 PHE A C 1
ATOM 2181 O O . PHE A 1 273 ? 29.012 8.051 2.717 1.00 7.41 274 PHE A O 1
ATOM 2189 N N . LEU A 1 274 ? 28.825 10.122 1.897 1.00 6.64 275 LEU A N 1
ATOM 2190 C CA . LEU A 1 274 ? 30.002 10.048 1.043 1.00 6.43 275 LEU A CA 1
ATOM 2191 C C . LEU A 1 274 ? 31.040 11.056 1.524 1.00 6.82 275 LEU A C 1
ATOM 2192 O O . LEU A 1 274 ? 30.678 12.233 1.740 1.00 7.83 275 LEU A O 1
ATOM 2197 N N . ILE A 1 275 ? 32.278 10.584 1.723 1.00 6.69 276 ILE A N 1
ATOM 2198 C CA . ILE A 1 275 ? 33.358 11.471 2.114 1.00 6.68 276 ILE A CA 1
ATOM 2199 C C . ILE A 1 275 ? 34.341 11.567 0.954 1.00 6.29 276 ILE A C 1
ATOM 2200 O O . ILE A 1 275 ? 34.716 10.536 0.386 1.00 6.59 276 ILE A O 1
ATOM 2205 N N . THR A 1 276 ? 34.857 12.792 0.705 1.00 6.13 277 THR A N 1
ATOM 2206 C CA . THR A 1 276 ? 35.821 13.012 -0.375 1.00 7.09 277 THR A CA 1
ATOM 2207 C C . THR A 1 276 ? 37.211 13.226 0.234 1.00 7.34 277 THR A C 1
ATOM 2208 O O . THR A 1 276 ? 37.350 13.508 1.408 1.00 6.93 277 THR A O 1
ATOM 2212 N N . LYS A 1 277 ? 38.210 13.097 -0.616 1.00 7.26 278 LYS A N 1
ATOM 2213 C CA . LYS A 1 277 ? 39.607 13.240 -0.224 1.00 6.81 278 LYS A CA 1
ATOM 2214 C C . LYS A 1 277 ? 39.889 14.553 0.447 1.00 7.64 278 LYS A C 1
ATOM 2215 O O . LYS A 1 277 ? 40.690 14.628 1.369 1.00 7.54 278 LYS A O 1
ATOM 2221 N N . TYR A 1 278 ? 39.227 15.627 -0.013 1.00 6.75 279 TYR A N 1
ATOM 2222 C CA . TYR A 1 278 ? 39.466 16.940 0.535 1.00 7.19 279 TYR A CA 1
ATOM 2223 C C . TYR A 1 278 ? 38.717 17.212 1.847 1.00 8.25 279 TYR A C 1
ATOM 2224 O O . TYR A 1 278 ? 38.859 18.285 2.407 1.00 9.68 279 TYR A O 1
ATOM 2233 N N . GLY A 1 279 ? 37.899 16.276 2.308 1.00 6.78 280 GLY A N 1
ATOM 2234 C CA . GLY A 1 279 ? 37.214 16.410 3.587 1.00 7.80 280 GLY A CA 1
ATOM 2235 C C . GLY A 1 279 ? 35.787 16.929 3.450 1.00 7.46 280 GLY A C 1
ATOM 2236 O O . GLY A 1 279 ? 35.242 17.453 4.429 1.00 7.74 280 GLY A O 1
ATOM 2237 N N . TYR A 1 280 ? 35.192 16.759 2.258 1.00 7.95 281 TYR A N 1
ATOM 2238 C CA . TYR A 1 280 ? 33.768 17.087 2.086 1.00 7.46 281 TYR A CA 1
ATOM 2239 C C . TYR A 1 280 ? 32.925 15.882 2.480 1.00 7.40 281 TYR A C 1
ATOM 2240 O O . TYR A 1 280 ? 33.364 14.742 2.310 1.00 7.28 281 TYR A O 1
ATOM 2249 N N . ILE A 1 281 ? 31.730 16.174 2.971 1.00 7.27 282 ILE A N 1
ATOM 2250 C CA . ILE A 1 281 ? 30.703 15.157 3.121 1.00 7.69 282 ILE A CA 1
ATOM 2251 C C . ILE A 1 281 ? 29.530 15.491 2.223 1.00 6.85 282 ILE A C 1
ATOM 2252 O O . ILE A 1 281 ? 29.172 16.657 2.031 1.00 7.16 282 ILE A O 1
ATOM 2257 N N . HIS A 1 282 ? 28.980 14.447 1.613 1.00 6.29 283 HIS A N 1
ATOM 2258 C CA . HIS A 1 282 ? 27.735 14.510 0.897 1.00 6.96 283 HIS A CA 1
ATOM 2259 C C . HIS A 1 282 ? 26.758 13.539 1.537 1.00 6.71 283 HIS A C 1
ATOM 2260 O O . HIS A 1 282 ? 27.155 12.463 1.965 1.00 6.58 283 HIS A O 1
ATOM 2267 N N . LEU A 1 283 ? 25.487 13.925 1.533 1.00 6.78 284 LEU A N 1
ATOM 2268 C CA . LEU A 1 283 ? 24.403 13.050 1.923 1.00 7.75 284 LEU A CA 1
ATOM 2269 C C . LEU A 1 283 ? 23.541 12.837 0.686 1.00 8.21 284 LEU A C 1
ATOM 2270 O O . LEU A 1 283 ? 23.140 13.821 0.065 1.00 9.09 284 LEU A O 1
ATOM 2275 N N . TYR A 1 284 ? 23.174 11.596 0.440 1.00 7.53 285 TYR A N 1
ATOM 2276 C CA . TYR A 1 284 ? 22.234 11.237 -0.644 1.00 6.76 285 TYR A CA 1
ATOM 2277 C C . TYR A 1 284 ? 21.124 10.346 -0.080 1.00 7.85 285 TYR A C 1
ATOM 2278 O O . TYR A 1 284 ? 21.351 9.479 0.769 1.00 7.66 285 TYR A O 1
ATOM 2287 N N . ASP A 1 285 ? 19.873 10.534 -0.572 1.00 7.54 286 ASP A N 1
ATOM 2288 C CA . ASP A 1 285 ? 18.793 9.607 -0.254 1.00 8.25 286 ASP A CA 1
ATOM 2289 C C . ASP A 1 285 ? 19.106 8.260 -0.919 1.00 8.18 286 ASP A C 1
ATOM 2290 O O . ASP A 1 285 ? 19.387 8.235 -2.124 1.00 8.73 286 ASP A O 1
ATOM 2295 N N . LEU A 1 286 ? 18.999 7.172 -0.169 1.00 7.98 287 LEU A N 1
ATOM 2296 C CA . LEU A 1 286 ? 19.293 5.849 -0.726 1.00 8.35 287 LEU A CA 1
ATOM 2297 C C . LEU A 1 286 ? 18.242 5.444 -1.764 1.00 9.25 287 LEU A C 1
ATOM 2298 O O . LEU A 1 286 ? 18.589 4.798 -2.744 1.00 9.25 287 LEU A O 1
ATOM 2303 N N . GLU A 1 287 ? 16.974 5.787 -1.561 1.00 8.15 288 GLU A N 1
ATOM 2304 C CA . GLU A 1 287 ? 15.908 5.293 -2.447 1.00 9.69 288 GLU A CA 1
ATOM 2305 C C . GLU A 1 287 ? 16.043 5.912 -3.831 1.00 10.54 288 GLU A C 1
ATOM 2306 O O . GLU A 1 287 ? 15.853 5.242 -4.865 1.00 10.60 288 GLU A O 1
ATOM 2312 N N . THR A 1 288 ? 16.334 7.228 -3.867 1.00 11.23 289 THR A N 1
ATOM 2313 C CA . THR A 1 288 ? 16.258 7.980 -5.117 1.00 11.45 289 THR A CA 1
ATOM 2314 C C . THR A 1 288 ? 17.614 8.455 -5.620 1.00 11.43 289 THR A C 1
ATOM 2315 O O . THR A 1 288 ? 17.682 8.947 -6.758 1.00 14.12 289 THR A O 1
ATOM 2319 N N . GLY A 1 289 ? 18.648 8.467 -4.768 1.00 9.97 290 GLY A N 1
ATOM 2320 C CA . GLY A 1 289 ? 19.882 9.141 -5.140 1.00 9.85 290 GLY A CA 1
ATOM 2321 C C . GLY A 1 289 ? 19.882 10.653 -4.929 1.00 9.82 290 GLY A C 1
ATOM 2322 O O . GLY A 1 289 ? 20.934 11.290 -5.116 1.00 11.71 290 GLY A O 1
ATOM 2323 N N . THR A 1 290 ? 18.751 11.271 -4.548 1.00 9.72 291 THR A N 1
ATOM 2324 C CA . THR A 1 290 ? 18.709 12.736 -4.401 1.00 9.94 291 THR A CA 1
ATOM 2325 C C . THR A 1 290 ? 19.808 13.238 -3.468 1.00 9.04 291 THR A C 1
ATOM 2326 O O . THR A 1 290 ? 19.923 12.759 -2.353 1.00 8.58 291 THR A O 1
ATOM 2330 N N . CYS A 1 291 ? 20.582 14.241 -3.911 1.00 8.66 292 CYS A N 1
ATOM 2331 C CA . CYS A 1 291 ? 21.556 14.839 -3.026 1.00 8.89 292 CYS A CA 1
ATOM 2332 C C . CYS A 1 291 ? 20.859 15.742 -2.016 1.00 8.21 292 CYS A C 1
ATOM 2333 O O . CYS A 1 291 ? 20.205 16.719 -2.430 1.00 10.98 292 CYS A O 1
ATOM 2336 N N . ILE A 1 292 ? 21.056 15.482 -0.727 1.00 8.31 293 ILE A N 1
ATOM 2337 C CA . ILE A 1 292 ? 20.391 16.186 0.360 1.00 9.49 293 ILE A CA 1
ATOM 2338 C C . ILE A 1 292 ? 21.269 17.338 0.837 1.00 11.41 293 ILE A C 1
ATOM 2339 O O . ILE A 1 292 ? 20.759 18.386 1.194 1.00 13.46 293 ILE A O 1
ATOM 2344 N N . TYR A 1 293 ? 22.598 17.153 0.846 1.00 9.34 294 TYR A N 1
ATOM 2345 C CA . TYR A 1 293 ? 23.462 18.080 1.531 1.00 9.83 294 TYR A CA 1
ATOM 2346 C C . TYR A 1 293 ? 24.900 17.856 1.087 1.00 7.98 294 TYR A C 1
ATOM 2347 O O . TYR A 1 293 ? 25.323 16.727 0.867 1.00 8.20 294 TYR A O 1
ATOM 2356 N N . MET A 1 294 ? 25.684 18.942 1.010 1.00 8.07 295 MET A N 1
ATOM 2357 C CA . MET A 1 294 ? 27.117 18.850 0.804 1.00 8.96 295 MET A CA 1
ATOM 2358 C C . MET A 1 294 ? 27.783 19.960 1.598 1.00 9.30 295 MET A C 1
ATOM 2359 O O . MET A 1 294 ? 27.298 21.089 1.614 1.00 10.81 295 MET A O 1
ATOM 2364 N N . ASN A 1 295 ? 28.914 19.655 2.218 1.00 8.88 296 ASN A N 1
ATOM 2365 C CA . ASN A 1 295 ? 29.695 20.716 2.866 1.00 10.64 296 ASN A CA 1
ATOM 2366 C C . ASN A 1 295 ? 31.084 20.164 3.154 1.00 9.32 296 ASN A C 1
ATOM 2367 O O . ASN A 1 295 ? 31.259 18.964 3.318 1.00 9.42 296 ASN A O 1
ATOM 2372 N N . ARG A 1 296 ? 32.060 21.067 3.331 1.00 8.62 297 ARG A N 1
ATOM 2373 C CA . ARG A 1 296 ? 33.382 20.660 3.785 1.00 10.01 297 ARG A CA 1
ATOM 2374 C C . ARG A 1 296 ? 33.390 20.578 5.301 1.00 10.81 297 ARG A C 1
ATOM 2375 O O . ARG A 1 296 ? 33.175 21.582 5.968 1.00 12.93 297 ARG A O 1
ATOM 2383 N N . ILE A 1 297 ? 33.579 19.375 5.886 1.00 9.64 298 ILE A N 1
ATOM 2384 C CA . ILE A 1 297 ? 33.476 19.186 7.332 1.00 10.91 298 ILE A CA 1
ATOM 2385 C C . ILE A 1 297 ? 34.827 18.968 8.000 1.00 10.44 298 ILE A C 1
ATOM 2386 O O . ILE A 1 297 ? 34.878 18.973 9.227 1.00 11.42 298 ILE A O 1
ATOM 2391 N N . SER A 1 298 ? 35.902 18.808 7.215 1.00 8.25 299 SER A N 1
ATOM 2392 C CA . SER A 1 298 ? 37.214 18.580 7.802 1.00 8.75 299 SER A CA 1
ATOM 2393 C C . SER A 1 298 ? 38.274 19.336 7.007 1.00 8.49 299 SER A C 1
ATOM 2394 O O . SER A 1 298 ? 38.222 19.324 5.791 1.00 9.31 299 SER A O 1
ATOM 2397 N N . GLY A 1 299 ? 39.224 19.965 7.698 1.00 9.56 300 GLY A N 1
ATOM 2398 C CA . GLY A 1 299 ? 40.297 20.692 7.049 1.00 9.58 300 GLY A CA 1
ATOM 2399 C C . GLY A 1 299 ? 41.450 19.754 6.640 1.00 11.10 300 GLY A C 1
ATOM 2400 O O . GLY A 1 299 ? 42.344 20.163 5.926 1.00 13.01 300 GLY A O 1
ATOM 2401 N N . GLU A 1 300 ? 41.369 18.502 7.055 1.00 9.76 301 GLU A N 1
ATOM 2402 C CA . GLU A 1 300 ? 42.341 17.463 6.745 1.00 9.64 301 GLU A CA 1
ATOM 2403 C C . GLU A 1 300 ? 41.647 16.268 6.118 1.00 9.79 301 GLU A C 1
ATOM 2404 O O . GLU A 1 300 ? 40.447 16.017 6.291 1.00 9.47 301 GLU A O 1
ATOM 2410 N N . THR A 1 301 ? 42.405 15.517 5.331 1.00 9.06 302 THR A N 1
ATOM 2411 C CA A THR A 1 301 ? 41.917 14.269 4.766 0.73 8.63 302 THR A CA 1
ATOM 2412 C CA B THR A 1 301 ? 41.847 14.306 4.757 0.27 8.86 302 THR A CA 1
ATOM 2413 C C . THR A 1 301 ? 41.443 13.337 5.875 1.00 9.03 302 THR A C 1
ATOM 2414 O O . THR A 1 301 ? 42.141 13.152 6.870 1.00 9.51 302 THR A O 1
ATOM 2421 N N . ILE A 1 302 ? 40.311 12.694 5.646 1.00 8.47 303 ILE A N 1
ATOM 2422 C CA . ILE A 1 302 ? 39.759 11.651 6.487 1.00 7.76 303 ILE A CA 1
ATOM 2423 C C . ILE A 1 302 ? 40.140 10.324 5.845 1.00 8.55 303 ILE A C 1
ATOM 2424 O O . ILE A 1 302 ? 39.671 10.034 4.727 1.00 10.00 303 ILE A O 1
ATOM 2429 N N . PHE A 1 303 ? 40.964 9.498 6.525 1.00 6.87 304 PHE A N 1
ATOM 2430 C CA . PHE A 1 303 ? 41.566 8.331 5.893 1.00 7.31 304 PHE A CA 1
ATOM 2431 C C . PHE A 1 303 ? 40.927 7.013 6.330 1.00 7.37 304 PHE A C 1
ATOM 2432 O O . PHE A 1 303 ? 41.345 5.996 5.812 1.00 8.52 304 PHE A O 1
ATOM 2440 N N . VAL A 1 304 ? 40.042 7.045 7.327 1.00 7.08 305 VAL A N 1
ATOM 2441 C CA . VAL A 1 304 ? 39.370 5.859 7.824 1.00 7.43 305 VAL A CA 1
ATOM 2442 C C . VAL A 1 304 ? 37.995 6.262 8.337 1.00 7.37 305 VAL A C 1
ATOM 2443 O O . VAL A 1 304 ? 37.858 7.297 8.973 1.00 7.26 305 VAL A O 1
ATOM 2447 N N . THR A 1 305 ? 36.974 5.456 7.996 1.00 7.09 306 THR A N 1
ATOM 2448 C CA . THR A 1 305 ? 35.602 5.670 8.455 1.00 6.87 306 THR A CA 1
ATOM 2449 C C . THR A 1 305 ? 35.032 4.327 8.884 1.00 7.03 306 THR A C 1
ATOM 2450 O O . THR A 1 305 ? 35.497 3.243 8.519 1.00 6.83 306 THR A O 1
ATOM 2454 N N . ALA A 1 306 ? 33.953 4.443 9.662 1.00 6.97 307 ALA A N 1
ATOM 2455 C CA . ALA A 1 306 ? 33.151 3.326 10.106 1.00 6.75 307 ALA A CA 1
ATOM 2456 C C . ALA A 1 306 ? 31.723 3.820 10.323 1.00 7.35 307 ALA A C 1
ATOM 2457 O O . ALA A 1 306 ? 31.492 5.010 10.541 1.00 6.73 307 ALA A O 1
ATOM 2459 N N . PRO A 1 307 ? 30.732 2.908 10.408 1.00 7.66 308 PRO A N 1
ATOM 2460 C CA . PRO A 1 307 ? 29.399 3.287 10.862 1.00 7.66 308 PRO A CA 1
ATOM 2461 C C . PRO A 1 307 ? 29.502 3.795 12.285 1.00 8.23 308 PRO A C 1
ATOM 2462 O O . PRO A 1 307 ? 30.282 3.288 13.082 1.00 8.62 308 PRO A O 1
ATOM 2466 N N . HIS A 1 308 ? 28.692 4.811 12.604 1.00 8.64 309 HIS A N 1
ATOM 2467 C CA . HIS A 1 308 ? 28.546 5.308 13.972 1.00 9.03 309 HIS A CA 1
ATOM 2468 C C . HIS A 1 308 ? 27.195 4.823 14.486 1.00 9.61 309 HIS A C 1
ATOM 2469 O O . HIS A 1 308 ? 26.155 5.322 14.061 1.00 9.14 309 HIS A O 1
ATOM 2476 N N . GLU A 1 309 ? 27.260 3.753 15.279 1.00 10.07 310 GLU A N 1
ATOM 2477 C CA . GLU A 1 309 ? 26.039 2.998 15.572 1.00 14.25 310 GLU A CA 1
ATOM 2478 C C . GLU A 1 309 ? 25.014 3.839 16.354 1.00 13.93 310 GLU A C 1
ATOM 2479 O O . GLU A 1 309 ? 23.809 3.743 16.046 1.00 16.89 310 GLU A O 1
ATOM 2485 N N . ALA A 1 310 ? 25.477 4.614 17.331 1.00 14.56 311 ALA A N 1
ATOM 2486 C CA . ALA A 1 310 ? 24.591 5.330 18.260 1.00 17.60 311 ALA A CA 1
ATOM 2487 C C . ALA A 1 310 ? 23.692 6.297 17.480 1.00 17.99 311 ALA A C 1
ATOM 2488 O O . ALA A 1 310 ? 22.558 6.542 17.875 1.00 21.05 311 ALA A O 1
ATOM 2490 N N . THR A 1 311 ? 24.190 6.817 16.367 1.00 12.31 312 THR A N 1
ATOM 2491 C CA . THR A 1 311 ? 23.457 7.843 15.614 1.00 11.73 312 THR A CA 1
ATOM 2492 C C . THR A 1 311 ? 23.054 7.373 14.225 1.00 10.64 312 THR A C 1
ATOM 2493 O O . THR A 1 311 ? 22.498 8.175 13.470 1.00 10.19 312 THR A O 1
ATOM 2497 N N . ALA A 1 312 ? 23.343 6.129 13.873 1.00 8.71 313 ALA A N 1
ATOM 2498 C CA . ALA A 1 312 ? 23.235 5.603 12.526 1.00 8.41 313 ALA A CA 1
ATOM 2499 C C . ALA A 1 312 ? 23.879 6.557 11.536 1.00 8.58 313 ALA A C 1
ATOM 2500 O O . ALA A 1 312 ? 23.370 6.812 10.451 1.00 8.59 313 ALA A O 1
ATOM 2502 N N . GLY A 1 313 ? 25.068 7.026 11.924 1.00 7.27 314 GLY A N 1
ATOM 2503 C CA . GLY A 1 313 ? 25.835 7.980 11.134 1.00 6.67 314 GLY A CA 1
ATOM 2504 C C . GLY A 1 313 ? 27.170 7.373 10.682 1.00 6.42 314 GLY A C 1
ATOM 2505 O O . GLY A 1 313 ? 27.323 6.176 10.429 1.00 7.56 314 GLY A O 1
ATOM 2506 N N . ILE A 1 314 ? 28.133 8.275 10.473 1.00 6.38 315 ILE A N 1
ATOM 2507 C CA . ILE A 1 314 ? 29.469 7.936 10.023 1.00 6.31 315 ILE A CA 1
ATOM 2508 C C . ILE A 1 314 ? 30.458 8.622 10.948 1.00 6.99 315 ILE A C 1
ATOM 2509 O O . ILE A 1 314 ? 30.321 9.793 11.301 1.00 7.12 315 ILE A O 1
ATOM 2514 N N . ILE A 1 315 ? 31.476 7.865 11.376 1.00 6.29 316 ILE A N 1
ATOM 2515 C CA . ILE A 1 315 ? 32.599 8.353 12.180 1.00 6.47 316 ILE A CA 1
ATOM 2516 C C . ILE A 1 315 ? 33.876 8.157 11.389 1.00 7.06 316 ILE A C 1
ATOM 2517 O O . ILE A 1 315 ? 33.999 7.214 10.586 1.00 6.92 316 ILE A O 1
ATOM 2522 N N . GLY A 1 316 ? 34.779 9.131 11.525 1.00 6.85 317 GLY A N 1
ATOM 2523 C CA . GLY A 1 316 ? 36.047 9.033 10.836 1.00 6.85 317 GLY A CA 1
ATOM 2524 C C . GLY A 1 316 ? 37.180 9.716 11.613 1.00 6.39 317 GLY A C 1
ATOM 2525 O O . GLY A 1 316 ? 36.937 10.455 12.547 1.00 7.14 317 GLY A O 1
ATOM 2526 N N . VAL A 1 317 ? 38.394 9.460 11.137 1.00 6.52 318 VAL A N 1
ATOM 2527 C CA . VAL A 1 317 ? 39.614 10.039 11.702 1.00 6.54 318 VAL A CA 1
ATOM 2528 C C . VAL A 1 317 ? 40.303 10.814 10.592 1.00 6.96 318 VAL A C 1
ATOM 2529 O O . VAL A 1 317 ? 40.515 10.283 9.504 1.00 6.92 318 VAL A O 1
ATOM 2533 N N . ASN A 1 318 ? 40.692 12.042 10.868 1.00 6.89 319 ASN A N 1
ATOM 2534 C CA . ASN A 1 318 ? 41.440 12.830 9.898 1.00 7.67 319 ASN A CA 1
ATOM 2535 C C . ASN A 1 318 ? 42.932 12.826 10.261 1.00 7.83 319 ASN A C 1
ATOM 2536 O O . ASN A 1 318 ? 43.347 12.361 11.301 1.00 8.13 319 ASN A O 1
ATOM 2541 N N . ARG A 1 319 ? 43.742 13.368 9.333 1.00 8.03 320 ARG A N 1
ATOM 2542 C CA . ARG A 1 319 ? 45.173 13.184 9.458 1.00 9.30 320 ARG A CA 1
ATOM 2543 C C . ARG A 1 319 ? 45.780 13.975 10.614 1.00 10.11 320 ARG A C 1
ATOM 2544 O O . ARG A 1 319 ? 46.947 13.696 10.976 1.00 11.78 320 ARG A O 1
ATOM 2552 N N . LYS A 1 320 ? 45.088 14.936 11.189 1.00 10.55 321 LYS A N 1
ATOM 2553 C CA . LYS A 1 320 ? 45.651 15.599 12.358 1.00 12.72 321 LYS A CA 1
ATOM 2554 C C . LYS A 1 320 ? 45.199 14.932 13.642 1.00 11.44 321 LYS A C 1
ATOM 2555 O O . LYS A 1 320 ? 45.631 15.300 14.724 1.00 12.15 321 LYS A O 1
ATOM 2561 N N . GLY A 1 321 ? 44.329 13.930 13.536 1.00 8.70 322 GLY A N 1
ATOM 2562 C CA . GLY A 1 321 ? 43.848 13.215 14.705 1.00 9.03 322 GLY A CA 1
ATOM 2563 C C . GLY A 1 321 ? 42.489 13.622 15.242 1.00 7.65 322 GLY A C 1
ATOM 2564 O O . GLY A 1 321 ? 42.082 13.144 16.287 1.00 8.08 322 GLY A O 1
ATOM 2565 N N . GLN A 1 322 ? 41.742 14.449 14.517 1.00 7.62 323 GLN A N 1
ATOM 2566 C CA . GLN A 1 322 ? 40.373 14.728 14.908 1.00 8.04 323 GLN A CA 1
ATOM 2567 C C . GLN A 1 322 ? 39.516 13.516 14.587 1.00 8.03 323 GLN A C 1
ATOM 2568 O O . GLN A 1 322 ? 39.623 13.010 13.461 1.00 8.67 323 GLN A O 1
ATOM 2574 N N . VAL A 1 323 ? 38.790 13.047 15.572 1.00 7.21 324 VAL A N 1
ATOM 2575 C CA . VAL A 1 323 ? 37.814 11.994 15.416 1.00 7.37 324 VAL A CA 1
ATOM 2576 C C . VAL A 1 323 ? 36.455 12.681 15.361 1.00 7.93 324 VAL A C 1
ATOM 2577 O O . VAL A 1 323 ? 36.041 13.378 16.299 1.00 8.77 324 VAL A O 1
ATOM 2581 N N . LEU A 1 324 ? 35.794 12.555 14.224 1.00 7.43 325 LEU A N 1
ATOM 2582 C CA . LEU A 1 324 ? 34.594 13.341 13.975 1.00 7.77 325 LEU A CA 1
ATOM 2583 C C . LEU A 1 324 ? 33.484 12.412 13.491 1.00 7.62 325 LEU A C 1
ATOM 2584 O O . LEU A 1 324 ? 33.725 11.308 13.020 1.00 7.86 325 LEU A O 1
ATOM 2589 N N . SER A 1 325 ? 32.234 12.873 13.584 1.00 7.35 326 SER A N 1
ATOM 2590 C CA . SER A 1 325 ? 31.117 12.126 13.066 1.00 7.81 326 SER A CA 1
ATOM 2591 C C . SER A 1 325 ? 30.085 13.078 12.478 1.00 7.05 326 SER A C 1
ATOM 2592 O O . SER A 1 325 ? 30.020 14.251 12.821 1.00 7.28 326 SER A O 1
ATOM 2595 N N . VAL A 1 326 ? 29.294 12.522 11.533 1.00 7.59 327 VAL A N 1
ATOM 2596 C CA . VAL A 1 326 ? 28.126 13.164 10.978 1.00 7.10 327 VAL A CA 1
ATOM 2597 C C . VAL A 1 326 ? 26.982 12.177 11.014 1.00 7.47 327 VAL A C 1
ATOM 2598 O O . VAL A 1 326 ? 27.145 10.987 10.706 1.00 7.58 327 VAL A O 1
ATOM 2602 N N . CYS A 1 327 ? 25.797 12.677 11.403 1.00 6.83 328 CYS A N 1
ATOM 2603 C CA . CYS A 1 327 ? 24.582 11.880 11.355 1.00 7.11 328 CYS A CA 1
ATOM 2604 C C . CYS A 1 327 ? 23.421 12.798 10.915 1.00 7.09 328 CYS A C 1
ATOM 2605 O O . CYS A 1 327 ? 23.553 14.010 10.884 1.00 8.00 328 CYS A O 1
ATOM 2608 N N . VAL A 1 328 ? 22.300 12.175 10.573 1.00 6.86 329 VAL A N 1
ATOM 2609 C CA . VAL A 1 328 ? 21.064 12.895 10.370 1.00 6.94 329 VAL A CA 1
ATOM 2610 C C . VAL A 1 328 ? 20.668 13.573 11.675 1.00 7.64 329 VAL A C 1
ATOM 2611 O O . VAL A 1 328 ? 20.660 12.978 12.744 1.00 8.32 329 VAL A O 1
ATOM 2615 N N . GLU A 1 329 ? 20.227 14.834 11.521 1.00 7.97 330 GLU A N 1
ATOM 2616 C CA . GLU A 1 329 ? 19.554 15.564 12.586 1.00 8.87 330 GLU A CA 1
ATOM 2617 C C . GLU A 1 329 ? 18.076 15.240 12.406 1.00 8.05 330 GLU A C 1
ATOM 2618 O O . GLU A 1 329 ? 17.449 15.734 11.469 1.00 8.84 330 GLU A O 1
ATOM 2624 N N . GLU A 1 330 ? 17.530 14.398 13.289 1.00 8.63 331 GLU A N 1
ATOM 2625 C CA . GLU A 1 330 ? 16.232 13.808 13.035 1.00 9.42 331 GLU A CA 1
ATOM 2626 C C . GLU A 1 330 ? 15.090 14.825 13.122 1.00 10.78 331 GLU A C 1
ATOM 2627 O O . GLU A 1 330 ? 14.065 14.609 12.480 1.00 11.35 331 GLU A O 1
ATOM 2633 N N . GLU A 1 331 ? 15.255 15.885 13.898 1.00 10.33 332 GLU A N 1
ATOM 2634 C CA . GLU A 1 331 ? 14.212 16.902 14.073 1.00 10.78 332 GLU A CA 1
ATOM 2635 C C . GLU A 1 331 ? 14.237 17.918 12.924 1.00 10.00 332 GLU A C 1
ATOM 2636 O O . GLU A 1 331 ? 13.224 18.602 12.667 1.00 10.33 332 GLU A O 1
ATOM 2642 N N . ASN A 1 332 ? 15.398 18.104 12.287 1.00 8.18 333 ASN A N 1
ATOM 2643 C CA . ASN A 1 332 ? 15.590 19.182 11.347 1.00 7.29 333 ASN A CA 1
ATOM 2644 C C . ASN A 1 332 ? 15.708 18.748 9.886 1.00 7.16 333 ASN A C 1
ATOM 2645 O O . ASN A 1 332 ? 15.602 19.605 9.003 1.00 8.16 333 ASN A O 1
ATOM 2650 N N . ILE A 1 333 ? 15.888 17.463 9.612 1.00 7.76 334 ILE A N 1
ATOM 2651 C CA . ILE A 1 333 ? 16.082 17.041 8.234 1.00 7.02 334 ILE A CA 1
ATOM 2652 C C . ILE A 1 333 ? 14.841 17.300 7.379 1.00 7.26 334 ILE A C 1
ATOM 2653 O O . ILE A 1 333 ? 15.028 17.797 6.268 1.00 6.79 334 ILE A O 1
ATOM 2658 N N . ILE A 1 334 ? 13.641 16.977 7.858 1.00 7.97 335 ILE A N 1
ATOM 2659 C CA . ILE A 1 334 ? 12.500 17.191 6.976 1.00 8.36 335 ILE A CA 1
ATOM 2660 C C . ILE A 1 334 ? 12.237 18.681 6.836 1.00 7.85 335 ILE A C 1
ATOM 2661 O O . ILE A 1 334 ? 11.976 19.162 5.721 1.00 8.12 335 ILE A O 1
ATOM 2666 N N . PRO A 1 335 ? 12.329 19.510 7.902 1.00 8.53 336 PRO A N 1
ATOM 2667 C CA . PRO A 1 335 ? 12.272 20.957 7.681 1.00 8.42 336 PRO A CA 1
ATOM 2668 C C . PRO A 1 335 ? 13.265 21.472 6.642 1.00 7.90 336 PRO A C 1
ATOM 2669 O O . PRO A 1 335 ? 12.934 22.275 5.808 1.00 9.41 336 PRO A O 1
ATOM 2673 N N . TYR A 1 336 ? 14.504 20.961 6.665 1.00 7.68 337 TYR A N 1
ATOM 2674 C CA . TYR A 1 336 ? 15.522 21.386 5.724 1.00 7.52 337 TYR A CA 1
ATOM 2675 C C . TYR A 1 336 ? 15.114 20.976 4.313 1.00 8.35 337 TYR A C 1
ATOM 2676 O O . TYR A 1 336 ? 15.254 21.752 3.362 1.00 8.65 337 TYR A O 1
ATOM 2685 N N . ILE A 1 337 ? 14.641 19.722 4.161 1.00 7.94 338 ILE A N 1
ATOM 2686 C CA . ILE A 1 337 ? 14.261 19.228 2.856 1.00 7.87 338 ILE A CA 1
ATOM 2687 C C . ILE A 1 337 ? 13.075 20.038 2.304 1.00 7.19 338 ILE A C 1
ATOM 2688 O O . ILE A 1 337 ? 13.045 20.312 1.108 1.00 7.57 338 ILE A O 1
ATOM 2693 N N . THR A 1 338 ? 12.169 20.448 3.173 1.00 7.12 339 THR A N 1
ATOM 2694 C CA . THR A 1 338 ? 10.991 21.203 2.791 1.00 8.20 339 THR A CA 1
ATOM 2695 C C . THR A 1 338 ? 11.349 22.605 2.327 1.00 9.85 339 THR A C 1
ATOM 2696 O O . THR A 1 338 ? 10.868 23.045 1.283 1.00 9.50 339 THR A O 1
ATOM 2700 N N . ASN A 1 339 ? 12.226 23.285 3.077 1.00 8.37 340 ASN A N 1
ATOM 2701 C CA . ASN A 1 339 ? 12.367 24.731 2.882 1.00 9.53 340 ASN A CA 1
ATOM 2702 C C . ASN A 1 339 ? 13.687 25.114 2.217 1.00 11.90 340 ASN A C 1
ATOM 2703 O O . ASN A 1 339 ? 13.763 26.205 1.683 1.00 12.97 340 ASN A O 1
ATOM 2708 N N . VAL A 1 340 ? 14.735 24.297 2.311 1.00 10.13 341 VAL A N 1
ATOM 2709 C CA . VAL A 1 340 ? 15.992 24.605 1.652 1.00 10.81 341 VAL A CA 1
ATOM 2710 C C . VAL A 1 340 ? 16.108 23.819 0.367 1.00 10.44 341 VAL A C 1
ATOM 2711 O O . VAL A 1 340 ? 16.242 24.400 -0.718 1.00 11.91 341 VAL A O 1
ATOM 2715 N N . LEU A 1 341 ? 15.993 22.479 0.444 1.00 9.50 342 LEU A N 1
ATOM 2716 C CA . LEU A 1 341 ? 16.038 21.687 -0.777 1.00 10.61 342 LEU A CA 1
ATOM 2717 C C . LEU A 1 341 ? 14.771 21.927 -1.617 1.00 10.44 342 LEU A C 1
ATOM 2718 O O . LEU A 1 341 ? 14.800 21.809 -2.826 1.00 11.48 342 LEU A O 1
ATOM 2723 N N . GLN A 1 342 ? 13.660 22.171 -0.938 1.00 9.07 343 GLN A N 1
ATOM 2724 C CA . GLN A 1 342 ? 12.351 22.288 -1.565 1.00 10.19 343 GLN A CA 1
ATOM 2725 C C . GLN A 1 342 ? 11.992 21.065 -2.386 1.00 9.46 343 GLN A C 1
ATOM 2726 O O . GLN A 1 342 ? 11.634 21.159 -3.569 1.00 9.67 343 GLN A O 1
ATOM 2732 N N . ASN A 1 343 ? 12.037 19.914 -1.723 1.00 8.77 344 ASN A N 1
ATOM 2733 C CA . ASN A 1 343 ? 11.751 18.628 -2.314 1.00 8.69 344 ASN A CA 1
ATOM 2734 C C . ASN A 1 343 ? 10.661 17.964 -1.493 1.00 9.28 344 ASN A C 1
ATOM 2735 O O . ASN A 1 343 ? 10.917 17.156 -0.605 1.00 8.51 344 ASN A O 1
ATOM 2740 N N . PRO A 1 344 ? 9.400 18.305 -1.722 1.00 8.77 345 PRO A N 1
ATOM 2741 C CA . PRO A 1 344 ? 8.343 17.732 -0.914 1.00 8.65 345 PRO A CA 1
ATOM 2742 C C . PRO A 1 344 ? 8.117 16.243 -1.157 1.00 8.28 345 PRO A C 1
ATOM 2743 O O . PRO A 1 344 ? 7.666 15.590 -0.242 1.00 9.24 345 PRO A O 1
ATOM 2747 N N . ASP A 1 345 ? 8.471 15.684 -2.325 1.00 9.06 346 ASP A N 1
ATOM 2748 C CA . ASP A 1 345 ? 8.355 14.254 -2.537 1.00 9.93 346 ASP A CA 1
ATOM 2749 C C . ASP A 1 345 ? 9.240 13.544 -1.506 1.00 9.29 346 ASP A C 1
ATOM 2750 O O . ASP A 1 345 ? 8.826 12.589 -0.871 1.00 9.04 346 ASP A O 1
ATOM 2755 N N . LEU A 1 346 ? 10.469 14.040 -1.333 1.00 9.24 347 LEU A N 1
ATOM 2756 C CA . LEU A 1 346 ? 11.405 13.453 -0.396 1.00 9.21 347 LEU A CA 1
ATOM 2757 C C . LEU A 1 346 ? 10.920 13.646 1.035 1.00 8.64 347 LEU A C 1
ATOM 2758 O O . LEU A 1 346 ? 10.978 12.730 1.875 1.00 9.34 347 LEU A O 1
ATOM 2763 N N . ALA A 1 347 ? 10.443 14.856 1.337 1.00 8.59 348 ALA A N 1
ATOM 2764 C CA . ALA A 1 347 ? 9.889 15.108 2.651 1.00 9.27 348 ALA A CA 1
ATOM 2765 C C . ALA A 1 347 ? 8.806 14.116 3.014 1.00 8.58 348 ALA A C 1
ATOM 2766 O O . ALA A 1 347 ? 8.775 13.578 4.130 1.00 9.55 348 ALA A O 1
ATOM 2768 N N . LEU A 1 348 ? 7.901 13.868 2.058 1.00 8.93 349 LEU A N 1
ATOM 2769 C CA . LEU A 1 348 ? 6.816 12.921 2.313 1.00 9.45 349 LEU A CA 1
ATOM 2770 C C . LEU A 1 348 ? 7.320 11.495 2.437 1.00 9.67 349 LEU A C 1
ATOM 2771 O O . LEU A 1 348 ? 6.883 10.791 3.326 1.00 9.98 349 LEU A O 1
ATOM 2776 N N . ARG A 1 349 ? 8.184 11.047 1.516 1.00 9.92 350 ARG A N 1
ATOM 2777 C CA A ARG A 1 349 ? 8.681 9.672 1.547 0.59 11.14 350 ARG A CA 1
ATOM 2778 C CA B ARG A 1 349 ? 8.640 9.664 1.569 0.41 11.28 350 ARG A CA 1
ATOM 2779 C C . ARG A 1 349 ? 9.386 9.393 2.866 1.00 11.89 350 ARG A C 1
ATOM 2780 O O . ARG A 1 349 ? 9.228 8.333 3.478 1.00 11.76 350 ARG A O 1
ATOM 2795 N N . MET A 1 350 ? 10.184 10.351 3.308 1.00 11.16 351 MET A N 1
ATOM 2796 C CA . MET A 1 350 ? 10.902 10.215 4.557 1.00 11.80 351 MET A CA 1
ATOM 2797 C C . MET A 1 350 ? 9.932 10.138 5.729 1.00 13.28 351 MET A C 1
ATOM 2798 O O . MET A 1 350 ? 10.099 9.340 6.634 1.00 12.53 351 MET A O 1
ATOM 2803 N N . ALA A 1 351 ? 8.886 10.977 5.741 1.00 11.28 352 ALA A N 1
ATOM 2804 C CA . ALA A 1 351 ? 7.948 10.894 6.842 1.00 11.64 352 ALA A CA 1
ATOM 2805 C C . ALA A 1 351 ? 7.202 9.559 6.841 1.00 12.00 352 ALA A C 1
ATOM 2806 O O . ALA A 1 351 ? 7.008 9.004 7.917 1.00 13.62 352 ALA A O 1
ATOM 2808 N N . VAL A 1 352 ? 6.822 9.065 5.684 1.00 11.62 353 VAL A N 1
ATOM 2809 C CA . VAL A 1 352 ? 6.099 7.782 5.593 1.00 11.79 353 VAL A CA 1
ATOM 2810 C C . VAL A 1 352 ? 6.991 6.663 6.098 1.00 13.97 353 VAL A C 1
ATOM 2811 O O . VAL A 1 352 ? 6.491 5.757 6.767 1.00 15.50 353 VAL A O 1
ATOM 2815 N N . ARG A 1 353 ? 8.292 6.673 5.774 1.00 13.06 354 ARG A N 1
ATOM 2816 C CA . ARG A 1 353 ? 9.139 5.620 6.313 1.00 15.62 354 ARG A CA 1
ATOM 2817 C C . ARG A 1 353 ? 9.087 5.615 7.845 1.00 19.16 354 ARG A C 1
ATOM 2818 O O . ARG A 1 353 ? 9.226 4.560 8.473 1.00 19.23 354 ARG A O 1
ATOM 2826 N N . ASN A 1 354 ? 9.008 6.798 8.460 1.00 18.14 355 ASN A N 1
ATOM 2827 C CA . ASN A 1 354 ? 8.751 6.935 9.876 1.00 22.33 355 ASN A CA 1
ATOM 2828 C C . ASN A 1 354 ? 9.898 6.355 10.713 1.00 21.90 355 ASN A C 1
ATOM 2829 O O . ASN A 1 354 ? 9.676 5.721 11.749 1.00 21.72 355 ASN A O 1
ATOM 2834 N N . ASN A 1 355 ? 11.126 6.669 10.313 1.00 19.34 356 ASN A N 1
ATOM 2835 C CA . ASN A 1 355 ? 12.313 6.168 10.990 1.00 18.86 356 ASN A CA 1
ATOM 2836 C C . ASN A 1 355 ? 13.096 7.306 11.623 1.00 18.62 356 ASN A C 1
ATOM 2837 O O . ASN A 1 355 ? 14.260 7.136 11.945 1.00 20.36 356 ASN A O 1
ATOM 2842 N N . LEU A 1 356 ? 12.456 8.469 11.810 1.00 17.75 357 LEU A N 1
ATOM 2843 C CA . LEU A 1 356 ? 13.048 9.593 12.509 1.00 17.98 357 LEU A CA 1
ATOM 2844 C C . LEU A 1 356 ? 12.404 9.666 13.884 1.00 21.44 357 LEU A C 1
ATOM 2845 O O . LEU A 1 356 ? 11.173 9.653 13.977 1.00 29.17 357 LEU A O 1
ATOM 2850 N N . ALA A 1 357 ? 13.239 9.686 14.911 1.00 25.88 358 ALA A N 1
ATOM 2851 C CA . ALA A 1 357 ? 12.804 9.890 16.287 1.00 28.51 358 ALA A CA 1
A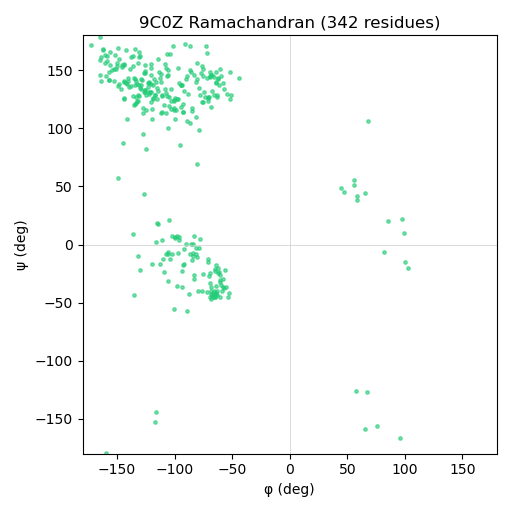TOM 2852 C C . ALA A 1 357 ? 12.072 11.215 16.407 1.00 34.56 358 ALA A C 1
ATOM 2853 O O . ALA A 1 357 ? 12.539 12.208 15.848 1.00 32.69 358 ALA A O 1
ATOM 2855 N N . GLY A 1 358 ? 10.977 11.212 17.184 1.00 42.50 359 GLY A N 1
ATOM 2856 C CA . GLY A 1 358 ? 10.336 12.454 17.593 1.00 53.70 359 GLY A CA 1
ATOM 2857 C C . GLY A 1 358 ? 9.673 12.355 18.967 1.00 59.67 359 GLY A C 1
ATOM 2858 O O . GLY A 1 358 ? 8.990 11.374 19.255 1.00 69.00 359 GLY A O 1
ATOM 2859 N N . ALA A 1 359 ? 9.843 13.413 19.773 1.00 63.39 360 ALA A N 1
ATOM 2860 C CA . ALA A 1 359 ? 9.175 13.577 21.062 1.00 63.26 360 ALA A CA 1
ATOM 2861 C C . ALA A 1 359 ? 9.694 12.541 22.059 1.00 54.26 360 ALA A C 1
ATOM 2862 O O . ALA A 1 359 ? 9.371 11.354 21.968 1.00 49.64 360 ALA A O 1
ATOM 2864 N N . GLU A 1 360 ? 10.504 13.013 23.013 1.00 51.37 361 GLU A N 1
ATOM 2865 C CA . GLU A 1 360 ? 11.169 12.130 23.956 1.00 49.58 361 GLU A CA 1
ATOM 2866 C C . GLU A 1 360 ? 10.131 11.414 24.820 1.00 40.57 361 GLU A C 1
ATOM 2867 O O . GLU A 1 360 ? 9.128 11.995 25.251 1.00 35.26 361 GLU A O 1
ATOM 2873 N N . GLU A 1 361 ? 10.399 10.122 25.035 1.00 37.03 362 GLU A N 1
ATOM 2874 C CA . GLU A 1 361 ? 9.576 9.283 25.881 1.00 30.85 362 GLU A CA 1
ATOM 2875 C C . GLU A 1 361 ? 10.141 9.349 27.296 1.00 29.14 362 GLU A C 1
ATOM 2876 O O . GLU A 1 361 ? 11.216 9.923 27.523 1.00 27.38 362 GLU A O 1
ATOM 2882 N N . LEU A 1 362 ? 9.412 8.754 28.250 1.00 22.78 363 LEU A N 1
ATOM 2883 C CA . LEU A 1 362 ? 9.807 8.890 29.636 1.00 19.80 363 LEU A CA 1
ATOM 2884 C C . LEU A 1 362 ? 10.859 7.863 30.050 1.00 23.63 363 LEU A C 1
ATOM 2885 O O . LEU A 1 362 ? 11.479 7.994 31.100 1.00 23.37 363 LEU A O 1
ATOM 2890 N N . PHE A 1 363 ? 11.068 6.837 29.219 1.00 23.30 364 PHE A N 1
ATOM 2891 C CA . PHE A 1 363 ? 12.099 5.854 29.482 1.00 26.51 364 PHE A CA 1
ATOM 2892 C C . PHE A 1 363 ? 12.487 5.171 28.177 1.00 32.93 364 PHE A C 1
ATOM 2893 O O . PHE A 1 363 ? 13.370 4.272 28.215 1.00 34.68 364 PHE A O 1
#

Radius of gyration: 20.59 Å; Cα contacts (8 Å, |Δi|>4): 886; chains: 1; bounding box: 58×53×47 Å